Protein AF-A0A1Z3U4C2-F1 (afdb_monomer)

Secondary structure (DSSP, 8-state):
--------------------------------PPPEEEEE-EEETTEEEEEEE-TT--EEEEEE-TT-SS-EE-HHHHHHTTPPEEEE---B-TTT-PBPSS-EEEEEEEEEETTEEEEEEEEEE---S-SS--EEE-GGGGTTSEEEEEGGGTEEEEE---TTTSPSSPPEEPPTTS--EEEEEETTEEEEEEEETT--SSEEE-GGGGGGS-BSS--EEEEEEEETTEEEEEEEEEBSSEEEETTEEEES-EEEE-SSS-EEEHHHHTTSEEEEETTTTEEEEE---TTS--GGGGG-EEETTEEEEEETTEEEEEETTS--EEEEEEETTEEEETTEEEEEEEEEEETTEEEEEEEEE----GGGG--

Mean predicted aligned error: 11.45 Å

Nearest PDB structures (foldseek):
  4ehc-assembly1_A  TM=6.414E-01  e=3.547E-07  Mycobacterium tuberculosis
  5c9f-assembly1_C  TM=7.027E-01  e=3.140E-04  Rickettsia conorii
  5c9d-assembly1_B  TM=6.299E-01  e=1.747E-02  Rickettsia conorii
  8fek-assembly1_A  TM=4.007E-01  e=6.788E-02  Streptomyces sp. KCB13F003

InterPro domains:
  IPR021109 Aspartic peptidase domain superfamily [G3DSA:2.40.70.10] (41-152)

Radius of gyration: 27.76 Å; Cα contacts (8 Å, |Δi|>4): 808; chains: 1; bounding box: 92×67×68 Å

Organism: Brevundimonas vesicularis (NCBI:txid41276)

Foldseek 3Di:
DDDDDDDDDDDDDDDDDDDDPPPPPPPPVPCPPKDKDKAFWDDDPLFTWWWKDFPNDDTFTAGAKLLDPFKAFEPVVCVVVVWDFPFADFDAWQAPRHTFPPKTKTWTAQMDIRNRTLGIGIHIYDHWPDPRGGIYGYPCSNPQWKWKDLLLRRMIMTIHDDPLPDDDDDWDFADPVLGGWWWKDDDPDIDIAGEIQRDSDAKEAALVCQVVFQWPDRWDFPAWDQISVGIDTKTWTWGAAWMDTHADIDHRDIYIHGDDGMYGYDVNLSQWIKMDRSVVRIIDTDGPPPPPQQVQVLVADDAPQWGWDDDPNWTWIDHPPDDIFTWDDDDDQKTATPVHRQWIWRFDADSVGTDHIDIDGHPPDPPVPPD

Solvent-accessible surface area (backbone atoms only — not comparable to full-atom values): 21080 Å² total; per-residue (Å²): 137,84,88,82,88,87,81,88,85,86,81,91,79,92,77,87,82,80,85,71,82,82,73,78,76,74,72,79,80,65,84,72,72,68,58,73,47,64,22,60,42,45,75,57,96,71,35,38,29,33,44,31,31,41,69,92,52,67,78,35,41,21,35,46,18,39,66,39,82,57,34,34,33,25,46,70,58,41,58,77,67,68,57,58,80,74,47,79,44,89,51,64,27,88,74,69,71,39,72,64,74,89,42,27,22,28,66,46,47,52,28,23,48,35,80,39,81,59,36,68,42,70,26,36,33,39,79,63,100,50,94,81,47,43,32,38,39,22,71,58,69,60,49,74,30,30,42,32,39,39,45,75,72,37,31,38,36,42,28,46,72,44,89,86,66,53,80,84,76,82,65,28,54,36,42,97,80,69,29,44,22,36,47,36,34,42,76,93,48,76,45,76,16,40,41,17,35,66,38,64,52,46,41,32,33,27,54,85,54,55,84,69,44,63,46,80,50,80,68,40,81,75,51,66,51,77,51,93,67,46,74,46,68,28,25,36,36,43,32,62,56,59,37,35,51,63,72,44,78,42,70,50,43,75,36,36,28,38,61,90,50,40,36,37,8,31,66,50,50,38,60,24,33,38,38,35,30,65,74,78,41,35,19,36,67,38,54,62,56,91,76,57,55,50,82,56,43,65,64,37,48,77,50,97,67,28,39,30,42,64,60,84,93,40,36,35,42,29,44,77,98,51,78,73,42,52,44,38,83,71,56,94,60,28,27,28,32,76,92,42,76,51,38,32,39,39,54,38,72,56,100,90,43,64,78,47,65,48,83,45,74,59,80,79,58,85,77,76,77,82,121

Sequence (371 aa):
MLTRRSVLLTPAALSLVAAHPKAALALDVQNVRPRSEMASLFVSLDRLLIIARIANGIAAPMIFDTGTSGSAIDTPYVTALNLQKTGDAITIDGATGKPLEDRFLTTLPDVNLGGIAVGDQDFAVYSHPSPNEAGIVGPYIFGDRLVCLELSHDRLRVRDKSRFTLPTGASYPYLPDERPGITVEGPGFSVLGLMDTGHTGSLTLPLAMAASLPLEKAPTVIGAATSVGGTQPIYGARMKGAIRVGPLVITDPELQFYGQRVNVGLHLLRQMTIVMDPVGKRSWATTPDRRAASPLSNYAGRYDGIEIRVEGERLIYQRDGRAPRLLTPHDGDLFDFANDPVVQIQFVRNEKGIVGFDIIERTLTAVDRTG

Structure (mmCIF, N/CA/C/O backbone):
data_AF-A0A1Z3U4C2-F1
#
_entry.id   AF-A0A1Z3U4C2-F1
#
loop_
_atom_site.group_PDB
_atom_site.id
_atom_site.type_symbol
_atom_site.label_atom_id
_atom_site.label_alt_id
_atom_site.label_comp_id
_atom_site.label_asym_id
_atom_site.label_entity_id
_atom_site.label_seq_id
_atom_site.pdbx_PDB_ins_code
_atom_site.Cartn_x
_atom_site.Cartn_y
_atom_site.Cartn_z
_atom_site.occupancy
_atom_site.B_iso_or_equiv
_atom_site.auth_seq_id
_atom_site.auth_comp_id
_atom_site.auth_asym_id
_atom_site.auth_atom_id
_atom_site.pdbx_PDB_model_num
ATOM 1 N N . MET A 1 1 ? 44.449 -43.953 39.484 1.00 37.69 1 MET A N 1
ATOM 2 C CA . MET A 1 1 ? 43.983 -43.377 40.762 1.00 37.69 1 MET A CA 1
ATOM 3 C C . MET A 1 1 ? 42.461 -43.300 40.732 1.00 37.69 1 MET A C 1
ATOM 5 O O . MET A 1 1 ? 41.915 -42.569 39.925 1.00 37.69 1 MET A O 1
ATOM 9 N N . LEU A 1 2 ? 41.841 -44.164 41.541 1.00 36.59 2 LEU A N 1
ATOM 10 C CA . LEU A 1 2 ? 40.479 -44.168 42.102 1.00 36.59 2 LEU A CA 1
ATOM 11 C C . LEU A 1 2 ? 39.275 -43.706 41.252 1.00 36.59 2 LEU A C 1
ATOM 13 O O . LEU A 1 2 ? 38.855 -42.556 41.257 1.00 36.59 2 LEU A O 1
ATOM 17 N N . THR A 1 3 ? 38.629 -44.719 40.675 1.00 45.19 3 THR A N 1
ATOM 18 C CA . THR A 1 3 ? 37.183 -44.860 40.445 1.00 45.19 3 THR A CA 1
ATOM 19 C C . THR A 1 3 ? 36.328 -44.551 41.683 1.00 45.19 3 THR A C 1
ATOM 21 O O . THR A 1 3 ? 36.616 -45.064 42.766 1.00 45.19 3 THR A O 1
ATOM 24 N N . ARG A 1 4 ? 35.182 -43.877 41.502 1.00 44.72 4 ARG A N 1
ATOM 25 C CA . ARG A 1 4 ? 34.011 -44.023 42.387 1.00 44.72 4 ARG A CA 1
ATOM 26 C C . ARG A 1 4 ? 32.728 -44.225 41.579 1.00 44.72 4 ARG A C 1
ATOM 28 O O . ARG A 1 4 ? 32.271 -43.334 40.873 1.00 44.72 4 ARG A O 1
ATOM 35 N N . ARG A 1 5 ? 32.171 -45.430 41.724 1.00 43.66 5 ARG A N 1
ATOM 36 C CA . ARG A 1 5 ? 30.758 -45.766 41.522 1.00 43.66 5 ARG A CA 1
ATOM 37 C C . ARG A 1 5 ? 29.973 -45.323 42.759 1.00 43.66 5 ARG A C 1
ATOM 39 O O . ARG A 1 5 ? 30.465 -45.534 43.865 1.00 43.66 5 ARG A O 1
ATOM 46 N N . SER A 1 6 ? 28.740 -44.863 42.563 1.00 38.44 6 SER A N 1
ATOM 47 C CA . SER A 1 6 ? 27.680 -44.914 43.576 1.00 38.44 6 SER A CA 1
ATOM 48 C C . SER A 1 6 ? 26.377 -45.358 42.915 1.00 38.44 6 SER A C 1
ATOM 50 O O . SER A 1 6 ? 26.056 -44.946 41.803 1.00 38.44 6 SER A O 1
ATOM 52 N N . VAL A 1 7 ? 25.693 -46.263 43.604 1.00 35.03 7 VAL A N 1
ATOM 53 C CA . VAL A 1 7 ? 24.529 -47.055 43.199 1.00 35.03 7 VAL A CA 1
ATOM 54 C C . VAL A 1 7 ? 23.283 -46.541 43.935 1.00 35.03 7 VAL A C 1
ATOM 56 O O . VAL A 1 7 ? 23.393 -46.170 45.097 1.00 35.03 7 VAL A O 1
ATOM 59 N N . LEU A 1 8 ? 22.155 -46.554 43.207 1.00 34.78 8 LEU A N 1
ATOM 60 C CA . LEU A 1 8 ? 20.718 -46.586 43.555 1.00 34.78 8 LEU A CA 1
ATOM 61 C C . LEU A 1 8 ? 20.179 -45.970 44.864 1.00 34.78 8 LEU A C 1
ATOM 63 O O . LEU A 1 8 ? 20.612 -46.322 45.953 1.00 34.78 8 LEU A O 1
ATOM 67 N N . LEU A 1 9 ? 19.026 -45.293 44.730 1.00 28.39 9 LEU A N 1
ATOM 68 C CA . LEU A 1 9 ? 17.766 -45.682 45.396 1.00 28.39 9 LEU A CA 1
ATOM 69 C C . LEU A 1 9 ? 16.558 -44.944 44.783 1.00 28.39 9 LEU A C 1
ATOM 71 O O . LEU A 1 9 ? 16.461 -43.723 44.832 1.00 28.39 9 LEU A O 1
ATOM 75 N N . THR A 1 10 ? 15.627 -45.709 44.214 1.00 34.16 10 THR A N 1
ATOM 76 C CA . THR A 1 10 ? 14.236 -45.312 43.938 1.00 34.16 10 THR A CA 1
ATOM 77 C C . THR A 1 10 ? 13.369 -45.516 45.177 1.00 34.16 10 THR A C 1
ATOM 79 O O . THR A 1 10 ? 13.543 -46.523 45.866 1.00 34.16 10 THR A O 1
ATOM 82 N N . PRO A 1 11 ? 12.314 -44.704 45.341 1.00 34.03 11 PRO A N 1
ATOM 83 C CA . PRO A 1 11 ? 11.042 -45.210 45.824 1.00 34.03 11 PRO A CA 1
ATOM 84 C C . PRO A 1 11 ? 9.938 -45.023 44.778 1.00 34.03 11 PRO A C 1
ATOM 86 O O . PRO A 1 11 ? 9.843 -44.008 44.089 1.00 34.03 11 PRO A O 1
ATOM 89 N N . ALA A 1 12 ? 9.108 -46.056 44.676 1.00 33.66 12 ALA A N 1
ATOM 90 C CA . ALA A 1 12 ? 7.868 -46.072 43.924 1.00 33.66 12 ALA A CA 1
ATOM 91 C C . ALA A 1 12 ? 6.832 -45.140 44.573 1.00 33.66 12 ALA A C 1
ATOM 93 O O . ALA A 1 12 ? 6.660 -45.159 45.791 1.00 33.66 12 ALA A O 1
ATOM 94 N N . ALA A 1 13 ? 6.101 -44.389 43.750 1.00 31.84 13 ALA A N 1
ATOM 95 C CA . ALA A 1 13 ? 4.863 -43.733 44.145 1.00 31.84 13 ALA A CA 1
ATOM 96 C C . ALA A 1 13 ? 3.733 -44.226 43.235 1.00 31.84 13 ALA A C 1
ATOM 98 O O . ALA A 1 13 ? 3.773 -44.095 42.012 1.00 31.84 13 ALA A O 1
ATOM 99 N N . LEU A 1 14 ? 2.758 -44.851 43.885 1.00 30.80 14 LEU A N 1
ATOM 100 C CA . LEU A 1 14 ? 1.486 -45.313 43.358 1.00 30.80 14 LEU A CA 1
ATOM 101 C C . LEU A 1 14 ? 0.630 -44.079 43.015 1.00 30.80 14 LEU A C 1
ATOM 103 O O . LEU A 1 14 ? 0.342 -43.290 43.912 1.00 30.80 14 LEU A O 1
ATOM 107 N N . SER A 1 15 ? 0.196 -43.919 41.762 1.00 29.88 15 SER A N 1
ATOM 108 C CA . SER A 1 15 ? -0.830 -42.928 41.398 1.00 29.88 15 SER A CA 1
ATOM 109 C C . SER A 1 15 ? -2.025 -43.616 40.751 1.00 29.88 15 SER A C 1
ATOM 111 O O . SER A 1 15 ? -1.913 -44.256 39.706 1.00 29.88 15 SER A O 1
ATOM 113 N N . LEU A 1 16 ? -3.170 -43.474 41.419 1.00 29.39 16 LEU A N 1
ATOM 114 C CA . LEU A 1 16 ? -4.502 -43.863 40.968 1.00 29.39 16 LEU A CA 1
ATOM 115 C C . LEU A 1 16 ? -4.832 -43.178 39.631 1.00 29.39 16 LEU A C 1
ATOM 117 O O . LEU A 1 16 ? -4.857 -41.952 39.541 1.00 29.39 16 LEU A O 1
ATOM 121 N N . VAL A 1 17 ? -5.148 -43.970 38.608 1.00 34.16 17 VAL A N 1
ATOM 122 C CA . VAL A 1 17 ? -5.734 -43.488 37.352 1.00 34.16 17 VAL A CA 1
ATOM 123 C C . VAL A 1 17 ? -7.246 -43.379 37.546 1.00 34.16 17 VAL A C 1
ATOM 125 O O . VAL A 1 17 ? -7.959 -44.377 37.489 1.00 34.16 17 VAL A O 1
ATOM 128 N N . ALA A 1 18 ? -7.749 -42.165 37.770 1.00 38.06 18 ALA A N 1
ATOM 129 C CA . ALA A 1 18 ? -9.170 -41.870 37.612 1.00 38.06 18 ALA A CA 1
ATOM 130 C C . ALA A 1 18 ? -9.452 -41.604 36.125 1.00 38.06 18 ALA A C 1
ATOM 132 O O . ALA A 1 18 ? -9.161 -40.524 35.603 1.00 38.06 18 ALA A O 1
ATOM 133 N N . ALA A 1 19 ? -9.997 -42.607 35.434 1.00 37.22 19 ALA A N 1
ATOM 134 C CA . ALA A 1 19 ? -10.487 -42.470 34.069 1.00 37.22 19 ALA A CA 1
ATOM 135 C C . ALA A 1 19 ? -11.637 -41.451 34.036 1.00 37.22 19 ALA A C 1
ATOM 137 O O . ALA A 1 19 ? -12.755 -41.740 34.455 1.00 37.22 19 ALA A O 1
ATOM 138 N N . HIS A 1 20 ? -11.348 -40.244 33.551 1.00 35.62 20 HIS A N 1
ATOM 139 C CA . HIS A 1 20 ? -12.378 -39.267 33.224 1.00 35.62 20 HIS A CA 1
ATOM 140 C C . HIS A 1 20 ? -12.998 -39.657 31.876 1.00 35.62 20 HIS A C 1
ATOM 142 O O . HIS A 1 20 ? -12.252 -39.917 30.924 1.00 35.62 20 HIS A O 1
ATOM 148 N N . PRO A 1 21 ? -14.335 -39.708 31.750 1.00 41.84 21 PRO A N 1
ATOM 149 C CA . PRO A 1 21 ? -14.968 -39.904 30.458 1.00 41.84 21 PRO A CA 1
ATOM 150 C C . PRO A 1 21 ? -14.584 -38.730 29.550 1.00 41.84 21 PRO A C 1
ATOM 152 O O . PRO A 1 21 ? -14.880 -37.574 29.849 1.00 41.84 21 PRO A O 1
ATOM 155 N N . LYS A 1 22 ? -13.908 -39.029 28.435 1.00 41.81 22 LYS A N 1
ATOM 156 C CA . LYS A 1 22 ? -13.740 -38.095 27.318 1.00 41.81 22 LYS A CA 1
ATOM 157 C C . LYS A 1 22 ? -15.122 -37.834 26.725 1.00 41.81 22 LYS A C 1
ATOM 159 O O . LYS A 1 22 ? -15.538 -38.510 25.788 1.00 41.81 22 LYS A O 1
ATOM 164 N N . ALA A 1 23 ? -15.838 -36.863 27.280 1.00 45.84 23 ALA A N 1
ATOM 165 C CA . ALA A 1 23 ? -16.910 -36.204 26.563 1.00 45.84 23 ALA A CA 1
ATOM 166 C C . ALA A 1 23 ? -16.256 -35.520 25.357 1.00 45.84 23 ALA A C 1
ATOM 168 O O . ALA A 1 23 ? -15.541 -34.528 25.498 1.00 45.84 23 ALA A O 1
ATOM 169 N N . ALA A 1 24 ? -16.424 -36.114 24.178 1.00 44.41 24 ALA A N 1
ATOM 170 C CA . ALA A 1 24 ? -16.146 -35.439 22.928 1.00 44.41 24 ALA A CA 1
ATOM 171 C C . ALA A 1 24 ? -17.098 -34.242 22.864 1.00 44.41 24 ALA A C 1
ATOM 173 O O . ALA A 1 24 ? -18.273 -34.390 22.537 1.00 44.41 24 ALA A O 1
ATOM 174 N N . LEU A 1 25 ? -16.598 -33.065 23.245 1.00 45.31 25 LEU A N 1
ATOM 175 C CA . LEU A 1 25 ? -17.184 -31.799 22.840 1.00 45.31 25 LEU A CA 1
ATOM 176 C C . LEU A 1 25 ? -17.136 -31.804 21.315 1.00 45.31 25 LEU A C 1
ATOM 178 O O . LEU A 1 25 ? -16.103 -31.519 20.711 1.00 45.31 25 LEU A O 1
ATOM 182 N N . ALA A 1 26 ? -18.241 -32.219 20.701 1.00 45.09 26 ALA A N 1
ATOM 183 C CA . ALA A 1 26 ? -18.535 -31.867 19.332 1.00 45.09 26 ALA A CA 1
ATOM 184 C C . ALA A 1 26 ? -18.536 -30.339 19.314 1.00 45.09 26 ALA A C 1
ATOM 186 O O . ALA A 1 26 ? -19.482 -29.706 19.777 1.00 45.09 26 ALA A O 1
ATOM 187 N N . LEU A 1 27 ? -17.412 -29.755 18.892 1.00 43.62 27 LEU A N 1
ATOM 188 C CA . LEU A 1 27 ? -17.373 -28.369 18.469 1.00 43.62 27 LEU A CA 1
ATOM 189 C C . LEU A 1 27 ? -18.444 -28.274 17.395 1.00 43.62 27 LEU A C 1
ATOM 191 O O . LEU A 1 27 ? -18.307 -28.873 16.329 1.00 43.62 27 LEU A O 1
ATOM 195 N N . ASP A 1 28 ? -19.540 -27.611 17.742 1.00 42.50 28 ASP A N 1
ATOM 196 C CA . ASP A 1 28 ? -20.554 -27.204 16.795 1.00 42.50 28 ASP A CA 1
ATOM 197 C C . ASP A 1 28 ? -19.825 -26.301 15.800 1.00 42.50 28 ASP A C 1
ATOM 199 O O . ASP A 1 28 ? -19.542 -25.133 16.076 1.00 42.50 28 ASP A O 1
ATOM 203 N N . VAL A 1 29 ? -19.385 -26.887 14.681 1.00 49.78 29 VAL A N 1
ATOM 204 C CA . VAL A 1 29 ? -18.828 -26.165 13.538 1.00 49.78 29 VAL A CA 1
ATOM 205 C C . VAL A 1 29 ? -20.016 -25.481 12.878 1.00 49.78 29 VAL A C 1
ATOM 207 O O . VAL A 1 29 ? -20.432 -25.822 11.772 1.00 49.78 29 VAL A O 1
ATOM 210 N N . GLN A 1 30 ? -20.620 -24.535 13.594 1.00 45.75 30 GLN A N 1
ATOM 211 C CA . GLN A 1 30 ? -21.519 -23.594 12.975 1.00 45.75 30 GLN A CA 1
ATOM 212 C C . GLN A 1 30 ? -20.704 -22.886 11.904 1.00 45.75 30 GLN A C 1
ATOM 214 O O . GLN A 1 30 ? -19.589 -22.419 12.151 1.00 45.75 30 GLN A O 1
ATOM 219 N N . ASN A 1 31 ? -21.251 -22.872 10.692 1.00 52.53 31 ASN A N 1
ATOM 220 C CA . ASN A 1 31 ? -20.719 -22.171 9.534 1.00 52.53 31 ASN A CA 1
ATOM 221 C C . ASN A 1 31 ? -20.740 -20.657 9.794 1.00 52.53 31 ASN A C 1
ATOM 223 O O . ASN A 1 31 ? -21.536 -19.927 9.203 1.00 52.53 31 ASN A O 1
ATOM 227 N N . VAL A 1 32 ? -19.890 -20.173 10.698 1.00 57.09 32 VAL A N 1
ATOM 228 C CA . VAL A 1 32 ? -19.661 -18.748 10.890 1.00 57.09 32 VAL A CA 1
ATOM 229 C C . VAL A 1 32 ? -18.978 -18.274 9.617 1.00 57.09 32 VAL A C 1
ATOM 231 O O . VAL A 1 32 ? -17.815 -18.587 9.353 1.00 57.09 32 VAL A O 1
ATOM 234 N N . ARG A 1 33 ? -19.747 -17.589 8.766 1.00 58.91 33 ARG A N 1
ATOM 235 C CA . ARG A 1 33 ? -19.209 -16.958 7.563 1.00 58.91 33 ARG A CA 1
ATOM 236 C C . ARG A 1 33 ? -18.099 -15.997 8.007 1.00 58.91 33 ARG A C 1
ATOM 238 O O . ARG A 1 33 ? -18.350 -15.210 8.920 1.00 58.91 33 ARG A O 1
ATOM 245 N N . PRO A 1 34 ? -16.904 -16.044 7.392 1.00 70.62 34 PRO A N 1
ATOM 246 C CA . PRO A 1 34 ? -15.835 -15.104 7.708 1.00 70.62 34 PRO A CA 1
ATOM 247 C C . PRO A 1 34 ? -16.353 -13.670 7.593 1.00 70.62 34 PRO A C 1
ATOM 249 O O . PRO A 1 34 ? -16.944 -13.317 6.567 1.00 70.62 34 PRO A O 1
ATOM 252 N N . ARG A 1 35 ? -16.140 -12.842 8.619 1.00 85.50 35 ARG A N 1
ATOM 253 C CA . ARG A 1 35 ? -16.513 -11.429 8.563 1.00 85.50 35 ARG A CA 1
ATOM 254 C C . ARG A 1 35 ? -15.684 -10.751 7.473 1.00 85.50 35 ARG A C 1
ATOM 256 O O . ARG A 1 35 ? -14.477 -10.971 7.367 1.00 85.50 35 ARG A O 1
ATOM 263 N N . SER A 1 36 ? -16.338 -9.935 6.651 1.00 90.62 36 SER A N 1
ATOM 264 C CA . SER A 1 36 ? -15.684 -9.056 5.682 1.00 90.62 36 SER A CA 1
ATOM 265 C C . SER A 1 36 ? -16.156 -7.636 5.931 1.00 90.62 36 SER A C 1
ATOM 267 O O . SER A 1 36 ? -17.348 -7.362 5.889 1.00 90.62 36 SER A O 1
ATOM 269 N N . GLU A 1 37 ? -15.209 -6.731 6.117 1.00 93.56 37 GLU A N 1
ATOM 270 C CA . GLU A 1 37 ? -15.455 -5.301 6.281 1.00 93.56 37 GLU A CA 1
ATOM 271 C C . GLU A 1 37 ? -14.740 -4.546 5.166 1.00 93.56 37 GLU A C 1
ATOM 273 O O . GLU A 1 37 ? -13.762 -5.041 4.599 1.00 93.56 37 GLU A O 1
ATOM 278 N N . MET A 1 38 ? -15.244 -3.369 4.814 1.00 95.62 38 MET A N 1
ATOM 279 C CA . MET A 1 38 ? -14.746 -2.598 3.682 1.00 95.62 38 MET A CA 1
ATOM 280 C C . MET A 1 38 ? -14.642 -1.126 4.055 1.00 95.62 38 MET A C 1
ATOM 282 O O . MET A 1 38 ? -15.531 -0.590 4.708 1.00 95.62 38 MET A O 1
ATOM 286 N N . ALA A 1 39 ? -13.568 -0.496 3.598 1.00 95.06 39 ALA A N 1
ATOM 287 C CA . ALA A 1 39 ? -13.309 0.926 3.715 1.00 95.06 39 ALA A CA 1
ATOM 288 C C . ALA A 1 39 ? -12.973 1.500 2.336 1.00 95.06 39 ALA A C 1
ATOM 290 O O . ALA A 1 39 ? -12.283 0.860 1.533 1.00 95.06 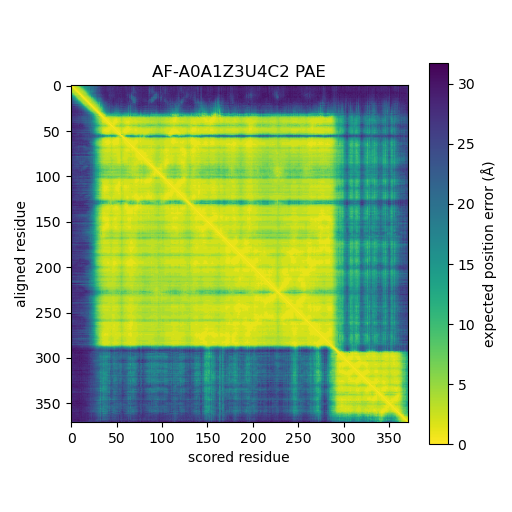39 ALA A O 1
ATOM 291 N N . SER A 1 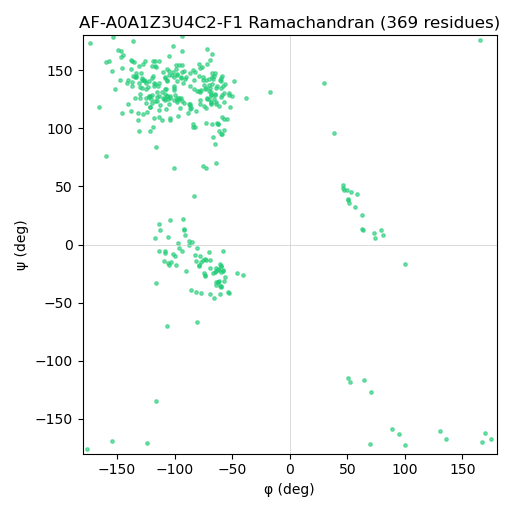40 ? -13.432 2.722 2.079 1.00 96.19 40 SER A N 1
ATOM 292 C CA . SER A 1 40 ? -12.959 3.502 0.937 1.00 96.19 40 SER A CA 1
ATOM 293 C C . SER A 1 40 ? -11.558 4.027 1.217 1.00 96.19 40 SER A C 1
ATOM 295 O O . SER A 1 40 ? -11.264 4.516 2.311 1.00 96.19 40 SER A O 1
ATOM 297 N N . LEU A 1 41 ? -10.712 3.942 0.203 1.00 96.31 41 LEU A N 1
ATOM 298 C CA . LEU A 1 41 ? -9.437 4.629 0.138 1.00 96.31 41 LEU A CA 1
ATOM 299 C C . LEU A 1 41 ? -9.616 5.891 -0.706 1.00 96.31 41 LEU A C 1
ATOM 301 O O . LEU A 1 41 ? -10.495 5.974 -1.559 1.00 96.31 41 LEU A O 1
ATOM 305 N N . PHE A 1 42 ? -8.776 6.880 -0.462 1.00 95.06 42 PHE A N 1
ATOM 306 C CA . PHE A 1 42 ? -8.748 8.128 -1.211 1.00 95.06 42 PHE A CA 1
ATOM 307 C C . PHE A 1 42 ? -7.339 8.345 -1.737 1.00 95.06 42 PHE A C 1
ATOM 309 O O . PHE A 1 42 ? -6.383 7.808 -1.181 1.00 95.06 42 PHE A O 1
ATOM 316 N N . VAL A 1 43 ? -7.190 9.146 -2.789 1.00 91.19 43 VAL A N 1
ATOM 317 C CA . VAL A 1 43 ? -5.870 9.605 -3.221 1.00 91.19 43 VAL A CA 1
ATOM 318 C C . VAL A 1 43 ? -5.813 11.117 -3.215 1.00 91.19 43 VAL A C 1
ATOM 320 O O . VAL A 1 43 ? -6.662 11.782 -3.801 1.00 91.19 43 VAL A O 1
ATOM 323 N N . SER A 1 44 ? -4.798 11.645 -2.539 1.00 89.69 44 SER A N 1
ATOM 324 C CA . SER A 1 44 ? -4.482 13.069 -2.490 1.00 89.69 44 SER A CA 1
ATOM 325 C C . SER A 1 44 ? -2.986 13.230 -2.705 1.00 89.69 44 SER A C 1
ATOM 327 O O . SER A 1 44 ? -2.210 12.592 -2.001 1.00 89.69 44 SER A O 1
ATOM 329 N N . LEU A 1 45 ? -2.582 14.050 -3.681 1.00 85.44 45 LEU A N 1
ATOM 330 C CA . LEU A 1 45 ? -1.168 14.301 -4.005 1.00 85.44 45 LEU A CA 1
ATOM 331 C C . LEU A 1 45 ? -0.338 13.002 -4.111 1.00 85.44 45 LEU A C 1
ATOM 333 O O . LEU A 1 45 ? 0.724 12.880 -3.507 1.00 85.44 45 LEU A O 1
ATOM 337 N N . ASP A 1 46 ? -0.874 12.012 -4.828 1.00 88.06 46 ASP A N 1
ATOM 338 C CA . ASP A 1 46 ? -0.281 10.679 -5.024 1.00 88.06 46 ASP A CA 1
ATOM 339 C C . ASP A 1 46 ? -0.094 9.834 -3.752 1.00 88.06 46 ASP A C 1
ATOM 341 O O . ASP A 1 46 ? 0.563 8.796 -3.787 1.00 88.06 46 ASP A O 1
ATOM 345 N N . ARG A 1 47 ? -0.711 10.215 -2.628 1.00 92.44 47 ARG A N 1
ATOM 346 C CA . ARG A 1 47 ? -0.742 9.415 -1.396 1.00 92.44 47 ARG A CA 1
ATOM 347 C C . ARG A 1 47 ? -2.060 8.677 -1.254 1.00 92.44 47 ARG A C 1
ATOM 349 O O . ARG A 1 47 ? -3.126 9.254 -1.460 1.00 92.44 47 ARG A O 1
ATOM 356 N N . LEU A 1 48 ? -1.982 7.410 -0.853 1.00 95.81 48 LEU A N 1
ATOM 357 C CA . LEU A 1 48 ? -3.141 6.591 -0.523 1.00 95.81 48 LEU A CA 1
ATOM 358 C C . LEU A 1 48 ? -3.600 6.900 0.903 1.00 95.81 48 LEU A C 1
ATOM 360 O O . LEU A 1 48 ? -2.876 6.633 1.859 1.00 95.81 48 LEU A O 1
ATOM 364 N N . LEU A 1 49 ? -4.797 7.454 1.046 1.00 97.50 49 LEU A N 1
ATOM 365 C CA . LEU A 1 49 ? -5.361 7.875 2.320 1.00 97.50 49 LEU A CA 1
ATOM 366 C C . LEU A 1 49 ? -6.521 6.976 2.752 1.00 97.50 49 LEU A C 1
ATOM 368 O O . LEU A 1 49 ? -7.309 6.503 1.934 1.00 97.50 49 LEU A O 1
ATOM 372 N N . ILE A 1 50 ? -6.670 6.816 4.061 1.00 97.94 50 ILE A N 1
ATOM 373 C CA . ILE A 1 50 ? -7.853 6.281 4.731 1.00 97.94 50 ILE A CA 1
ATOM 374 C C . ILE A 1 50 ? -8.272 7.262 5.826 1.00 97.94 50 ILE A C 1
ATOM 376 O O . ILE A 1 50 ? -7.431 7.860 6.493 1.00 97.94 50 ILE A O 1
ATOM 380 N N . ILE A 1 51 ? -9.575 7.460 6.017 1.00 97.75 51 ILE A N 1
ATOM 381 C CA . ILE A 1 51 ? -10.062 8.369 7.059 1.00 97.75 51 ILE A CA 1
ATOM 382 C C . ILE A 1 51 ? -10.183 7.609 8.376 1.00 97.75 51 ILE A C 1
ATOM 384 O O . ILE A 1 51 ? -10.991 6.686 8.488 1.00 97.75 51 ILE A O 1
ATOM 388 N N . ALA A 1 52 ? -9.405 8.018 9.373 1.00 97.12 52 ALA A N 1
ATOM 389 C CA . ALA A 1 52 ? -9.544 7.558 10.743 1.00 97.12 52 ALA A CA 1
ATOM 390 C C . ALA A 1 52 ? -10.575 8.401 11.506 1.00 97.12 52 ALA A C 1
ATOM 392 O O . ALA A 1 52 ? -10.709 9.602 11.274 1.00 97.12 52 ALA A O 1
ATOM 393 N N . ARG A 1 53 ? -11.279 7.781 12.450 1.00 96.12 53 ARG A N 1
ATOM 394 C CA . ARG A 1 53 ? -12.024 8.442 13.527 1.00 96.12 53 ARG A CA 1
ATOM 395 C C . ARG A 1 53 ? -11.501 7.908 14.855 1.00 96.12 53 ARG A C 1
ATOM 397 O O . ARG A 1 53 ? -11.294 6.705 14.980 1.00 96.12 53 ARG A O 1
ATOM 404 N N . ILE A 1 54 ? -11.277 8.801 15.815 1.00 93.50 54 ILE A N 1
ATOM 405 C CA . ILE A 1 54 ? -10.651 8.495 17.111 1.00 93.50 54 ILE A CA 1
ATOM 406 C C . ILE A 1 54 ? -11.598 8.962 18.222 1.00 93.50 54 ILE A C 1
ATOM 408 O O . ILE A 1 54 ? -12.108 10.081 18.132 1.00 93.50 54 ILE A O 1
ATOM 412 N N . ALA A 1 55 ? -11.843 8.136 19.248 1.00 81.31 55 ALA A N 1
ATOM 413 C CA . ALA A 1 55 ? -12.636 8.483 20.440 1.00 81.31 55 ALA A CA 1
ATOM 414 C C . ALA A 1 55 ? -14.030 9.105 20.156 1.00 81.31 55 ALA A C 1
ATOM 416 O O . ALA A 1 55 ? -14.438 10.057 20.821 1.00 81.31 55 ALA A O 1
ATOM 417 N N . ASN A 1 56 ? -14.751 8.620 19.132 1.00 70.75 56 ASN A N 1
ATOM 418 C CA . ASN A 1 56 ? -16.016 9.183 18.603 1.00 70.75 56 ASN A CA 1
ATOM 419 C C . ASN A 1 56 ? -15.932 10.599 17.984 1.00 70.75 56 ASN A C 1
ATOM 421 O O . ASN A 1 56 ? -16.960 11.221 17.712 1.00 70.75 56 ASN A O 1
ATOM 425 N N . GLY A 1 57 ? -14.724 11.106 17.731 1.00 69.69 57 GLY A N 1
ATOM 426 C CA . GLY A 1 57 ? -14.462 12.479 17.305 1.00 69.69 57 GLY A CA 1
ATOM 427 C C . GLY A 1 57 ? -13.856 12.636 15.905 1.00 69.69 57 GLY A C 1
ATOM 428 O O . GLY A 1 57 ? -14.340 12.080 14.912 1.00 69.69 57 GLY A O 1
ATOM 429 N N . ILE A 1 58 ? -12.837 13.502 15.852 1.00 82.75 58 ILE A N 1
ATOM 430 C CA . ILE A 1 58 ? -12.266 14.165 14.670 1.00 82.75 58 ILE A CA 1
ATOM 431 C C . ILE A 1 58 ? -11.891 13.156 13.578 1.00 82.75 58 ILE A C 1
ATOM 433 O O . ILE A 1 58 ? -11.205 12.166 13.829 1.00 82.75 58 ILE A O 1
ATOM 437 N N . ALA A 1 59 ? -12.340 13.437 12.353 1.00 93.19 59 ALA A N 1
ATOM 438 C CA . ALA A 1 59 ? -11.885 12.719 11.173 1.00 93.19 59 ALA A CA 1
ATOM 439 C C . ALA A 1 59 ? -10.439 13.126 10.862 1.00 93.19 59 ALA A C 1
ATOM 441 O O . ALA A 1 59 ? -10.151 14.310 10.703 1.00 93.19 59 ALA A O 1
ATOM 442 N N . ALA A 1 60 ? -9.552 12.145 10.768 1.00 94.56 60 ALA A N 1
ATOM 443 C CA . ALA A 1 60 ? -8.129 12.345 10.564 1.00 94.56 60 ALA A CA 1
ATOM 444 C C . ALA A 1 60 ? -7.685 11.569 9.309 1.00 94.56 60 ALA A C 1
ATOM 446 O O . ALA A 1 60 ? -7.775 10.338 9.299 1.00 94.56 60 ALA A O 1
ATOM 447 N N . PRO A 1 61 ? -7.261 12.241 8.225 1.00 96.25 61 PRO A N 1
ATOM 448 C CA . PRO A 1 61 ? -6.737 11.557 7.046 1.00 96.25 61 PRO A CA 1
ATOM 449 C C . PRO A 1 61 ? -5.398 10.894 7.379 1.00 96.25 61 PRO A C 1
ATOM 451 O O . PRO A 1 61 ? -4.452 11.570 7.762 1.00 96.25 61 PRO A O 1
ATOM 454 N N . MET A 1 62 ? -5.303 9.579 7.225 1.00 97.31 62 MET A N 1
ATOM 455 C CA . MET A 1 62 ? -4.087 8.808 7.489 1.00 97.31 62 MET A CA 1
ATOM 456 C C . MET A 1 62 ? -3.557 8.221 6.188 1.00 97.31 62 MET A C 1
ATOM 458 O O . MET A 1 62 ? -4.338 7.699 5.393 1.00 97.31 62 MET A O 1
ATOM 462 N N . ILE A 1 63 ? -2.243 8.238 5.983 1.00 97.19 63 ILE A N 1
ATOM 463 C CA . ILE A 1 63 ? -1.618 7.491 4.888 1.00 97.19 63 ILE A CA 1
ATOM 464 C C . ILE A 1 63 ? -1.769 6.003 5.198 1.00 97.19 63 ILE A C 1
ATOM 466 O O . ILE A 1 63 ? -1.317 5.543 6.246 1.00 97.19 63 ILE A O 1
ATOM 470 N N . PHE A 1 64 ? -2.385 5.245 4.293 1.00 98.00 64 PHE A N 1
ATOM 471 C CA . PHE A 1 64 ? -2.358 3.791 4.370 1.00 98.00 64 PHE A CA 1
ATOM 472 C C . PHE A 1 64 ? -1.067 3.291 3.726 1.00 98.00 64 PHE A C 1
ATOM 474 O O . PHE A 1 64 ? -0.940 3.284 2.501 1.00 98.00 64 PHE A O 1
ATOM 481 N N . ASP A 1 65 ? -0.105 2.897 4.551 1.00 97.38 65 ASP A N 1
ATOM 482 C CA . ASP A 1 65 ? 1.271 2.626 4.150 1.00 97.38 65 ASP A CA 1
ATOM 483 C C . ASP A 1 65 ? 1.644 1.158 4.415 1.00 97.38 65 ASP A C 1
ATOM 485 O O . ASP A 1 65 ? 1.815 0.711 5.547 1.00 97.38 65 ASP A O 1
ATOM 489 N N . THR A 1 66 ? 1.784 0.364 3.356 1.00 98.25 66 THR A N 1
ATOM 490 C CA . THR A 1 66 ? 2.275 -1.018 3.469 1.00 98.25 66 THR A CA 1
ATOM 491 C C . THR A 1 66 ? 3.784 -1.102 3.703 1.00 98.25 66 THR A C 1
ATOM 493 O O . THR A 1 66 ? 4.284 -2.160 4.079 1.00 98.25 66 THR A O 1
ATOM 496 N N . GLY A 1 67 ? 4.506 0.002 3.514 1.00 96.31 67 GLY A N 1
ATOM 497 C CA . GLY A 1 67 ? 5.931 0.168 3.754 1.00 96.31 67 GLY A CA 1
ATOM 498 C C . GLY A 1 67 ? 6.309 0.406 5.217 1.00 96.31 67 GLY A C 1
ATOM 499 O O . GLY A 1 67 ? 7.504 0.441 5.521 1.00 96.31 67 GLY A O 1
ATOM 500 N N . THR A 1 68 ? 5.347 0.503 6.140 1.00 94.31 68 THR A N 1
ATOM 501 C CA . THR A 1 68 ? 5.603 0.633 7.585 1.00 94.31 68 THR A CA 1
ATOM 502 C C . THR A 1 68 ? 5.289 -0.651 8.365 1.00 94.31 68 THR A C 1
ATOM 504 O O . THR A 1 68 ? 4.419 -1.444 8.001 1.00 94.31 68 THR A O 1
ATOM 507 N N . SER A 1 69 ? 6.006 -0.862 9.471 1.00 91.31 69 SER A N 1
ATOM 508 C CA . SER A 1 69 ? 5.757 -1.935 10.445 1.00 91.31 69 SER A CA 1
ATOM 509 C C . SER A 1 69 ? 4.865 -1.497 11.614 1.00 91.31 69 SER A C 1
ATOM 511 O O . SER A 1 69 ? 4.511 -2.321 12.450 1.00 91.31 69 SER A O 1
ATOM 513 N N . GLY A 1 70 ? 4.512 -0.213 11.696 1.00 92.69 70 GLY A N 1
ATOM 514 C CA . GLY A 1 70 ? 3.694 0.344 12.772 1.00 92.69 70 GLY A CA 1
ATOM 515 C C . GLY A 1 70 ? 2.925 1.585 12.332 1.00 92.69 70 GLY A C 1
ATOM 516 O O . GLY A 1 70 ? 3.047 2.030 11.191 1.00 92.69 70 GLY A O 1
ATOM 517 N N . SER A 1 71 ? 2.137 2.140 13.244 1.00 96.19 71 SER A N 1
ATOM 518 C CA . SER A 1 71 ? 1.349 3.346 12.995 1.00 96.19 71 SER A CA 1
ATOM 519 C C . SER A 1 71 ? 1.980 4.561 13.671 1.00 96.19 71 SER A C 1
ATOM 521 O O . SER A 1 71 ? 2.633 4.445 14.712 1.00 96.19 71 SER A O 1
ATOM 523 N N . ALA A 1 72 ? 1.791 5.732 13.073 1.00 95.62 72 ALA A N 1
ATOM 524 C CA . ALA A 1 72 ? 2.298 6.995 13.581 1.00 95.62 72 ALA A CA 1
ATOM 525 C C . ALA A 1 72 ? 1.266 8.115 13.446 1.00 95.62 72 ALA A C 1
ATOM 527 O O . ALA A 1 72 ? 0.428 8.076 12.549 1.00 95.62 72 ALA A O 1
ATOM 528 N N . ILE A 1 73 ? 1.315 9.097 14.340 1.00 95.88 73 ILE A N 1
ATOM 529 C CA . ILE A 1 73 ? 0.418 10.255 14.363 1.00 95.88 73 ILE A CA 1
ATOM 530 C C . ILE A 1 73 ? 1.215 11.532 14.619 1.00 95.88 73 ILE A C 1
ATOM 532 O O . ILE A 1 73 ? 2.202 11.531 15.356 1.00 95.88 73 ILE A O 1
ATOM 536 N N . ASP A 1 74 ? 0.779 12.624 14.006 1.00 94.38 74 ASP A N 1
ATOM 537 C CA . ASP A 1 74 ? 1.434 13.917 14.113 1.00 94.38 74 ASP A CA 1
ATOM 538 C C . ASP A 1 74 ? 1.208 14.563 15.489 1.00 94.38 74 ASP A C 1
ATOM 540 O O . ASP A 1 74 ? 0.115 14.516 16.070 1.00 94.38 74 ASP A O 1
ATOM 544 N N . THR A 1 75 ? 2.246 15.216 16.010 1.00 94.06 75 THR A N 1
ATOM 545 C CA . THR A 1 75 ? 2.247 15.857 17.337 1.00 94.06 75 THR A CA 1
ATOM 546 C C . THR A 1 75 ? 1.076 16.835 17.560 1.00 94.06 75 THR A C 1
ATOM 548 O O . THR A 1 75 ? 0.486 16.819 18.650 1.00 94.06 75 THR A O 1
ATOM 551 N N . PRO A 1 76 ? 0.679 17.680 16.581 1.00 91.62 76 PRO A N 1
ATOM 552 C CA . PRO A 1 76 ? -0.469 18.570 16.728 1.00 91.62 76 PRO A CA 1
ATOM 553 C C . PRO A 1 76 ? -1.789 17.828 16.967 1.00 91.62 76 PRO A C 1
ATOM 555 O O . PRO A 1 76 ? -2.600 18.303 17.759 1.00 91.62 76 PRO A O 1
ATOM 558 N N . TYR A 1 77 ? -2.000 16.654 16.359 1.00 91.75 77 TYR A N 1
ATOM 559 C CA . TYR A 1 77 ? -3.213 15.856 16.581 1.00 91.75 77 TYR A CA 1
ATOM 560 C C . TYR A 1 77 ? -3.252 15.266 17.990 1.00 91.75 77 TYR A C 1
ATOM 562 O O . TYR A 1 77 ? -4.282 15.328 18.657 1.00 91.75 77 TYR A O 1
ATOM 570 N N . VAL A 1 78 ? -2.119 14.756 18.476 1.00 93.62 78 VAL A N 1
ATOM 571 C CA . VAL A 1 78 ? -1.987 14.237 19.849 1.00 93.62 78 VAL A CA 1
ATOM 572 C C . VAL A 1 78 ? -2.263 15.335 20.872 1.00 93.62 78 VAL A C 1
ATOM 574 O O . VAL A 1 78 ? -3.004 15.120 21.831 1.00 93.62 78 VAL A O 1
ATOM 577 N N . THR A 1 79 ? -1.734 16.535 20.623 1.00 92.88 79 THR A N 1
ATOM 578 C CA . THR A 1 79 ? -1.946 17.713 21.474 1.00 92.88 79 THR A CA 1
ATOM 579 C C . THR A 1 79 ? -3.408 18.165 21.450 1.00 92.88 79 THR A C 1
ATOM 581 O O . THR A 1 79 ? -3.993 18.397 22.505 1.00 92.88 79 THR A O 1
ATOM 584 N N . ALA A 1 80 ? -4.026 18.243 20.266 1.00 90.56 80 ALA A N 1
ATOM 585 C CA . ALA A 1 80 ? -5.429 18.633 20.108 1.00 90.56 80 ALA A CA 1
ATOM 586 C C . ALA A 1 80 ? -6.399 17.656 20.793 1.00 90.56 80 ALA A C 1
ATOM 588 O O . ALA A 1 80 ? -7.441 18.071 21.297 1.00 90.56 80 ALA A O 1
ATOM 589 N N . LEU A 1 81 ? -6.047 16.369 20.836 1.00 91.12 81 LEU A N 1
ATOM 590 C CA . LEU A 1 81 ? -6.811 15.322 21.513 1.00 91.12 81 LEU A CA 1
ATOM 591 C C . LEU A 1 81 ? -6.442 15.162 23.002 1.00 91.12 81 LEU A C 1
ATOM 593 O O . LEU A 1 81 ? -7.033 14.327 23.682 1.00 91.12 81 LEU A O 1
ATOM 597 N N . ASN A 1 82 ? -5.488 15.951 23.517 1.00 93.75 82 ASN A N 1
ATOM 598 C CA . ASN A 1 82 ? -4.961 15.861 24.886 1.00 93.75 82 ASN A CA 1
ATOM 599 C C . ASN A 1 82 ? -4.513 14.434 25.279 1.00 93.75 82 ASN A C 1
ATOM 601 O O . ASN A 1 82 ? -4.680 13.992 26.423 1.00 93.75 82 ASN A O 1
ATOM 605 N N . LEU A 1 83 ? -3.964 13.695 24.312 1.00 94.06 83 LEU A N 1
ATOM 606 C CA . LEU A 1 83 ? -3.513 12.323 24.516 1.00 94.06 83 LEU A CA 1
ATOM 607 C C . LEU A 1 83 ? -2.196 12.304 25.295 1.00 94.06 83 LEU A C 1
ATOM 609 O O . LEU A 1 83 ? -1.317 13.147 25.110 1.00 94.06 83 LEU A O 1
ATOM 613 N N . GLN A 1 84 ? -2.068 11.327 26.188 1.00 96.38 84 GLN A N 1
ATOM 614 C CA . GLN A 1 84 ? -0.923 11.213 27.085 1.00 96.38 84 GLN A CA 1
ATOM 615 C C . GLN A 1 84 ? 0.175 10.345 26.473 1.00 96.38 84 GLN A C 1
ATOM 617 O O . GLN A 1 84 ? -0.093 9.387 25.744 1.00 96.38 84 GLN A O 1
ATOM 622 N N . LYS A 1 85 ? 1.428 10.645 26.819 1.00 97.62 85 LYS A N 1
ATOM 623 C CA . LYS A 1 85 ? 2.556 9.753 26.544 1.00 97.62 85 LYS A CA 1
ATOM 624 C C . LYS A 1 85 ? 2.399 8.464 27.358 1.00 97.62 85 LYS A C 1
ATOM 626 O O . LYS A 1 85 ? 2.305 8.520 28.581 1.00 97.62 85 LYS A O 1
ATOM 631 N N . THR A 1 86 ? 2.419 7.317 26.685 1.00 97.94 86 THR A N 1
ATOM 632 C CA . THR A 1 86 ? 2.330 5.978 27.292 1.00 97.94 86 THR A CA 1
ATOM 633 C C . THR A 1 86 ? 3.667 5.236 27.296 1.00 97.94 86 THR A C 1
ATOM 635 O O . THR A 1 86 ? 3.845 4.297 28.068 1.00 97.94 86 THR A O 1
ATOM 638 N N . GLY A 1 87 ? 4.644 5.681 26.501 1.00 96.62 87 GLY A N 1
ATOM 639 C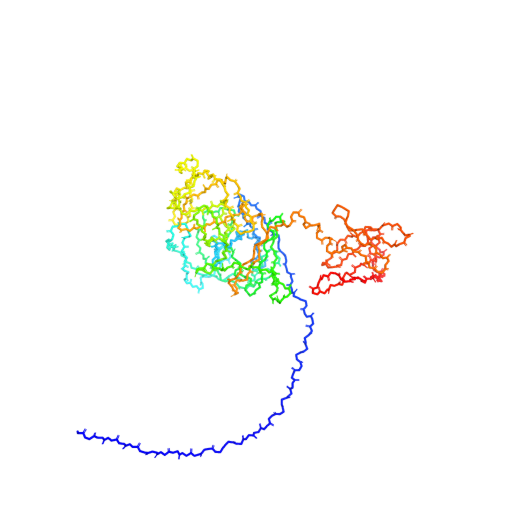 CA . GLY A 1 87 ? 5.984 5.094 26.472 1.00 96.62 87 GLY A CA 1
ATOM 640 C C . GLY A 1 87 ? 6.952 5.841 25.560 1.00 96.62 87 GLY A C 1
ATOM 641 O O . GLY A 1 87 ? 6.614 6.879 24.993 1.00 96.62 87 GLY A O 1
ATOM 642 N N . ASP A 1 88 ? 8.166 5.317 25.415 1.00 94.81 88 ASP A N 1
ATOM 643 C CA . ASP A 1 88 ? 9.140 5.801 24.433 1.00 94.81 88 ASP A CA 1
ATOM 644 C C . ASP A 1 88 ? 8.990 5.039 23.113 1.00 94.81 88 ASP A C 1
ATOM 646 O O . ASP A 1 88 ? 8.750 3.832 23.108 1.00 94.81 88 ASP A O 1
ATOM 650 N N . ALA A 1 89 ? 9.160 5.735 21.988 1.00 93.44 89 ALA A N 1
ATOM 651 C CA . ALA A 1 89 ? 9.130 5.119 20.665 1.00 93.44 89 ALA A CA 1
ATOM 652 C C . ALA A 1 89 ? 10.547 4.995 20.085 1.00 93.44 89 ALA A C 1
ATOM 654 O O . ALA A 1 89 ? 11.409 5.861 20.259 1.00 93.44 89 ALA A O 1
ATOM 655 N N . ILE A 1 90 ? 10.786 3.929 19.325 1.00 89.00 90 ILE A N 1
ATOM 656 C CA . ILE A 1 90 ? 11.954 3.823 18.449 1.00 89.00 90 ILE A CA 1
ATOM 657 C C . ILE A 1 90 ? 11.423 3.826 17.025 1.00 89.00 90 ILE A C 1
ATOM 659 O O . ILE A 1 90 ? 10.774 2.881 16.591 1.00 89.00 90 ILE A O 1
ATOM 663 N N . THR A 1 91 ? 11.672 4.913 16.304 1.00 85.94 91 THR A N 1
ATOM 664 C CA . THR A 1 91 ? 11.305 5.047 14.894 1.00 85.94 91 THR A CA 1
ATOM 665 C C . THR A 1 91 ? 12.570 5.276 14.093 1.00 85.94 91 THR A C 1
ATOM 667 O O . THR A 1 91 ? 13.378 6.136 14.446 1.00 85.94 91 THR A O 1
ATOM 670 N N . ILE A 1 92 ? 12.748 4.482 13.042 1.00 87.19 92 ILE A N 1
ATOM 671 C CA . ILE A 1 92 ? 13.843 4.627 12.089 1.00 87.19 92 ILE A CA 1
ATOM 672 C C . ILE A 1 92 ? 13.274 5.248 10.822 1.00 87.19 92 ILE A C 1
ATOM 674 O O . ILE A 1 92 ? 12.304 4.747 10.258 1.00 87.19 92 ILE A O 1
ATOM 678 N N . ASP A 1 93 ? 13.896 6.328 10.373 1.00 82.94 93 ASP A N 1
ATOM 679 C CA . ASP A 1 93 ? 13.556 6.979 9.124 1.00 82.94 93 ASP A CA 1
ATOM 680 C C . ASP A 1 93 ? 13.835 6.046 7.938 1.00 82.94 93 ASP A C 1
ATOM 682 O O . ASP A 1 93 ? 14.966 5.605 7.723 1.00 82.94 93 ASP A O 1
ATOM 686 N N . GLY A 1 94 ? 12.803 5.739 7.152 1.00 76.81 94 GLY A N 1
ATOM 687 C CA . GLY A 1 94 ? 12.908 4.779 6.051 1.00 76.81 94 GLY A CA 1
ATOM 688 C C . GLY A 1 94 ? 13.817 5.237 4.904 1.00 76.81 94 GLY A C 1
ATOM 689 O O . GLY A 1 94 ? 14.361 4.396 4.186 1.00 76.81 94 GLY A O 1
ATOM 690 N N . ALA A 1 95 ? 14.009 6.548 4.733 1.00 77.25 95 ALA A N 1
ATOM 691 C CA . ALA A 1 95 ? 14.812 7.104 3.649 1.00 77.25 95 ALA A CA 1
ATOM 692 C C . ALA A 1 95 ? 16.307 7.171 3.995 1.00 77.25 95 ALA A C 1
ATOM 694 O O . ALA A 1 95 ? 17.141 6.892 3.132 1.00 77.25 95 ALA A O 1
ATOM 695 N N . THR A 1 96 ? 16.644 7.528 5.238 1.00 77.62 96 THR A N 1
ATOM 696 C CA . THR A 1 96 ? 18.024 7.737 5.709 1.00 77.62 96 THR A CA 1
ATOM 697 C C . THR A 1 96 ? 18.562 6.611 6.589 1.00 77.62 96 THR A C 1
ATOM 699 O O . THR A 1 96 ? 19.776 6.510 6.767 1.00 77.62 96 THR A O 1
ATOM 702 N N . GLY A 1 97 ? 17.691 5.768 7.149 1.00 80.81 97 GLY A N 1
ATOM 703 C CA . GLY A 1 97 ? 18.047 4.699 8.085 1.00 80.81 97 GLY A CA 1
ATOM 704 C C . GLY A 1 97 ? 18.441 5.189 9.481 1.00 80.81 97 GLY A C 1
ATOM 705 O O . GLY A 1 97 ? 18.955 4.403 10.277 1.00 80.81 97 GLY A O 1
ATOM 706 N N . LYS A 1 98 ? 18.240 6.475 9.790 1.00 84.00 98 LYS A N 1
ATOM 707 C CA . LYS A 1 98 ? 18.604 7.071 11.080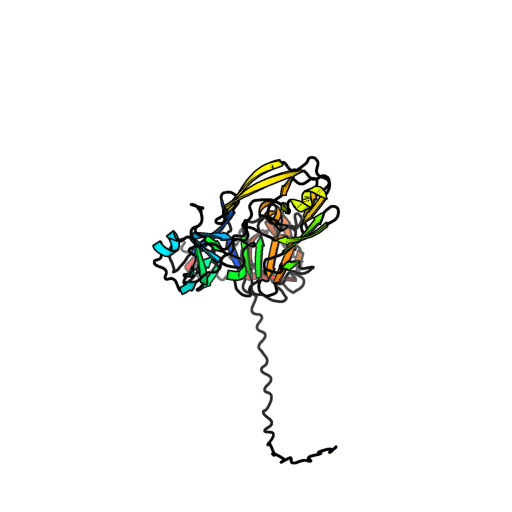 1.00 84.00 98 LYS A CA 1
ATOM 708 C C . LYS A 1 98 ? 17.425 7.053 12.058 1.00 84.00 98 LYS A C 1
ATOM 710 O O . LYS A 1 98 ? 16.283 7.171 11.618 1.00 84.00 98 LYS A O 1
ATOM 715 N N . PRO A 1 99 ? 17.667 6.935 13.375 1.00 86.31 99 PRO A N 1
ATOM 716 C CA . PRO A 1 99 ? 16.621 7.144 14.369 1.00 86.31 99 PRO A CA 1
ATOM 717 C C . PRO A 1 99 ? 16.059 8.565 14.294 1.00 86.31 99 PRO A C 1
ATOM 719 O O . PRO A 1 99 ? 16.818 9.513 14.097 1.00 86.31 99 PRO A O 1
ATOM 722 N N . LEU A 1 100 ? 14.750 8.706 14.485 1.00 86.44 100 LEU A N 1
ATOM 723 C CA . LEU A 1 100 ? 14.124 10.009 14.703 1.00 86.44 100 LEU A CA 1
ATOM 724 C C . LEU A 1 100 ? 14.386 10.496 16.137 1.00 86.44 100 LEU A C 1
ATOM 726 O O . LEU A 1 100 ? 14.578 9.688 17.048 1.00 86.44 100 LEU A O 1
ATOM 730 N N . GLU A 1 101 ? 14.391 11.809 16.346 1.00 87.62 101 GLU A N 1
ATOM 731 C CA . GLU A 1 101 ? 14.457 12.436 17.674 1.00 87.62 101 GLU A CA 1
ATOM 732 C C . GLU A 1 101 ? 13.037 12.741 18.198 1.00 87.62 101 GLU A C 1
ATOM 734 O O . GLU A 1 101 ? 12.068 12.603 17.457 1.00 87.62 101 GLU A O 1
ATOM 739 N N . ASP A 1 102 ? 12.899 13.050 19.494 1.00 85.69 102 ASP A N 1
ATOM 740 C CA . ASP A 1 102 ? 11.648 13.537 20.123 1.00 85.69 102 ASP A CA 1
ATOM 741 C C . ASP A 1 102 ? 10.363 12.733 19.856 1.00 85.69 102 ASP A C 1
ATOM 743 O O . ASP A 1 102 ? 9.264 13.273 19.737 1.00 85.69 102 ASP A O 1
ATOM 747 N N . ARG A 1 103 ? 10.497 11.406 19.818 1.00 91.50 103 ARG A N 1
ATOM 748 C CA . ARG A 1 103 ? 9.395 10.472 19.594 1.00 91.50 103 ARG A CA 1
ATOM 749 C C . ARG A 1 103 ? 8.932 9.816 20.887 1.00 91.50 103 ARG A C 1
ATOM 751 O O . ARG A 1 103 ? 9.733 9.495 21.768 1.00 91.50 103 ARG A O 1
ATOM 758 N N . PHE A 1 104 ? 7.641 9.545 20.972 1.00 96.50 104 PHE A N 1
ATOM 759 C CA . PHE A 1 104 ? 7.049 8.808 22.083 1.00 96.50 104 PHE A CA 1
ATOM 760 C C . PHE A 1 104 ? 5.876 7.956 21.606 1.00 96.50 104 PHE A C 1
ATOM 762 O O . PHE A 1 104 ? 5.426 8.104 20.476 1.00 96.50 104 PHE A O 1
ATOM 769 N N . LEU A 1 105 ? 5.411 7.031 22.438 1.00 97.88 105 LEU A N 1
ATOM 770 C CA . LEU A 1 105 ? 4.191 6.271 22.190 1.00 97.88 105 LEU A CA 1
ATOM 771 C C . LEU A 1 105 ? 3.010 6.949 22.878 1.00 97.88 105 LEU A C 1
ATOM 773 O O . LEU A 1 105 ? 3.145 7.463 23.991 1.00 97.88 105 LEU A O 1
ATOM 777 N N . THR A 1 106 ? 1.857 6.920 22.224 1.00 97.75 106 THR A N 1
AT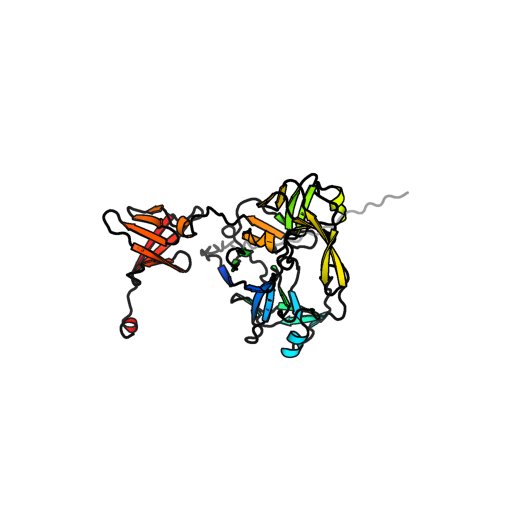OM 778 C CA . THR A 1 106 ? 0.559 7.249 22.815 1.00 97.75 106 THR A CA 1
ATOM 779 C C . THR A 1 106 ? -0.468 6.205 22.390 1.00 97.75 106 THR A C 1
ATOM 781 O O . THR A 1 106 ? -0.289 5.556 21.359 1.00 97.75 106 THR A O 1
ATOM 784 N N . THR A 1 107 ? -1.544 6.054 23.157 1.00 97.62 107 THR A N 1
ATOM 785 C CA . THR A 1 107 ? -2.648 5.151 22.818 1.00 97.62 107 THR A CA 1
ATOM 786 C C . THR A 1 107 ? -3.831 5.976 22.325 1.00 97.62 107 THR A C 1
ATOM 788 O O . THR A 1 107 ? -4.345 6.837 23.040 1.00 97.62 107 THR A O 1
ATOM 791 N N . LEU A 1 108 ? -4.261 5.716 21.093 1.00 96.00 108 LEU A N 1
ATOM 792 C CA . LEU A 1 108 ? -5.484 6.269 20.524 1.00 96.00 108 LEU A CA 1
ATOM 793 C C . LEU A 1 108 ? -6.646 5.350 20.901 1.00 96.00 108 LEU A C 1
ATOM 795 O O . LEU A 1 108 ? -6.610 4.178 20.518 1.00 96.00 108 LEU A O 1
ATOM 799 N N . PRO A 1 109 ? -7.673 5.850 21.604 1.00 95.38 109 PRO A N 1
ATOM 800 C CA . PRO A 1 109 ? -8.814 5.027 21.963 1.00 95.38 109 PRO A CA 1
ATOM 801 C C . PRO A 1 109 ? -9.821 4.919 20.811 1.00 95.38 109 PRO A C 1
ATOM 803 O O . PRO A 1 109 ? -10.003 5.865 20.032 1.00 95.38 109 PRO A O 1
ATOM 806 N N . ASP A 1 110 ? -10.503 3.775 20.735 1.00 94.69 110 ASP A N 1
ATOM 807 C CA . ASP A 1 110 ? -11.624 3.516 19.820 1.00 94.69 110 ASP A CA 1
ATOM 808 C C . ASP A 1 110 ? -11.341 3.890 18.350 1.00 94.69 110 ASP A C 1
ATOM 810 O O . ASP A 1 110 ? -12.147 4.549 17.682 1.00 94.69 110 ASP A O 1
ATOM 814 N N . VAL A 1 111 ? -10.182 3.491 17.819 1.00 96.69 111 VAL A N 1
ATOM 815 C CA . VAL A 1 111 ? -9.820 3.780 16.427 1.00 96.69 111 VAL A CA 1
ATOM 816 C C . VAL A 1 111 ? -10.780 3.067 15.477 1.00 96.69 111 VAL A C 1
ATOM 818 O O . VAL A 1 111 ? -10.984 1.849 15.535 1.00 96.69 111 VAL A O 1
ATOM 821 N N . ASN A 1 112 ? -11.339 3.836 14.547 1.00 97.06 112 ASN A N 1
ATOM 822 C CA . ASN A 1 112 ? -12.107 3.347 13.413 1.00 97.06 112 ASN A CA 1
ATOM 823 C C . ASN A 1 112 ? -11.463 3.837 12.112 1.00 97.06 112 ASN A C 1
ATOM 825 O O . ASN A 1 112 ? -11.249 5.035 11.945 1.00 97.06 112 ASN A O 1
ATOM 829 N N . LEU A 1 113 ? -11.163 2.928 11.186 1.00 96.94 113 LEU A N 1
ATOM 830 C CA . LEU A 1 113 ? -10.553 3.248 9.896 1.00 96.94 113 LEU A CA 1
ATOM 831 C C . LEU A 1 113 ? -11.551 3.013 8.765 1.00 96.94 113 LEU A C 1
ATOM 833 O O . LEU A 1 113 ? -11.855 1.872 8.421 1.00 96.94 113 LEU A O 1
ATOM 837 N N . GLY A 1 114 ? -12.068 4.094 8.182 1.00 95.19 114 GLY A N 1
ATOM 838 C CA . GLY A 1 114 ? -12.994 4.033 7.051 1.00 95.19 114 GLY A CA 1
ATOM 839 C C . GLY A 1 114 ? -14.256 3.206 7.321 1.00 95.19 114 GLY A C 1
ATOM 840 O O . GLY A 1 114 ? -14.765 2.567 6.409 1.00 95.19 114 GLY A O 1
ATOM 841 N N . GLY A 1 115 ? -14.739 3.188 8.567 1.00 94.88 115 GLY A N 1
ATOM 842 C CA . GLY A 1 115 ? -15.881 2.386 9.012 1.00 94.88 115 GLY A CA 1
ATOM 843 C C . GLY A 1 115 ? -15.491 1.099 9.743 1.00 94.88 115 GLY A C 1
ATOM 844 O O . GLY A 1 115 ? -16.313 0.557 10.479 1.00 94.88 115 GLY A O 1
ATOM 845 N N . ILE A 1 116 ? -14.244 0.640 9.630 1.00 96.75 116 ILE A N 1
ATOM 846 C CA . ILE A 1 116 ? -13.776 -0.611 10.237 1.00 96.75 116 ILE A CA 1
ATOM 847 C C . ILE A 1 116 ? -13.317 -0.345 11.668 1.00 96.75 116 ILE A C 1
ATOM 849 O O . ILE A 1 116 ? -12.373 0.413 11.888 1.00 96.75 116 ILE A O 1
ATOM 853 N N . ALA A 1 117 ? -13.963 -0.986 12.641 1.00 96.12 117 ALA A N 1
ATOM 854 C CA . ALA A 1 117 ? -13.543 -0.903 14.034 1.00 96.12 117 ALA A CA 1
ATOM 855 C C . ALA A 1 117 ? -12.202 -1.626 14.232 1.00 96.12 117 ALA A C 1
ATOM 857 O O . ALA A 1 117 ? -12.028 -2.782 13.829 1.00 96.12 117 ALA A O 1
ATOM 858 N N . VAL A 1 118 ? -11.262 -0.921 14.854 1.00 96.31 118 VAL A N 1
ATOM 859 C CA . VAL A 1 118 ? -9.929 -1.422 15.191 1.00 96.31 118 VAL A CA 1
ATOM 860 C C . VAL A 1 118 ? -9.730 -1.472 16.709 1.00 96.31 118 VAL A C 1
ATOM 862 O O . VAL A 1 118 ? -9.103 -2.404 17.204 1.00 96.31 118 VAL A O 1
ATOM 865 N N . GLY A 1 119 ? -10.341 -0.538 17.443 1.00 95.88 119 GLY A N 1
ATOM 866 C CA . GLY A 1 119 ? -10.241 -0.439 18.902 1.00 95.88 119 GLY A CA 1
ATOM 867 C C . GLY A 1 119 ? -9.054 0.417 19.333 1.00 95.88 119 GLY A C 1
ATOM 868 O O . GLY A 1 119 ? -8.563 1.234 18.554 1.00 95.88 119 GLY A O 1
ATOM 869 N N . ASP A 1 120 ? -8.601 0.241 20.568 1.00 96.94 120 ASP A N 1
ATOM 870 C CA . ASP A 1 120 ? -7.464 0.990 21.104 1.00 96.94 120 ASP A CA 1
ATOM 871 C C . ASP A 1 120 ? -6.167 0.566 20.411 1.00 96.94 120 ASP A C 1
ATOM 873 O O . ASP A 1 120 ? -5.926 -0.627 20.204 1.00 96.94 120 ASP A O 1
ATOM 877 N N . GLN A 1 121 ? -5.342 1.537 20.023 1.00 97.06 121 GLN A N 1
ATOM 878 C CA . GLN A 1 121 ? -4.115 1.291 19.267 1.00 97.06 121 GLN A CA 1
ATOM 879 C C . GLN A 1 121 ? -2.983 2.206 19.715 1.00 97.06 121 GLN A C 1
ATOM 881 O O . GLN A 1 121 ? -3.173 3.411 19.886 1.00 97.06 121 GLN A O 1
ATOM 886 N N . ASP A 1 122 ? -1.782 1.645 19.815 1.00 96.94 122 ASP A N 1
ATOM 887 C CA . ASP A 1 122 ? -0.574 2.416 20.081 1.00 96.94 122 ASP A CA 1
ATOM 888 C C . ASP A 1 122 ? -0.020 3.025 18.793 1.00 96.94 122 ASP A C 1
ATOM 890 O O . ASP A 1 122 ? 0.109 2.364 17.759 1.00 96.94 122 ASP A O 1
ATOM 894 N N . PHE A 1 123 ? 0.321 4.306 18.865 1.00 97.44 123 PHE A N 1
ATOM 895 C CA . PHE A 1 123 ? 0.910 5.065 17.773 1.00 97.44 123 PHE A CA 1
ATOM 896 C C . PHE A 1 123 ? 2.217 5.701 18.236 1.00 97.44 123 PHE A C 1
ATOM 898 O O . PHE A 1 123 ? 2.311 6.249 19.338 1.00 97.44 123 PHE A O 1
ATOM 905 N N . ALA A 1 124 ? 3.219 5.677 17.359 1.00 96.94 124 ALA A N 1
ATOM 906 C CA . ALA A 1 124 ? 4.376 6.545 17.505 1.00 96.94 124 ALA A CA 1
ATOM 907 C C . ALA A 1 124 ? 3.967 7.996 17.221 1.00 96.94 124 ALA A C 1
ATOM 909 O O . ALA A 1 1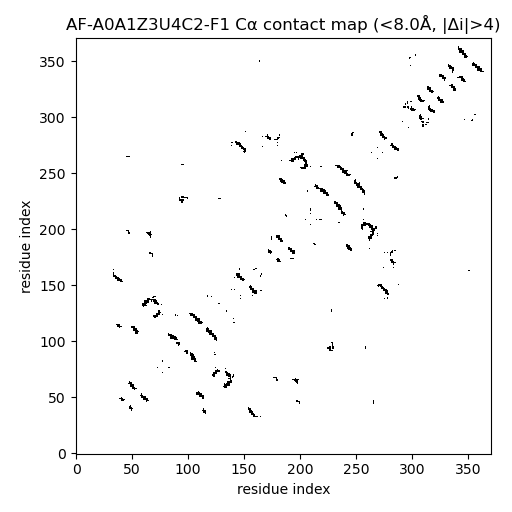24 ? 3.252 8.277 16.264 1.00 96.94 124 ALA A O 1
ATOM 910 N N . VAL A 1 125 ? 4.445 8.922 18.037 1.00 96.25 125 VAL A N 1
ATOM 911 C CA . VAL A 1 125 ? 4.209 10.354 17.882 1.00 96.25 125 VAL A CA 1
ATOM 912 C C . VAL A 1 125 ? 5.499 11.010 17.442 1.00 96.25 125 VAL A C 1
ATOM 914 O O . VAL A 1 125 ? 6.526 10.843 18.101 1.00 96.25 125 VAL A O 1
ATOM 917 N N . TYR A 1 126 ? 5.446 11.734 16.332 1.00 93.06 126 TYR A N 1
ATOM 918 C CA . TYR A 1 126 ? 6.517 12.609 15.865 1.00 93.06 126 TYR A CA 1
ATOM 919 C C . TYR A 1 126 ? 5.950 13.633 14.886 1.00 93.06 126 TYR A C 1
ATOM 921 O O . TYR A 1 126 ? 4.920 13.402 14.256 1.00 93.06 126 TYR A O 1
ATOM 929 N N . SER A 1 127 ? 6.640 14.762 14.738 1.00 89.50 127 SER A N 1
ATOM 930 C CA . SER A 1 127 ? 6.222 15.806 13.805 1.00 89.50 127 SER A CA 1
ATOM 931 C C . SER A 1 127 ? 6.468 15.373 12.362 1.00 89.50 127 SER A C 1
ATOM 933 O O . SER A 1 127 ? 7.621 15.173 11.967 1.00 89.50 127 SER A O 1
ATOM 935 N N . HIS A 1 128 ? 5.408 15.251 11.563 1.00 82.31 128 HIS A N 1
ATOM 936 C CA . HIS A 1 128 ? 5.540 14.968 10.135 1.00 82.31 128 HIS A CA 1
ATOM 937 C C . HIS A 1 128 ? 5.435 16.259 9.300 1.00 82.31 128 HIS A C 1
ATOM 939 O O . HIS A 1 128 ? 4.612 17.129 9.588 1.00 82.31 128 HIS A O 1
ATOM 945 N N . PRO A 1 129 ? 6.231 16.429 8.233 1.00 74.50 129 PRO A N 1
ATOM 946 C CA . PRO A 1 129 ? 6.197 17.634 7.406 1.00 74.50 129 PRO A CA 1
ATOM 947 C C . PRO A 1 129 ? 5.074 17.588 6.353 1.00 74.50 129 PRO A C 1
ATOM 949 O O . PRO A 1 129 ? 5.301 17.948 5.199 1.00 74.50 129 PRO A O 1
ATOM 952 N N . SER A 1 130 ? 3.875 17.121 6.714 1.00 80.88 130 SER A N 1
ATOM 953 C CA . SER A 1 130 ? 2.728 17.099 5.805 1.00 80.88 130 SER A CA 1
ATOM 954 C C . SER A 1 130 ? 1.523 17.829 6.392 1.00 80.88 130 SER A C 1
ATOM 956 O O . SER A 1 130 ? 1.044 17.446 7.452 1.00 80.88 130 SER A O 1
ATOM 958 N N . PRO A 1 131 ? 0.995 18.870 5.726 1.00 77.56 131 PRO A N 1
ATOM 959 C CA . PRO A 1 131 ? -0.154 19.609 6.242 1.00 77.56 131 PRO A CA 1
ATOM 960 C C . PRO A 1 131 ? -1.492 18.878 6.042 1.00 77.56 131 PRO A C 1
ATOM 962 O O . PRO A 1 131 ? -2.490 19.279 6.634 1.00 77.56 131 PRO A O 1
ATOM 965 N N . ASN A 1 132 ? -1.536 17.854 5.183 1.00 87.25 132 ASN A N 1
ATOM 966 C CA . ASN A 1 132 ? -2.790 17.259 4.702 1.00 87.25 132 ASN A CA 1
ATOM 967 C C . ASN A 1 132 ? -3.079 15.872 5.272 1.00 87.25 132 ASN A C 1
ATOM 969 O O . ASN A 1 132 ? -4.158 15.327 5.040 1.00 87.25 132 ASN A O 1
ATOM 973 N N . GLU A 1 133 ? -2.129 15.301 5.999 1.00 93.00 133 GLU A N 1
ATOM 974 C CA . GLU A 1 133 ? -2.295 14.030 6.680 1.00 93.00 133 GLU A CA 1
ATOM 975 C C . GLU A 1 133 ? -2.163 14.247 8.186 1.00 93.00 133 GLU A C 1
ATOM 977 O O . GLU A 1 133 ? -1.649 15.262 8.643 1.00 93.00 133 GLU A O 1
ATOM 982 N N . ALA A 1 134 ? -2.719 13.329 8.959 1.00 94.94 134 ALA A N 1
ATOM 983 C CA . ALA A 1 134 ? -2.631 13.304 10.409 1.00 94.94 134 ALA A CA 1
ATOM 984 C C . ALA A 1 134 ? -1.624 12.262 10.897 1.00 94.94 134 ALA A C 1
ATOM 986 O O . ALA A 1 134 ? -1.269 12.248 12.071 1.00 94.94 134 ALA A O 1
ATOM 987 N N . GLY A 1 135 ? -1.221 11.338 10.027 1.00 95.62 135 GLY A N 1
ATOM 988 C CA . GLY A 1 135 ? -0.430 10.190 10.416 1.00 95.62 135 GLY A CA 1
ATOM 989 C C . GLY A 1 135 ? -0.361 9.115 9.343 1.00 95.62 135 GLY A C 1
ATOM 990 O O . GLY A 1 135 ? -0.769 9.298 8.194 1.00 95.62 135 GLY A O 1
ATOM 991 N N . ILE A 1 136 ? 0.183 7.976 9.749 1.00 96.31 136 ILE A N 1
ATOM 992 C CA . ILE A 1 136 ? 0.469 6.808 8.925 1.00 96.31 136 ILE A CA 1
ATOM 993 C C . ILE A 1 136 ? -0.112 5.587 9.635 1.00 96.31 136 ILE A C 1
ATOM 995 O O . ILE A 1 136 ? 0.076 5.418 10.838 1.00 96.31 136 ILE A O 1
ATOM 999 N N . VAL A 1 137 ? -0.787 4.711 8.898 1.00 97.88 137 VAL A N 1
ATOM 1000 C CA . VAL A 1 137 ? -1.271 3.422 9.401 1.00 97.88 137 VAL A CA 1
ATOM 1001 C C . VAL A 1 137 ? -0.831 2.296 8.477 1.00 97.88 137 VAL A C 1
ATOM 1003 O O . VAL A 1 137 ? -0.944 2.394 7.256 1.00 97.88 137 VAL A O 1
ATOM 1006 N N . GLY A 1 138 ? -0.330 1.218 9.077 1.00 97.31 138 GLY A N 1
ATOM 1007 C CA . GLY A 1 138 ? 0.088 0.016 8.361 1.00 97.31 138 GLY A CA 1
ATOM 1008 C C . GLY A 1 138 ? -0.936 -1.122 8.427 1.00 97.31 138 GLY A C 1
ATOM 1009 O O . GLY A 1 138 ? -1.879 -1.082 9.221 1.00 97.31 138 GLY A O 1
ATOM 1010 N N . PRO A 1 139 ? -0.732 -2.203 7.653 1.00 97.69 139 PRO A N 1
ATOM 1011 C CA . PRO A 1 139 ? -1.642 -3.352 7.625 1.00 97.69 139 PRO A CA 1
ATOM 1012 C C . PRO A 1 139 ? -1.732 -4.098 8.967 1.00 97.69 139 PRO A C 1
ATOM 1014 O O . PRO A 1 139 ? -2.734 -4.760 9.229 1.00 97.69 139 PRO A O 1
ATOM 1017 N N . TYR A 1 140 ? -0.719 -3.973 9.829 1.00 97.12 140 TYR A N 1
ATOM 1018 C CA . TYR A 1 140 ? -0.685 -4.597 11.156 1.00 97.12 140 TYR A CA 1
ATOM 1019 C C . TYR A 1 140 ? -1.767 -4.097 12.111 1.00 97.12 140 TYR A C 1
ATOM 1021 O O . TYR A 1 140 ? -2.113 -4.808 13.051 1.00 97.12 140 TYR A O 1
ATOM 1029 N N . ILE A 1 141 ? -2.346 -2.923 11.844 1.00 97.31 141 ILE A N 1
ATOM 1030 C CA . ILE A 1 141 ? -3.391 -2.351 12.692 1.00 97.31 141 ILE A CA 1
ATOM 1031 C C . ILE A 1 141 ? -4.637 -3.254 12.766 1.00 97.31 141 ILE A C 1
ATOM 1033 O O . ILE A 1 141 ? -5.396 -3.193 13.721 1.00 97.31 141 ILE A O 1
ATOM 1037 N N . PHE A 1 142 ? -4.845 -4.143 11.786 1.00 97.44 142 PHE A N 1
ATOM 1038 C CA . PHE A 1 142 ? -5.995 -5.053 11.748 1.00 97.44 142 PHE A CA 1
ATOM 1039 C C . PHE A 1 142 ? -5.755 -6.418 12.417 1.00 97.44 142 PHE A C 1
ATOM 1041 O O . PHE A 1 142 ? -6.621 -7.293 12.310 1.00 97.44 142 PHE A O 1
ATOM 1048 N N . GLY A 1 143 ? -4.627 -6.601 13.111 1.00 95.81 143 GLY A N 1
ATOM 1049 C CA . GLY A 1 143 ? -4.319 -7.809 13.878 1.00 95.81 143 GLY A CA 1
ATOM 1050 C C . GLY A 1 143 ? -4.029 -9.032 13.003 1.00 95.81 143 GLY A C 1
ATOM 1051 O O . GLY A 1 143 ? -3.171 -8.998 12.122 1.00 95.81 143 GLY A O 1
ATOM 1052 N N . ASP A 1 144 ? -4.732 -10.135 13.260 1.00 96.25 144 ASP A N 1
ATOM 1053 C CA . ASP A 1 144 ? -4.573 -11.428 12.576 1.00 96.25 144 ASP A CA 1
ATOM 1054 C C . ASP A 1 144 ? -5.409 -11.579 11.295 1.00 96.25 144 ASP A C 1
ATOM 1056 O O . ASP A 1 144 ? -5.389 -12.627 10.636 1.00 96.25 144 ASP A O 1
ATOM 1060 N N . ARG A 1 145 ? -6.123 -10.517 10.917 1.00 97.31 145 ARG A N 1
ATOM 1061 C CA . ARG A 1 145 ? -7.000 -10.483 9.749 1.00 97.31 145 ARG A CA 1
ATOM 1062 C C . ARG A 1 145 ? -6.217 -10.299 8.452 1.00 97.31 145 ARG A C 1
ATOM 1064 O O . ARG A 1 145 ? -5.119 -9.745 8.413 1.00 97.31 145 ARG A O 1
ATOM 1071 N N . LEU A 1 146 ? -6.817 -10.752 7.355 1.00 97.81 146 LEU A N 1
ATOM 1072 C CA . LEU A 1 146 ? -6.304 -10.500 6.014 1.00 97.81 146 LEU A CA 1
ATOM 1073 C C . LEU A 1 146 ? -6.636 -9.069 5.596 1.00 97.81 146 LEU A C 1
ATOM 1075 O O . LEU A 1 146 ? -7.793 -8.654 5.682 1.00 97.81 146 LEU A O 1
ATOM 1079 N N . VAL A 1 147 ? -5.645 -8.361 5.061 1.00 98.38 147 VAL A N 1
ATOM 1080 C CA . VAL A 1 147 ? -5.803 -7.008 4.513 1.00 98.38 147 VAL A CA 1
ATOM 1081 C C . VAL A 1 147 ? -5.715 -7.081 2.996 1.00 98.38 147 VAL A C 1
ATOM 1083 O O . VAL A 1 147 ? -4.694 -7.482 2.446 1.00 98.38 147 VAL A O 1
ATOM 1086 N N . CYS A 1 148 ? -6.793 -6.722 2.308 1.00 97.88 148 CYS A N 1
ATOM 1087 C CA . CYS A 1 148 ? -6.907 -6.776 0.857 1.00 97.88 148 CYS A CA 1
ATOM 1088 C C . CYS A 1 148 ? -7.023 -5.362 0.287 1.00 97.88 148 CYS A C 1
ATOM 1090 O O . CYS A 1 148 ? -8.005 -4.668 0.539 1.00 97.88 148 CYS A O 1
ATOM 1092 N N . LEU A 1 149 ? -6.031 -4.952 -0.497 1.00 97.88 149 LEU A N 1
ATOM 1093 C CA . LEU A 1 149 ? -6.021 -3.698 -1.233 1.00 97.88 149 LEU A CA 1
ATOM 1094 C C . LEU A 1 149 ? -6.474 -3.948 -2.669 1.00 97.88 149 LEU A C 1
ATOM 1096 O O . LEU A 1 149 ? -5.769 -4.566 -3.468 1.00 97.88 149 LEU A O 1
ATOM 1100 N N . GLU A 1 150 ? -7.656 -3.440 -2.992 1.00 94.62 150 GLU A N 1
ATOM 1101 C CA . GLU A 1 150 ? -8.223 -3.422 -4.338 1.00 94.62 150 GLU A CA 1
ATOM 1102 C C . GLU A 1 150 ? -8.010 -2.016 -4.919 1.00 94.62 150 GLU A C 1
ATOM 1104 O O . GLU A 1 150 ? -8.951 -1.245 -5.110 1.00 94.62 150 GLU A O 1
ATOM 1109 N N . LEU A 1 151 ? -6.746 -1.649 -5.145 1.00 90.44 151 LEU A N 1
ATOM 1110 C CA . LEU A 1 151 ? -6.335 -0.268 -5.432 1.00 90.44 151 LEU A CA 1
ATOM 1111 C C . LEU A 1 151 ? -6.884 0.291 -6.754 1.00 90.44 151 LEU A C 1
ATOM 1113 O O . LEU A 1 151 ? -7.028 1.501 -6.898 1.00 90.44 151 LEU A O 1
ATOM 1117 N N . SER A 1 152 ? -7.239 -0.567 -7.713 1.00 88.44 152 SER A N 1
ATOM 1118 C CA . SER A 1 152 ? -7.935 -0.146 -8.938 1.00 88.44 152 SER A CA 1
ATOM 1119 C C . SER A 1 152 ? -9.376 0.318 -8.692 1.00 88.44 152 SER A C 1
ATOM 1121 O O . SER A 1 152 ? -9.980 0.899 -9.584 1.00 88.44 152 SER A O 1
ATOM 1123 N N . HIS A 1 153 ? -9.926 0.036 -7.510 1.00 88.12 153 HIS A N 1
ATOM 1124 C CA . HIS A 1 153 ? -11.272 0.419 -7.088 1.00 88.12 153 HIS A CA 1
ATOM 1125 C C . HIS A 1 153 ? -11.256 1.369 -5.885 1.00 88.12 153 HIS A C 1
ATOM 1127 O O . HIS A 1 153 ? -12.318 1.642 -5.340 1.00 88.12 153 HIS A O 1
ATOM 1133 N N . ASP A 1 154 ? -10.075 1.815 -5.440 1.00 93.06 154 ASP A N 1
ATOM 1134 C CA . ASP A 1 154 ? -9.901 2.634 -4.237 1.00 93.06 154 ASP A CA 1
ATOM 1135 C C . ASP A 1 154 ? -10.558 2.001 -2.989 1.00 93.06 154 ASP A C 1
ATOM 1137 O O . ASP A 1 154 ? -11.261 2.655 -2.220 1.00 93.06 154 ASP A O 1
ATOM 1141 N N . ARG A 1 155 ? -10.351 0.689 -2.780 1.00 96.06 155 ARG A N 1
ATOM 1142 C CA . ARG A 1 155 ? -10.940 -0.057 -1.652 1.00 96.06 155 ARG A CA 1
ATOM 1143 C C . ARG A 1 155 ? -9.912 -0.817 -0.829 1.00 96.06 155 ARG A C 1
ATOM 1145 O O . ARG A 1 155 ? -9.008 -1.463 -1.363 1.00 96.06 155 ARG A O 1
ATOM 1152 N N . LEU A 1 156 ? -10.141 -0.813 0.479 1.00 97.75 156 LEU A N 1
ATOM 1153 C CA . LEU A 1 156 ? -9.526 -1.707 1.448 1.00 97.75 156 LEU A CA 1
ATOM 1154 C C . LEU A 1 156 ? -10.596 -2.654 1.988 1.00 97.75 156 LEU A C 1
ATOM 1156 O O . LEU A 1 156 ? -11.673 -2.226 2.397 1.00 97.75 156 LEU A O 1
ATOM 1160 N N . ARG A 1 157 ? -10.298 -3.949 2.005 1.00 97.31 157 ARG A N 1
ATOM 1161 C CA . ARG A 1 157 ? -11.161 -4.980 2.575 1.00 97.31 157 ARG A CA 1
ATOM 1162 C C . ARG A 1 157 ? -10.404 -5.739 3.652 1.00 97.31 157 ARG A C 1
ATOM 1164 O O . ARG A 1 157 ? -9.321 -6.259 3.396 1.00 97.31 157 ARG A O 1
ATOM 1171 N N . VAL A 1 158 ? -10.999 -5.848 4.831 1.00 97.50 158 VAL A N 1
ATOM 1172 C CA . VAL A 1 158 ? -10.458 -6.628 5.948 1.00 97.50 158 VAL A CA 1
ATOM 1173 C C . VAL A 1 158 ? -11.315 -7.868 6.120 1.00 97.50 158 VAL A C 1
ATOM 1175 O O . VAL A 1 158 ? -12.542 -7.776 6.128 1.00 97.50 158 VAL A O 1
ATOM 1178 N N . ARG A 1 159 ? -10.683 -9.038 6.192 1.00 94.50 159 ARG A N 1
ATOM 1179 C CA . ARG A 1 159 ? -11.390 -10.320 6.274 1.00 94.50 159 ARG A CA 1
ATOM 1180 C C . ARG A 1 159 ? -10.808 -11.204 7.350 1.00 94.50 159 ARG A C 1
ATOM 1182 O O . ARG A 1 159 ? -9.587 -11.287 7.477 1.00 94.50 159 ARG A O 1
ATOM 1189 N N . ASP A 1 160 ? -11.670 -11.949 8.023 1.00 90.75 160 ASP A N 1
ATOM 1190 C CA . ASP A 1 160 ? -11.206 -13.017 8.899 1.00 90.75 160 ASP A CA 1
ATOM 1191 C C . ASP A 1 160 ? -10.403 -14.041 8.098 1.00 90.75 160 ASP A C 1
ATOM 1193 O O . ASP A 1 160 ? -10.724 -14.394 6.951 1.00 90.75 160 ASP A O 1
ATOM 1197 N N . LYS A 1 161 ? -9.329 -14.525 8.712 1.00 90.62 161 LYS A N 1
ATOM 1198 C CA . LYS A 1 161 ? -8.460 -15.523 8.109 1.00 90.62 161 LYS A CA 1
ATOM 1199 C C . LYS A 1 161 ? -9.104 -16.900 8.217 1.00 90.62 161 LYS A C 1
ATOM 1201 O O . LYS A 1 161 ? -9.356 -17.417 9.297 1.00 90.62 161 LYS A O 1
ATOM 1206 N N . SER A 1 162 ? -9.327 -17.528 7.071 1.00 87.69 162 SER A N 1
ATOM 1207 C CA . SER A 1 162 ? -9.836 -18.891 6.964 1.00 87.69 162 SER A CA 1
ATOM 1208 C C . SER A 1 162 ? -9.281 -19.547 5.704 1.00 87.69 162 SER A C 1
ATOM 1210 O O . SER A 1 162 ? -8.774 -18.872 4.805 1.00 87.69 162 SER A O 1
ATOM 1212 N N . ARG A 1 163 ? -9.433 -20.867 5.586 1.00 83.81 163 ARG A N 1
ATOM 1213 C CA . ARG A 1 163 ? -9.078 -21.583 4.350 1.00 83.81 163 ARG A CA 1
ATOM 1214 C C . ARG A 1 163 ? -9.825 -21.071 3.108 1.00 83.81 163 ARG A C 1
ATOM 1216 O O . ARG A 1 163 ? -9.343 -21.274 2.006 1.00 83.81 163 ARG A O 1
ATOM 1223 N N . PHE A 1 164 ? -10.980 -20.425 3.292 1.00 78.94 164 PHE A N 1
ATOM 1224 C CA . PHE A 1 164 ? -11.826 -19.907 2.212 1.00 78.94 164 PHE A CA 1
ATOM 1225 C C . PHE A 1 164 ? -11.486 -18.474 1.803 1.00 78.94 164 PHE A C 1
ATOM 1227 O O . PHE A 1 164 ? -11.823 -18.050 0.703 1.00 78.94 164 PHE A O 1
ATOM 1234 N N . THR A 1 165 ? -10.857 -17.708 2.695 1.00 83.38 165 THR A N 1
ATOM 1235 C CA . THR A 1 165 ? -10.498 -16.304 2.447 1.00 83.38 165 THR A CA 1
ATOM 1236 C C . THR A 1 165 ? -9.040 -16.135 2.037 1.00 83.38 165 THR A C 1
ATOM 1238 O O . THR A 1 165 ? -8.690 -15.101 1.463 1.00 83.38 165 THR A O 1
ATOM 1241 N N . LEU A 1 166 ? -8.197 -17.141 2.293 1.00 86.56 166 LEU A N 1
ATOM 1242 C CA . LEU A 1 166 ? -6.825 -17.180 1.803 1.00 86.56 166 LEU A CA 1
ATOM 1243 C C . LEU A 1 166 ? -6.802 -17.273 0.269 1.00 86.56 166 LEU A C 1
ATOM 1245 O O . LEU A 1 166 ? -7.452 -18.157 -0.293 1.00 86.56 166 LEU A O 1
ATOM 1249 N N . PRO A 1 167 ? -6.041 -16.403 -0.418 1.00 91.56 167 PRO A N 1
ATOM 1250 C CA . PRO A 1 167 ? -5.862 -16.526 -1.855 1.00 91.56 167 PRO A CA 1
ATOM 1251 C C . PRO A 1 167 ? -5.228 -17.866 -2.231 1.00 91.56 167 PRO A C 1
ATOM 1253 O O . PRO A 1 167 ? -4.330 -18.371 -1.552 1.00 91.56 167 PRO A O 1
ATOM 1256 N N . THR A 1 168 ? -5.669 -18.421 -3.354 1.00 86.94 168 THR A N 1
ATOM 1257 C CA . THR A 1 168 ? -5.019 -19.570 -3.987 1.00 86.94 168 THR A CA 1
ATOM 1258 C C . THR A 1 168 ? -3.766 -19.130 -4.743 1.00 86.94 168 THR A C 1
ATOM 1260 O O . THR A 1 168 ? -3.718 -18.023 -5.276 1.00 86.94 168 THR A O 1
ATOM 1263 N N . GLY A 1 169 ? -2.785 -20.024 -4.875 1.00 89.88 169 GLY A N 1
ATOM 1264 C CA . GLY A 1 169 ? -1.572 -19.785 -5.661 1.00 89.88 169 GLY A CA 1
ATOM 1265 C C . GLY A 1 169 ? -0.359 -19.381 -4.824 1.00 89.88 169 GLY A C 1
ATOM 1266 O O . GLY A 1 169 ? -0.372 -19.452 -3.593 1.00 89.88 169 GLY A O 1
ATOM 1267 N N . ALA A 1 170 ? 0.719 -19.009 -5.516 1.00 94.19 170 ALA A N 1
ATOM 1268 C CA . ALA A 1 170 ? 1.988 -18.670 -4.886 1.00 94.19 170 ALA A CA 1
ATOM 1269 C C . ALA A 1 170 ? 1.879 -17.361 -4.092 1.00 94.19 170 ALA A C 1
ATOM 1271 O O . ALA A 1 170 ? 1.400 -16.349 -4.604 1.00 94.19 170 ALA A O 1
ATOM 1272 N N . SER A 1 171 ? 2.352 -17.393 -2.849 1.00 97.69 171 SER A N 1
ATOM 1273 C CA . SER A 1 171 ? 2.548 -16.201 -2.029 1.00 97.69 171 SER A CA 1
ATOM 1274 C C . SER A 1 171 ? 3.976 -15.679 -2.158 1.00 97.69 171 SER A C 1
ATOM 1276 O O . SER A 1 171 ? 4.912 -16.454 -2.361 1.00 97.69 171 SER A O 1
ATOM 1278 N N . TYR A 1 172 ? 4.151 -14.389 -1.920 1.00 98.44 172 TYR A N 1
ATOM 1279 C CA . TYR A 1 172 ? 5.434 -13.754 -1.673 1.00 98.44 172 TYR A CA 1
ATOM 1280 C C . TYR A 1 172 ? 5.702 -13.719 -0.161 1.00 98.44 172 TYR A C 1
ATOM 1282 O O . TYR A 1 172 ? 4.778 -13.479 0.624 1.00 98.44 172 TYR A O 1
ATOM 1290 N N . PRO A 1 173 ? 6.940 -13.987 0.279 1.00 98.44 173 PRO A N 1
ATOM 1291 C CA . PRO A 1 173 ? 7.304 -13.813 1.676 1.00 98.44 173 PRO A CA 1
ATOM 1292 C C . PRO A 1 173 ? 7.388 -12.324 2.022 1.00 98.44 173 PRO A C 1
ATOM 1294 O O . PRO A 1 173 ? 7.648 -11.476 1.164 1.00 98.44 173 PRO A O 1
ATOM 1297 N N . TYR A 1 174 ? 7.207 -12.006 3.299 1.00 98.38 174 TYR A N 1
ATOM 1298 C CA . TYR A 1 174 ? 7.605 -10.703 3.820 1.00 98.38 174 TYR A CA 1
ATOM 1299 C C . TYR A 1 174 ? 9.136 -10.575 3.835 1.00 98.38 174 TYR A C 1
ATOM 1301 O O . TYR A 1 174 ? 9.872 -11.564 3.827 1.00 98.38 174 TYR A O 1
ATOM 1309 N N . LEU A 1 175 ? 9.614 -9.336 3.854 1.00 97.94 175 LEU A N 1
ATOM 1310 C CA . LEU A 1 175 ? 11.019 -8.993 4.041 1.00 97.94 175 LEU A CA 1
ATOM 1311 C C . LEU A 1 175 ? 11.494 -9.344 5.468 1.00 97.94 175 LEU A C 1
ATOM 1313 O O . LEU A 1 175 ? 10.662 -9.512 6.362 1.00 97.94 175 LEU A O 1
ATOM 1317 N N . PRO A 1 176 ? 12.819 -9.405 5.723 1.00 96.38 176 PRO A N 1
ATOM 1318 C CA . PRO A 1 176 ? 13.362 -9.682 7.060 1.00 96.38 176 PRO A CA 1
ATOM 1319 C C . PRO A 1 176 ? 12.929 -8.699 8.156 1.00 96.38 176 PRO A C 1
ATOM 1321 O O . PRO A 1 176 ? 12.968 -9.044 9.328 1.00 96.38 176 PRO A O 1
ATOM 1324 N N . ASP A 1 177 ? 12.514 -7.487 7.781 1.00 94.12 177 ASP A N 1
ATOM 1325 C CA . ASP A 1 177 ? 11.948 -6.481 8.688 1.00 94.12 177 ASP A CA 1
ATOM 1326 C C . ASP A 1 177 ? 10.416 -6.537 8.764 1.00 94.12 177 ASP A C 1
ATOM 1328 O O . ASP A 1 177 ? 9.761 -5.566 9.131 1.00 94.12 177 ASP A O 1
ATOM 1332 N N . GLU A 1 178 ? 9.850 -7.688 8.404 1.00 96.00 178 GLU A N 1
ATOM 1333 C CA . GLU A 1 178 ? 8.434 -8.010 8.521 1.00 96.00 178 GLU A CA 1
ATOM 1334 C C . GLU A 1 178 ? 7.504 -7.128 7.683 1.00 96.00 178 GLU A C 1
ATOM 1336 O O . GLU A 1 178 ? 6.320 -6.993 7.991 1.00 96.00 178 GLU A O 1
ATOM 1341 N N . ARG A 1 179 ? 7.987 -6.548 6.589 1.00 97.44 179 ARG A N 1
ATOM 1342 C CA . ARG A 1 179 ? 7.140 -5.785 5.668 1.00 97.44 179 ARG A CA 1
ATOM 1343 C C . ARG A 1 179 ? 6.767 -6.589 4.425 1.00 97.44 179 ARG A C 1
ATOM 1345 O O . ARG A 1 179 ? 7.557 -7.432 3.993 1.00 97.44 179 ARG A O 1
ATOM 1352 N N . PRO A 1 180 ? 5.583 -6.361 3.838 1.00 98.25 180 PRO A N 1
ATOM 1353 C CA . PRO A 1 180 ? 5.106 -7.130 2.698 1.00 98.25 180 PRO A CA 1
ATOM 1354 C C . PRO A 1 180 ? 6.052 -7.019 1.497 1.00 98.25 180 PRO A C 1
ATOM 1356 O O . PRO A 1 180 ? 6.415 -5.926 1.062 1.00 98.25 180 PRO A O 1
ATOM 1359 N N . GLY A 1 181 ? 6.455 -8.176 0.969 1.00 98.31 181 GLY A N 1
ATOM 1360 C CA . GLY A 1 181 ? 7.379 -8.283 -0.154 1.00 98.31 181 GLY A CA 1
ATOM 1361 C C . GLY A 1 181 ? 6.692 -8.665 -1.465 1.00 98.31 181 GLY A C 1
ATOM 1362 O O . GLY A 1 181 ? 5.578 -9.195 -1.473 1.00 98.31 181 GLY A O 1
ATOM 1363 N N . ILE A 1 182 ? 7.382 -8.426 -2.579 1.00 98.56 182 ILE A N 1
ATOM 1364 C CA . ILE A 1 182 ? 7.034 -8.926 -3.913 1.00 98.56 182 ILE A CA 1
ATOM 1365 C C . ILE A 1 182 ? 8.303 -9.183 -4.725 1.00 98.56 182 ILE A C 1
ATOM 1367 O O . ILE A 1 182 ? 9.274 -8.436 -4.624 1.00 98.56 182 ILE A O 1
ATOM 1371 N N . THR A 1 183 ? 8.333 -10.249 -5.522 1.00 98.69 183 THR A N 1
ATOM 1372 C CA . THR A 1 183 ? 9.503 -10.528 -6.366 1.00 98.69 183 THR A CA 1
ATOM 1373 C C . THR A 1 183 ? 9.607 -9.499 -7.491 1.00 98.69 183 THR A C 1
ATOM 1375 O O . THR A 1 183 ? 8.629 -9.241 -8.195 1.00 98.69 183 THR A O 1
ATOM 1378 N N . VAL A 1 184 ? 10.804 -8.951 -7.682 1.00 98.75 184 VAL A N 1
ATOM 1379 C CA . VAL A 1 184 ? 11.173 -8.071 -8.792 1.00 98.75 184 VAL A CA 1
ATOM 1380 C C . VAL A 1 184 ? 12.316 -8.712 -9.562 1.00 98.75 184 VAL A C 1
ATOM 1382 O O . VAL A 1 184 ? 13.357 -9.043 -8.992 1.00 98.75 184 VAL A O 1
ATOM 1385 N N . GLU A 1 185 ? 12.129 -8.875 -10.863 1.00 98.62 185 GLU A N 1
ATOM 1386 C CA . GLU A 1 185 ? 13.077 -9.549 -11.741 1.00 98.62 185 GLU A CA 1
ATOM 1387 C C . GLU A 1 185 ? 13.356 -8.704 -12.973 1.00 98.62 185 GLU A C 1
ATOM 1389 O O . GLU A 1 185 ? 12.450 -8.130 -13.577 1.00 98.62 185 GLU A O 1
ATOM 1394 N N . GLY A 1 186 ? 14.614 -8.670 -13.379 1.00 97.38 186 GLY A N 1
ATOM 1395 C CA . GLY A 1 186 ? 15.042 -7.995 -14.591 1.00 97.38 186 GLY A CA 1
ATOM 1396 C C . GLY A 1 186 ? 16.331 -8.604 -15.129 1.00 97.38 186 GLY A C 1
ATOM 1397 O O . GLY A 1 186 ? 16.762 -9.667 -14.670 1.00 97.38 186 GLY A O 1
ATOM 1398 N N . PRO A 1 187 ? 16.968 -7.955 -16.114 1.00 95.81 187 PRO A N 1
ATOM 1399 C CA . PRO A 1 187 ? 18.198 -8.455 -16.715 1.00 95.81 187 PRO A CA 1
ATOM 1400 C C . PRO A 1 187 ? 19.299 -8.662 -15.664 1.00 95.81 187 PRO A C 1
ATOM 1402 O O . PRO A 1 187 ? 19.848 -7.705 -15.126 1.00 95.81 187 PRO A O 1
ATOM 1405 N N . GLY A 1 188 ? 19.611 -9.925 -15.362 1.00 94.56 188 GLY A N 1
ATOM 1406 C CA . GLY A 1 188 ? 20.689 -10.300 -14.443 1.00 94.56 188 GLY A CA 1
ATOM 1407 C C . GLY A 1 188 ? 20.358 -10.230 -12.948 1.00 94.56 188 GLY A C 1
ATOM 1408 O O . GLY A 1 188 ? 21.268 -10.409 -12.142 1.00 94.56 188 GLY A O 1
ATOM 1409 N N . PHE A 1 189 ? 19.100 -10.004 -12.548 1.00 97.31 189 PHE A N 1
ATOM 1410 C CA . PHE A 1 189 ? 18.727 -9.997 -11.130 1.00 97.31 189 PHE A CA 1
ATOM 1411 C C . PHE A 1 189 ? 17.316 -10.543 -10.865 1.00 97.31 189 PHE A C 1
ATOM 1413 O O . PHE A 1 189 ? 16.410 -10.428 -11.687 1.00 97.31 189 PHE A O 1
ATOM 1420 N N . SER A 1 190 ? 17.133 -11.101 -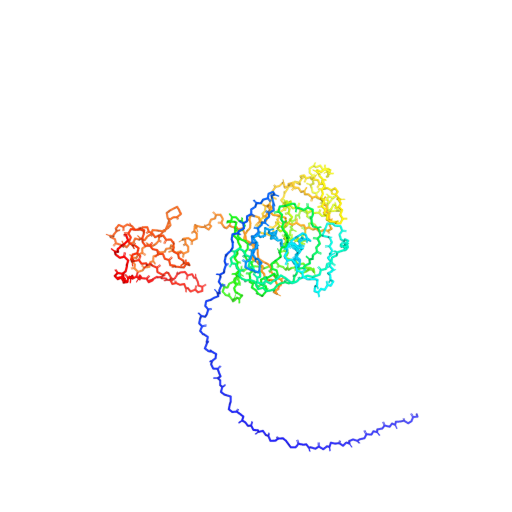9.669 1.00 98.00 190 SER A N 1
ATOM 1421 C CA . SER A 1 190 ? 15.841 -11.492 -9.101 1.00 98.00 190 SER A CA 1
ATOM 1422 C C . SER A 1 190 ? 15.908 -11.269 -7.596 1.00 98.00 190 SER A C 1
ATOM 1424 O O . SER A 1 190 ? 16.685 -11.931 -6.908 1.00 98.00 190 SER A O 1
ATOM 1426 N N . VAL A 1 191 ? 15.135 -10.317 -7.083 1.00 98.12 191 VAL A N 1
ATOM 1427 C CA . VAL A 1 191 ? 15.199 -9.877 -5.682 1.00 98.12 191 VAL A CA 1
ATOM 1428 C C . VAL A 1 191 ? 13.803 -9.699 -5.099 1.00 98.12 191 VAL A C 1
ATOM 1430 O O . VAL A 1 191 ? 12.831 -9.512 -5.826 1.00 98.12 191 VAL A O 1
ATOM 1433 N N . LEU A 1 192 ? 13.694 -9.743 -3.773 1.00 98.44 192 LEU A N 1
ATOM 1434 C CA . LEU A 1 192 ? 12.464 -9.389 -3.071 1.00 98.44 192 LEU A CA 1
ATOM 1435 C C . LEU A 1 192 ? 12.440 -7.869 -2.844 1.00 98.44 192 LEU A C 1
ATOM 1437 O O . LEU A 1 192 ? 13.318 -7.330 -2.171 1.00 98.44 192 LEU A O 1
ATOM 1441 N N . GLY A 1 193 ? 11.460 -7.184 -3.428 1.00 98.38 193 GLY A N 1
ATOM 1442 C CA . GLY A 1 193 ? 11.197 -5.761 -3.226 1.00 98.38 193 GLY A CA 1
ATOM 1443 C C . GLY A 1 193 ? 10.127 -5.518 -2.165 1.00 98.38 193 GLY A C 1
ATOM 1444 O O . GLY A 1 193 ? 9.281 -6.377 -1.926 1.00 98.38 193 GLY A O 1
ATOM 1445 N N . LEU A 1 194 ? 10.163 -4.345 -1.534 1.00 98.50 194 LEU A N 1
ATOM 1446 C CA . LEU A 1 194 ? 9.118 -3.875 -0.622 1.00 98.50 194 LEU A CA 1
ATOM 1447 C C . LEU A 1 194 ? 7.875 -3.457 -1.416 1.00 98.50 194 LEU A C 1
ATOM 1449 O O . LEU A 1 194 ? 8.013 -2.743 -2.404 1.00 98.50 194 LEU A O 1
ATOM 1453 N N . MET A 1 195 ? 6.682 -3.872 -0.988 1.00 98.56 195 MET A N 1
ATOM 1454 C CA . MET A 1 195 ? 5.430 -3.263 -1.445 1.00 98.56 195 MET A CA 1
ATOM 1455 C C . MET A 1 195 ? 5.093 -2.093 -0.528 1.00 98.56 195 MET A C 1
ATOM 1457 O O . MET A 1 195 ? 4.791 -2.299 0.647 1.00 98.56 195 MET A O 1
ATOM 1461 N N . ASP A 1 196 ? 5.133 -0.877 -1.056 1.00 97.69 196 ASP A N 1
ATOM 1462 C CA . ASP A 1 196 ? 5.049 0.355 -0.278 1.00 97.69 196 ASP A CA 1
ATOM 1463 C C . ASP A 1 196 ? 4.012 1.311 -0.876 1.00 97.69 196 ASP A C 1
ATOM 1465 O O . ASP A 1 196 ? 4.274 2.039 -1.832 1.00 97.69 196 ASP A O 1
ATOM 1469 N N . THR A 1 197 ? 2.799 1.314 -0.330 1.00 97.81 197 THR A N 1
ATOM 1470 C CA . THR A 1 197 ? 1.765 2.277 -0.733 1.00 97.81 197 THR A CA 1
ATOM 1471 C C . THR A 1 197 ? 2.023 3.698 -0.226 1.00 97.81 197 THR A C 1
ATOM 1473 O O . THR A 1 197 ? 1.375 4.622 -0.719 1.00 97.81 197 THR A O 1
ATOM 1476 N N . GLY A 1 198 ? 2.951 3.895 0.720 1.00 95.06 198 GLY A N 1
ATOM 1477 C CA . GLY A 1 198 ? 3.420 5.210 1.160 1.00 95.06 198 GLY A CA 1
ATOM 1478 C C . GLY A 1 198 ? 4.442 5.842 0.208 1.00 95.06 198 GLY A C 1
ATOM 1479 O O . GLY A 1 198 ? 4.641 7.062 0.235 1.00 95.06 198 GLY A O 1
ATOM 1480 N N . HIS A 1 199 ? 5.058 5.040 -0.665 1.00 94.38 199 HIS A N 1
ATOM 1481 C CA . HIS A 1 199 ? 5.989 5.484 -1.700 1.00 94.38 199 HIS A CA 1
ATOM 1482 C C . HIS A 1 199 ? 5.263 5.882 -2.992 1.00 94.38 199 HIS A C 1
ATOM 1484 O O . HIS A 1 199 ? 4.599 5.066 -3.630 1.00 94.38 199 HIS A O 1
ATOM 1490 N N . THR A 1 200 ? 5.423 7.135 -3.424 1.00 91.62 200 THR A N 1
ATOM 1491 C CA . THR A 1 200 ? 4.734 7.694 -4.605 1.00 91.62 200 THR A CA 1
ATOM 1492 C C . THR A 1 200 ? 5.395 7.333 -5.940 1.00 91.62 200 THR A C 1
ATOM 1494 O O . THR A 1 200 ? 4.798 7.501 -7.001 1.00 91.62 200 THR A O 1
ATOM 1497 N N . GLY A 1 201 ? 6.631 6.825 -5.924 1.00 91.44 201 GLY A N 1
ATOM 1498 C CA . GLY A 1 201 ? 7.314 6.369 -7.136 1.00 91.44 201 GLY A CA 1
ATOM 1499 C C . GLY A 1 201 ? 6.730 5.067 -7.699 1.00 91.44 201 GLY A C 1
ATOM 1500 O O . GLY A 1 201 ? 5.961 4.367 -7.050 1.00 91.44 201 GLY A O 1
ATOM 1501 N N . SER A 1 202 ? 7.117 4.706 -8.924 1.00 95.12 202 SER A N 1
ATOM 1502 C CA . SER A 1 202 ? 6.716 3.426 -9.531 1.00 95.12 202 SER A CA 1
ATOM 1503 C C . SER A 1 202 ? 7.586 2.272 -9.027 1.00 95.12 202 SER A C 1
ATOM 1505 O O . SER A 1 202 ? 7.114 1.383 -8.321 1.00 95.12 202 SER A O 1
ATOM 1507 N N . LEU A 1 203 ? 8.872 2.293 -9.381 1.00 98.06 203 LEU A N 1
ATOM 1508 C CA . LEU A 1 203 ? 9.865 1.299 -8.989 1.00 98.06 203 LEU A CA 1
ATOM 1509 C C . LEU A 1 203 ? 11.178 2.013 -8.679 1.00 98.06 203 LEU A C 1
ATOM 1511 O O . LEU A 1 203 ? 11.748 2.675 -9.550 1.00 98.06 203 LEU A O 1
ATOM 1515 N N . THR A 1 204 ? 11.652 1.844 -7.451 1.00 97.88 204 THR A N 1
ATOM 1516 C CA . THR A 1 204 ? 12.949 2.343 -7.001 1.00 97.88 204 THR A CA 1
ATOM 1517 C C . THR A 1 204 ? 13.913 1.181 -6.819 1.00 97.88 204 THR A C 1
ATOM 1519 O O . THR A 1 204 ? 13.570 0.177 -6.196 1.00 97.88 204 THR A O 1
ATOM 1522 N N . LEU A 1 205 ? 15.133 1.328 -7.330 1.00 98.12 205 LEU A N 1
ATOM 1523 C CA . LEU A 1 205 ? 16.243 0.398 -7.137 1.00 98.12 205 LEU A CA 1
ATOM 1524 C C . LEU A 1 205 ? 17.396 1.095 -6.387 1.00 98.12 205 LEU A C 1
ATOM 1526 O O . LEU A 1 205 ? 17.563 2.307 -6.508 1.00 98.12 205 LEU A O 1
ATOM 1530 N N . PRO A 1 206 ? 18.254 0.366 -5.655 1.00 96.94 206 PRO A N 1
ATOM 1531 C CA . PRO A 1 206 ? 19.516 0.919 -5.171 1.00 96.94 206 PRO A CA 1
ATOM 1532 C C . PRO A 1 206 ? 20.367 1.454 -6.328 1.00 96.94 206 PRO A C 1
ATOM 1534 O O . PRO A 1 206 ? 20.512 0.787 -7.354 1.00 96.94 206 PRO A O 1
ATOM 1537 N N . LEU A 1 207 ? 21.007 2.614 -6.151 1.00 96.94 207 LEU A N 1
ATOM 1538 C CA . LEU A 1 207 ? 21.867 3.210 -7.187 1.00 96.94 207 LEU A CA 1
ATOM 1539 C C . LEU A 1 207 ? 23.001 2.272 -7.630 1.00 96.94 207 LEU A C 1
ATOM 1541 O O . LEU A 1 207 ? 23.368 2.261 -8.802 1.00 96.94 207 LEU A O 1
ATOM 1545 N N . ALA A 1 208 ? 23.497 1.423 -6.725 1.00 96.81 208 ALA A N 1
ATOM 1546 C CA . ALA A 1 208 ? 24.507 0.411 -7.030 1.00 96.81 208 ALA A CA 1
ATOM 1547 C C . ALA A 1 208 ? 24.067 -0.600 -8.110 1.00 96.81 208 ALA A C 1
ATOM 1549 O O . ALA A 1 208 ? 24.920 -1.174 -8.781 1.00 96.81 208 ALA A O 1
ATOM 1550 N N . MET A 1 209 ? 22.758 -0.800 -8.319 1.00 98.00 209 MET A N 1
ATOM 1551 C CA . MET A 1 209 ? 22.242 -1.677 -9.376 1.00 98.00 209 MET A CA 1
ATOM 1552 C C . MET A 1 209 ? 22.273 -1.023 -10.763 1.00 98.00 209 MET A C 1
ATOM 1554 O O . MET A 1 209 ? 22.218 -1.733 -11.760 1.00 98.00 209 MET A O 1
ATOM 1558 N N . ALA A 1 210 ? 22.381 0.306 -10.871 1.00 97.88 210 ALA A N 1
ATOM 1559 C CA . ALA A 1 210 ? 22.284 0.996 -12.160 1.00 97.88 210 ALA A CA 1
ATOM 1560 C C . ALA A 1 210 ? 23.349 0.540 -13.172 1.00 97.88 210 ALA A C 1
ATOM 1562 O O . ALA A 1 210 ? 23.063 0.432 -14.361 1.00 97.88 210 ALA A O 1
ATOM 1563 N N . ALA A 1 211 ? 24.561 0.226 -12.702 1.00 96.56 211 ALA A N 1
ATOM 1564 C CA . ALA A 1 211 ? 25.675 -0.184 -13.556 1.00 96.56 211 ALA A CA 1
ATOM 1565 C C . ALA A 1 211 ? 25.489 -1.568 -14.207 1.00 96.56 211 ALA A C 1
ATOM 1567 O O . ALA A 1 211 ? 26.147 -1.858 -15.203 1.00 96.56 211 ALA A O 1
ATOM 1568 N N . SER A 1 212 ? 24.615 -2.424 -13.663 1.00 96.06 212 SER A N 1
ATOM 1569 C CA . SER A 1 212 ? 24.340 -3.759 -14.211 1.00 96.06 212 SER A CA 1
ATOM 1570 C C . SER A 1 212 ? 23.106 -3.803 -15.114 1.00 96.06 212 SER A C 1
ATOM 1572 O O . SER A 1 212 ? 22.780 -4.864 -15.643 1.00 96.06 212 SER A O 1
ATOM 1574 N N . LEU A 1 213 ? 22.389 -2.687 -15.263 1.00 97.81 213 LEU A N 1
ATOM 1575 C CA . LEU A 1 213 ? 21.150 -2.628 -16.031 1.00 97.81 213 LEU A CA 1
ATOM 1576 C C . LEU A 1 213 ? 21.403 -2.088 -17.442 1.00 97.81 213 LEU A C 1
ATOM 1578 O O . LEU A 1 213 ? 22.234 -1.196 -17.625 1.00 97.81 213 LEU A O 1
ATOM 1582 N N . PRO A 1 214 ? 20.654 -2.566 -18.449 1.00 97.81 214 PRO A N 1
ATOM 1583 C CA . PRO A 1 214 ? 20.721 -2.042 -19.809 1.00 97.81 214 PRO A CA 1
ATOM 1584 C C . PRO A 1 214 ? 20.003 -0.684 -19.911 1.00 97.81 214 PRO A C 1
ATOM 1586 O O . PRO A 1 214 ? 18.944 -0.568 -20.525 1.00 97.81 214 PRO A O 1
ATOM 1589 N N . LEU A 1 215 ? 20.551 0.354 -19.277 1.00 98.44 215 LEU A N 1
ATOM 1590 C CA . LEU A 1 215 ? 19.986 1.704 -19.297 1.00 98.44 215 LEU A CA 1
ATOM 1591 C C . LEU A 1 215 ? 20.245 2.398 -20.641 1.00 98.44 215 LEU A C 1
ATOM 1593 O O . LEU A 1 215 ? 21.305 2.235 -21.245 1.00 98.44 215 LEU A O 1
ATOM 1597 N N . GLU A 1 216 ? 19.289 3.201 -21.113 1.00 98.44 216 GLU A N 1
ATOM 1598 C CA . GLU A 1 216 ? 19.464 3.998 -22.335 1.00 98.44 216 GLU A CA 1
ATOM 1599 C C . GLU A 1 216 ? 20.565 5.052 -22.183 1.00 98.44 216 GLU A C 1
ATOM 1601 O O . GLU A 1 216 ? 21.277 5.361 -23.141 1.00 98.44 216 GLU A O 1
ATOM 1606 N N . LYS A 1 217 ? 20.682 5.610 -20.974 1.00 98.25 217 LYS A N 1
ATOM 1607 C CA . LYS A 1 217 ? 21.674 6.603 -20.554 1.00 98.25 217 LYS A CA 1
ATOM 1608 C C . LYS A 1 217 ? 22.028 6.365 -19.085 1.00 98.25 217 LYS A C 1
ATOM 1610 O O . LYS A 1 217 ? 21.271 5.724 -18.359 1.00 98.25 217 LYS A O 1
ATOM 1615 N N . ALA A 1 218 ? 23.163 6.905 -18.642 1.00 98.19 218 ALA A N 1
ATOM 1616 C CA . ALA A 1 218 ? 23.505 6.915 -17.222 1.00 98.19 218 ALA A CA 1
ATOM 1617 C C . ALA A 1 218 ? 22.422 7.658 -16.405 1.00 98.19 218 ALA A C 1
ATOM 1619 O O . ALA A 1 218 ? 21.882 8.647 -16.912 1.00 98.19 218 ALA A O 1
ATOM 1620 N N . PRO A 1 219 ? 22.115 7.227 -15.164 1.00 98.62 219 PRO A N 1
ATOM 1621 C CA . PRO A 1 219 ? 21.147 7.922 -14.325 1.00 98.62 219 PRO A CA 1
ATOM 1622 C C . PRO A 1 219 ? 21.513 9.383 -14.075 1.00 98.62 219 PRO A C 1
ATOM 1624 O O . PRO A 1 219 ? 22.656 9.706 -13.753 1.00 98.62 219 PRO A O 1
ATOM 1627 N N . THR A 1 220 ? 20.519 10.260 -14.170 1.00 98.44 220 THR A N 1
ATOM 1628 C CA . THR A 1 220 ? 20.644 11.696 -13.881 1.00 98.44 220 THR A CA 1
ATOM 1629 C C . THR A 1 220 ? 19.766 12.074 -12.701 1.00 98.44 220 THR A C 1
ATOM 1631 O O . THR A 1 220 ? 18.739 11.440 -12.486 1.00 98.44 220 THR A O 1
ATOM 1634 N N . VAL A 1 221 ? 20.120 13.115 -11.949 1.00 98.31 221 VAL A N 1
ATOM 1635 C CA . VAL A 1 221 ? 19.260 13.612 -10.864 1.00 98.31 221 VAL A CA 1
ATOM 1636 C C . VAL A 1 221 ? 17.950 14.144 -11.458 1.00 98.31 221 VAL A C 1
ATOM 1638 O O . VAL A 1 221 ? 17.981 15.029 -12.310 1.00 98.31 221 VAL A O 1
ATOM 1641 N N . ILE A 1 222 ? 16.814 13.604 -11.013 1.00 97.38 222 ILE A N 1
ATOM 1642 C CA . ILE A 1 222 ? 15.460 13.997 -11.449 1.00 97.38 222 ILE A CA 1
ATOM 1643 C C . ILE A 1 222 ? 14.638 14.648 -10.328 1.00 97.38 222 ILE A C 1
ATOM 1645 O O . ILE A 1 222 ? 13.526 15.108 -10.563 1.00 97.38 222 ILE A O 1
ATOM 1649 N N . GLY A 1 223 ? 15.167 14.675 -9.104 1.00 95.88 223 GLY A N 1
ATOM 1650 C CA . GLY A 1 223 ? 14.496 15.247 -7.944 1.00 95.88 223 GLY A CA 1
ATOM 1651 C C . GLY A 1 223 ? 15.222 14.923 -6.644 1.00 95.88 223 GLY A C 1
ATOM 1652 O O . GLY A 1 223 ? 16.387 14.518 -6.650 1.00 95.88 223 GLY A O 1
ATOM 1653 N N . ALA A 1 224 ? 14.519 15.080 -5.526 1.00 92.75 224 ALA A N 1
ATOM 1654 C CA . ALA A 1 224 ? 15.006 14.707 -4.208 1.00 92.75 224 ALA A CA 1
ATOM 1655 C C . ALA A 1 224 ? 13.881 14.083 -3.373 1.00 92.75 224 ALA A C 1
ATOM 1657 O O . ALA A 1 224 ? 12.737 14.526 -3.434 1.00 92.75 224 ALA A O 1
ATOM 1658 N N . ALA A 1 225 ? 14.216 13.054 -2.600 1.00 88.38 225 ALA A N 1
ATOM 1659 C CA . ALA A 1 225 ? 13.336 12.467 -1.603 1.00 88.38 225 ALA A CA 1
ATOM 1660 C C . ALA A 1 225 ? 13.600 13.170 -0.272 1.00 88.38 225 ALA A C 1
ATOM 1662 O O . ALA A 1 225 ? 14.733 13.146 0.214 1.00 88.38 225 ALA A O 1
ATOM 1663 N N . THR A 1 226 ? 12.565 13.776 0.307 1.00 85.88 226 THR A N 1
ATOM 1664 C CA . THR A 1 226 ? 12.620 14.396 1.634 1.00 85.88 226 THR A CA 1
ATOM 1665 C C . THR A 1 226 ? 11.853 13.544 2.629 1.00 85.88 226 THR A C 1
ATOM 1667 O O . THR A 1 226 ? 10.743 13.086 2.367 1.00 85.88 226 THR A O 1
ATOM 1670 N N . SER A 1 227 ? 12.477 13.336 3.777 1.00 81.44 227 SER A N 1
ATOM 1671 C CA . SER A 1 227 ? 11.983 12.555 4.902 1.00 81.44 227 SER A CA 1
ATOM 1672 C C . SER A 1 227 ? 12.261 13.312 6.197 1.00 81.44 227 SER A C 1
ATOM 1674 O O . SER A 1 227 ? 12.945 14.339 6.176 1.00 81.44 227 SER A O 1
ATOM 1676 N N . VAL A 1 228 ? 11.784 12.797 7.330 1.00 76.38 228 VAL A N 1
ATOM 1677 C CA . VAL A 1 228 ? 12.087 13.403 8.636 1.00 76.38 228 VAL A CA 1
ATOM 1678 C C . VAL A 1 228 ? 13.593 13.324 8.928 1.00 76.38 228 VAL A C 1
ATOM 1680 O O . VAL A 1 228 ? 14.156 14.240 9.518 1.00 76.38 228 VAL A O 1
ATOM 1683 N N . GLY A 1 229 ? 14.278 12.278 8.446 1.00 75.62 229 GLY A N 1
ATOM 1684 C CA . GLY A 1 229 ? 15.726 12.112 8.615 1.00 75.62 229 GLY A CA 1
ATOM 1685 C C . GLY A 1 229 ? 16.604 12.965 7.686 1.00 75.62 229 GLY A C 1
ATOM 1686 O O . GLY A 1 229 ? 17.825 13.008 7.873 1.00 75.62 229 GLY A O 1
ATOM 1687 N N . GLY A 1 230 ? 16.022 13.631 6.682 1.00 83.19 230 GLY A N 1
ATOM 1688 C CA . GLY A 1 230 ? 16.734 14.500 5.743 1.00 83.19 230 GLY A CA 1
ATOM 1689 C C . GLY A 1 230 ? 16.341 14.307 4.277 1.00 83.19 230 GLY A C 1
ATOM 1690 O O . GLY A 1 230 ? 15.342 13.661 3.950 1.00 83.19 230 GLY A O 1
ATOM 1691 N N . THR A 1 231 ? 17.154 14.882 3.389 1.00 87.81 231 THR A N 1
ATOM 1692 C CA . THR A 1 231 ? 16.923 14.907 1.937 1.00 87.81 231 THR A CA 1
ATOM 1693 C C . THR A 1 231 ? 18.033 14.166 1.192 1.00 87.81 231 THR A C 1
ATOM 1695 O O . THR A 1 231 ? 19.211 14.348 1.498 1.00 87.81 231 THR A O 1
ATOM 1698 N N . GLN A 1 232 ? 17.672 13.369 0.184 1.00 91.19 232 GLN A N 1
ATOM 1699 C CA . GLN A 1 232 ? 18.620 12.686 -0.706 1.00 91.19 232 GLN A CA 1
ATOM 1700 C C . GLN A 1 232 ? 18.219 12.830 -2.182 1.00 91.19 232 GLN A C 1
ATOM 1702 O O . GLN A 1 232 ? 17.025 12.890 -2.477 1.00 91.19 232 GLN A O 1
ATOM 1707 N N . PRO A 1 233 ? 19.178 12.882 -3.124 1.00 95.75 233 PRO A N 1
ATOM 1708 C CA . PRO A 1 233 ? 18.864 12.974 -4.545 1.00 95.75 233 PRO A CA 1
ATOM 1709 C C . PRO A 1 233 ? 18.184 11.697 -5.054 1.00 95.75 233 PRO A C 1
ATOM 1711 O O . PRO A 1 233 ? 18.564 10.586 -4.683 1.00 95.75 233 PRO A O 1
ATOM 1714 N N . ILE A 1 234 ? 17.213 11.868 -5.949 1.00 96.75 234 ILE A N 1
ATOM 1715 C CA . ILE A 1 234 ? 16.599 10.791 -6.728 1.00 96.75 234 ILE A CA 1
ATOM 1716 C C . ILE A 1 234 ? 17.224 10.827 -8.115 1.00 96.75 234 ILE A C 1
ATOM 1718 O O . ILE A 1 234 ? 17.167 11.854 -8.795 1.00 96.75 234 ILE A O 1
ATOM 1722 N N . TYR A 1 235 ? 17.789 9.705 -8.549 1.00 98.44 235 TYR A N 1
ATOM 1723 C CA . TYR A 1 235 ? 18.288 9.554 -9.911 1.00 98.44 235 TYR A CA 1
ATOM 1724 C C . TYR A 1 235 ? 17.254 8.829 -10.773 1.00 98.44 235 TYR A C 1
ATOM 1726 O O . TYR A 1 235 ? 16.551 7.951 -10.283 1.00 98.44 235 TYR A O 1
ATOM 1734 N N . GLY A 1 236 ? 17.159 9.182 -12.049 1.00 98.44 236 GLY A N 1
ATOM 1735 C CA . GLY A 1 236 ? 16.247 8.579 -13.015 1.00 98.44 236 GLY A CA 1
ATOM 1736 C C . GLY A 1 236 ? 16.978 8.108 -14.263 1.00 98.44 236 GLY A C 1
ATOM 1737 O O . GLY A 1 236 ? 17.901 8.782 -14.726 1.00 98.44 236 GLY A O 1
ATOM 1738 N N . ALA A 1 237 ? 16.564 6.964 -14.803 1.00 98.50 237 ALA A N 1
ATOM 1739 C CA . ALA A 1 237 ? 16.943 6.513 -16.138 1.00 98.50 237 ALA A CA 1
ATOM 1740 C C . ALA A 1 237 ? 15.892 5.562 -16.711 1.00 98.50 237 ALA A C 1
ATOM 1742 O O . ALA A 1 237 ? 15.311 4.754 -15.984 1.00 98.50 237 ALA A O 1
ATOM 1743 N N . ARG A 1 238 ? 15.750 5.580 -18.036 1.00 98.44 238 ARG A N 1
ATOM 1744 C CA . ARG A 1 238 ? 14.992 4.570 -18.766 1.00 98.44 238 ARG A CA 1
ATOM 1745 C C . ARG A 1 238 ? 15.827 3.312 -18.974 1.00 98.44 238 ARG A C 1
ATOM 1747 O O . ARG A 1 238 ? 16.981 3.390 -19.406 1.00 98.44 238 ARG A O 1
ATOM 1754 N N . MET A 1 239 ? 15.248 2.154 -18.684 1.00 98.19 239 MET A N 1
ATOM 1755 C CA . MET A 1 239 ? 15.850 0.852 -18.977 1.00 98.19 239 MET A CA 1
ATOM 1756 C C . MET A 1 239 ? 15.346 0.325 -20.322 1.00 98.19 239 MET A C 1
ATOM 1758 O O . MET A 1 239 ? 14.177 0.501 -20.630 1.00 98.19 239 MET A O 1
ATOM 1762 N N . LYS A 1 240 ? 16.190 -0.369 -21.092 1.00 98.31 240 LYS A N 1
ATOM 1763 C CA . LYS A 1 240 ? 15.767 -1.169 -22.251 1.00 98.31 240 LYS A CA 1
ATOM 1764 C C . LYS A 1 240 ? 15.376 -2.584 -21.826 1.00 98.31 240 LYS A C 1
ATOM 1766 O O . LYS A 1 240 ? 16.108 -3.237 -21.085 1.00 98.31 240 LYS A O 1
ATOM 1771 N N . GLY A 1 241 ? 14.277 -3.099 -22.361 1.00 97.31 241 GLY A N 1
ATOM 1772 C CA . GLY A 1 241 ? 13.780 -4.444 -22.081 1.00 97.31 241 GLY A CA 1
ATOM 1773 C C . GLY A 1 241 ? 12.727 -4.472 -20.977 1.00 97.31 241 GLY A C 1
ATOM 1774 O O . GLY A 1 241 ? 12.116 -3.459 -20.652 1.00 97.31 241 GLY A O 1
ATOM 1775 N N . ALA A 1 242 ? 12.475 -5.654 -20.417 1.00 98.06 242 ALA A N 1
ATOM 1776 C CA . ALA A 1 242 ? 11.370 -5.863 -19.487 1.00 98.06 242 ALA A CA 1
ATOM 1777 C C . ALA A 1 242 ? 11.838 -6.068 -18.041 1.00 98.06 242 ALA A C 1
ATOM 1779 O O . ALA A 1 242 ? 12.843 -6.736 -17.792 1.00 98.06 242 ALA A O 1
ATOM 1780 N N . ILE A 1 243 ? 11.059 -5.544 -17.093 1.00 98.31 243 ILE A N 1
ATOM 1781 C CA . ILE A 1 243 ? 11.100 -5.927 -15.677 1.00 98.31 243 ILE A CA 1
ATOM 1782 C C . ILE A 1 243 ? 9.778 -6.597 -15.323 1.00 98.31 243 ILE A C 1
ATOM 1784 O O . ILE A 1 243 ? 8.702 -6.114 -15.684 1.00 98.31 243 ILE A O 1
ATOM 1788 N N . ARG A 1 244 ? 9.860 -7.699 -14.582 1.00 98.56 244 ARG A N 1
ATOM 1789 C CA . ARG A 1 244 ? 8.715 -8.356 -13.962 1.00 98.56 244 ARG A CA 1
ATOM 1790 C C . ARG A 1 244 ? 8.607 -7.922 -12.502 1.00 98.56 244 ARG A C 1
ATOM 1792 O O . ARG A 1 244 ? 9.564 -8.057 -11.748 1.00 98.56 244 ARG A O 1
ATOM 1799 N N . VAL A 1 245 ? 7.441 -7.422 -12.100 1.00 98.44 245 VAL A N 1
ATOM 1800 C CA . VAL A 1 245 ? 7.113 -7.043 -10.717 1.00 98.44 245 VAL A CA 1
ATOM 1801 C C . VAL A 1 245 ? 5.908 -7.868 -10.289 1.00 98.44 245 VAL A C 1
ATOM 1803 O O . VAL A 1 245 ? 4.773 -7.563 -10.655 1.00 98.44 245 VAL A O 1
ATOM 1806 N N . GLY A 1 246 ? 6.158 -8.960 -9.571 1.00 97.25 246 GLY A N 1
ATOM 1807 C CA . GLY A 1 246 ? 5.153 -9.978 -9.281 1.00 97.25 246 GLY A CA 1
ATOM 1808 C C . GLY A 1 246 ? 4.418 -10.438 -10.550 1.00 97.25 246 GLY A C 1
ATOM 1809 O O . GLY A 1 246 ? 5.059 -11.027 -11.425 1.00 97.25 246 GLY A O 1
ATOM 1810 N N . PRO A 1 247 ? 3.098 -10.191 -10.679 1.00 96.19 247 PRO A N 1
ATOM 1811 C CA . PRO A 1 247 ? 2.328 -10.583 -11.858 1.00 96.19 247 PRO A CA 1
ATOM 1812 C C . PRO A 1 247 ? 2.439 -9.594 -13.036 1.00 96.19 247 PRO A C 1
ATOM 1814 O O . PRO A 1 247 ? 1.951 -9.896 -14.123 1.00 96.19 247 PRO A O 1
ATOM 1817 N N . LEU A 1 248 ? 3.041 -8.413 -12.849 1.00 96.75 248 LEU A N 1
ATOM 1818 C CA . LEU A 1 248 ? 3.168 -7.397 -13.897 1.00 96.75 248 LEU A CA 1
ATOM 1819 C C . LEU A 1 248 ? 4.453 -7.574 -14.698 1.00 96.75 248 LEU A C 1
ATOM 1821 O O . LEU A 1 248 ? 5.507 -7.865 -14.140 1.00 96.75 248 LEU A O 1
ATOM 1825 N N . VAL A 1 249 ? 4.374 -7.298 -15.999 1.00 97.75 249 VAL A N 1
ATOM 1826 C CA . VAL A 1 249 ? 5.534 -7.151 -16.885 1.00 97.75 249 VAL A CA 1
ATOM 1827 C C . VAL A 1 249 ? 5.513 -5.739 -17.454 1.00 97.75 249 VAL A C 1
ATOM 1829 O O . VAL A 1 249 ? 4.538 -5.336 -18.085 1.00 97.75 249 VAL A O 1
ATOM 1832 N N . ILE A 1 250 ? 6.585 -4.989 -17.221 1.00 97.62 250 ILE A N 1
ATOM 1833 C CA . ILE A 1 250 ? 6.723 -3.588 -17.617 1.00 97.62 250 ILE A CA 1
ATOM 1834 C C . ILE A 1 250 ? 7.843 -3.509 -18.647 1.00 97.62 250 ILE A C 1
ATOM 1836 O O . ILE A 1 250 ? 8.957 -3.954 -18.375 1.00 97.62 250 ILE A O 1
ATOM 1840 N N . THR A 1 251 ? 7.541 -2.971 -19.827 1.00 98.00 251 THR A N 1
ATOM 1841 C CA . THR A 1 251 ? 8.497 -2.854 -20.938 1.00 98.00 251 THR A CA 1
ATOM 1842 C C . THR A 1 251 ? 9.055 -1.441 -21.007 1.00 98.00 251 THR A C 1
ATOM 1844 O O . THR A 1 251 ? 8.305 -0.474 -20.891 1.00 98.00 251 THR A O 1
ATOM 1847 N N . ASP A 1 252 ? 10.367 -1.352 -21.182 1.00 97.62 252 ASP A N 1
ATOM 1848 C CA . ASP A 1 252 ? 11.172 -0.136 -21.224 1.00 97.62 252 ASP A CA 1
ATOM 1849 C C . ASP A 1 252 ? 10.853 0.874 -20.098 1.00 97.62 252 ASP A C 1
ATOM 1851 O O . ASP A 1 252 ? 10.556 2.040 -20.397 1.00 97.62 252 ASP A O 1
ATOM 1855 N N . PRO A 1 253 ? 10.842 0.441 -18.814 1.00 97.88 253 PRO A N 1
ATOM 1856 C CA . PRO A 1 253 ? 10.378 1.264 -17.703 1.00 97.88 253 PRO A CA 1
ATOM 1857 C C . PRO A 1 253 ? 11.294 2.458 -17.419 1.00 97.88 253 PRO A C 1
ATOM 1859 O O . PRO A 1 253 ? 12.521 2.361 -17.502 1.00 97.88 253 PRO A O 1
ATOM 1862 N N . GLU A 1 254 ? 10.682 3.551 -16.962 1.00 98.12 254 GLU A N 1
ATOM 1863 C CA . GLU A 1 254 ? 11.376 4.614 -16.233 1.00 98.12 254 GLU A CA 1
ATOM 1864 C C . GLU A 1 254 ? 11.674 4.135 -14.807 1.00 98.12 254 GLU A C 1
ATOM 1866 O O . GLU A 1 254 ? 10.758 3.798 -14.049 1.00 98.12 254 GLU A O 1
ATOM 1871 N N . LEU A 1 255 ? 12.956 4.081 -14.447 1.00 97.88 255 LEU A N 1
ATOM 1872 C CA . LEU A 1 255 ? 13.427 3.618 -13.144 1.00 97.88 255 LEU A CA 1
ATOM 1873 C C . LEU A 1 255 ? 13.907 4.785 -12.294 1.00 97.88 255 LEU A C 1
ATOM 1875 O O . LEU A 1 255 ? 14.583 5.690 -12.787 1.00 97.88 255 LEU A O 1
ATOM 1879 N N . GLN A 1 256 ? 13.608 4.718 -10.999 1.00 98.31 256 GLN A N 1
ATOM 1880 C CA . GLN A 1 256 ? 14.192 5.598 -9.995 1.00 98.31 256 GLN A CA 1
ATOM 1881 C C . GLN A 1 256 ? 15.310 4.864 -9.255 1.00 98.31 256 GLN A C 1
ATOM 1883 O O . GLN A 1 256 ? 15.209 3.669 -8.980 1.00 98.31 256 GLN A O 1
ATOM 1888 N N . PHE A 1 257 ? 16.371 5.582 -8.900 1.00 97.62 257 PHE A N 1
ATOM 1889 C CA . PHE A 1 257 ? 17.499 5.040 -8.159 1.00 97.62 257 PHE A CA 1
ATOM 1890 C C . PHE A 1 257 ? 17.800 5.882 -6.926 1.00 97.62 257 PHE A C 1
ATOM 1892 O O . PHE A 1 257 ? 18.226 7.031 -7.053 1.00 97.62 257 PHE A O 1
ATOM 1899 N N . TYR A 1 258 ? 17.577 5.306 -5.746 1.00 95.00 258 TYR A N 1
ATOM 1900 C CA . TYR A 1 258 ? 17.971 5.832 -4.434 1.00 95.00 258 TYR A CA 1
ATOM 1901 C C . TYR A 1 258 ? 17.664 4.788 -3.343 1.00 95.00 258 TYR A C 1
ATOM 1903 O O . TYR A 1 258 ? 17.050 3.754 -3.607 1.00 95.00 258 TYR A O 1
ATOM 1911 N N . GLY A 1 259 ? 18.088 5.050 -2.104 1.00 91.19 259 GLY A N 1
ATOM 1912 C CA . GLY A 1 259 ? 17.856 4.139 -0.982 1.00 91.19 259 GLY A CA 1
ATOM 1913 C C . GLY A 1 259 ? 18.668 2.840 -1.059 1.00 91.19 259 GLY A C 1
ATOM 1914 O O . GLY A 1 259 ? 19.577 2.687 -1.875 1.00 91.19 259 GLY A O 1
ATOM 1915 N N . GLN A 1 260 ? 18.358 1.911 -0.152 1.00 91.19 260 GLN A N 1
ATOM 1916 C CA . GLN A 1 260 ? 19.160 0.697 0.084 1.00 91.19 260 GLN A CA 1
ATOM 1917 C C . GLN A 1 260 ? 18.503 -0.596 -0.412 1.00 91.19 260 GLN A C 1
ATOM 1919 O O . GLN A 1 260 ? 19.105 -1.664 -0.334 1.00 91.19 260 GLN A O 1
ATOM 1924 N N . ARG A 1 261 ? 17.258 -0.537 -0.892 1.00 94.75 261 ARG A N 1
ATOM 1925 C CA . ARG A 1 261 ? 16.500 -1.721 -1.315 1.00 94.75 261 ARG A CA 1
ATOM 1926 C C . ARG A 1 261 ? 15.601 -1.423 -2.500 1.00 94.75 261 ARG A C 1
ATOM 1928 O O . ARG A 1 261 ? 15.296 -0.266 -2.773 1.00 94.75 261 ARG A O 1
ATOM 1935 N N . VAL A 1 262 ? 15.150 -2.488 -3.156 1.00 97.94 262 VAL A N 1
ATOM 1936 C CA . VAL A 1 262 ? 14.095 -2.393 -4.163 1.00 97.94 262 VAL A CA 1
ATOM 1937 C C . VAL A 1 262 ? 12.776 -2.040 -3.482 1.00 97.94 262 VAL A C 1
ATOM 1939 O O . VAL A 1 262 ? 12.387 -2.694 -2.511 1.00 97.94 262 VAL A O 1
ATOM 1942 N N . ASN A 1 263 ? 12.105 -1.011 -3.989 1.00 97.94 263 ASN A N 1
ATOM 1943 C CA . ASN A 1 263 ? 10.824 -0.540 -3.484 1.00 97.94 263 ASN A CA 1
ATOM 1944 C C . ASN A 1 263 ? 9.818 -0.392 -4.638 1.00 97.94 263 ASN A C 1
ATOM 1946 O O . ASN A 1 263 ? 10.113 0.258 -5.641 1.00 97.94 263 ASN A O 1
ATOM 1950 N N . VAL A 1 264 ? 8.652 -1.021 -4.504 1.00 98.56 264 VAL A N 1
ATOM 1951 C CA . VAL A 1 264 ? 7.540 -0.993 -5.457 1.00 98.56 264 VAL A CA 1
ATOM 1952 C C . VAL A 1 264 ? 6.475 -0.071 -4.888 1.00 98.56 264 VAL A C 1
ATOM 1954 O O . VAL A 1 264 ? 5.797 -0.428 -3.925 1.00 98.56 264 VAL A O 1
ATOM 1957 N N . GLY A 1 265 ? 6.353 1.111 -5.483 1.00 97.38 265 GLY A N 1
ATOM 1958 C CA . GLY A 1 265 ? 5.471 2.151 -4.978 1.00 97.38 265 GLY A CA 1
ATOM 1959 C C . GLY A 1 265 ? 4.081 2.146 -5.608 1.00 97.38 265 GLY A C 1
ATOM 1960 O O . GLY A 1 265 ? 3.741 1.329 -6.477 1.00 97.38 265 GLY A O 1
ATOM 1961 N N . LEU A 1 266 ? 3.261 3.089 -5.152 1.00 96.38 266 LEU A N 1
ATOM 1962 C CA . LEU A 1 266 ? 1.821 3.130 -5.373 1.00 96.38 266 LEU A CA 1
ATOM 1963 C C . LEU A 1 266 ? 1.428 3.029 -6.854 1.00 96.38 266 LEU A C 1
ATOM 1965 O O . LEU A 1 266 ? 0.491 2.303 -7.179 1.00 96.38 266 LEU A O 1
ATOM 1969 N N . HIS A 1 267 ? 2.143 3.684 -7.771 1.00 94.31 267 HIS A N 1
ATOM 1970 C CA . HIS A 1 267 ? 1.801 3.673 -9.202 1.00 94.31 267 HIS A CA 1
ATOM 1971 C C . HIS A 1 267 ? 1.793 2.270 -9.828 1.00 94.31 267 HIS A C 1
ATOM 1973 O O . HIS A 1 267 ? 0.950 1.970 -10.679 1.00 94.31 267 HIS A O 1
ATOM 1979 N N . LEU A 1 268 ? 2.710 1.391 -9.412 1.00 96.25 268 LEU A N 1
ATOM 1980 C CA . LEU A 1 268 ? 2.696 -0.005 -9.853 1.00 96.25 268 LEU A CA 1
ATOM 1981 C C . LEU A 1 268 ? 1.703 -0.832 -9.049 1.00 96.25 268 LEU A C 1
ATOM 1983 O O . LEU A 1 268 ? 0.963 -1.625 -9.630 1.00 96.25 268 LEU A O 1
ATOM 1987 N N . LEU A 1 269 ? 1.636 -0.618 -7.734 1.00 97.44 269 LEU A N 1
ATOM 1988 C CA . LEU A 1 269 ? 0.720 -1.357 -6.866 1.00 97.44 269 LEU A CA 1
ATOM 1989 C C . LEU A 1 269 ? -0.752 -1.132 -7.246 1.00 97.44 269 LEU A C 1
ATOM 1991 O O . LEU A 1 269 ? -1.547 -2.065 -7.161 1.00 97.44 269 LEU A O 1
ATOM 1995 N N . ARG A 1 270 ? -1.123 0.049 -7.765 1.00 94.88 270 ARG A N 1
ATOM 1996 C CA . ARG A 1 270 ? -2.477 0.343 -8.279 1.00 94.88 270 ARG A CA 1
ATOM 1997 C C . ARG A 1 270 ? -2.926 -0.564 -9.426 1.00 94.88 270 ARG A C 1
ATOM 1999 O O . ARG A 1 270 ? -4.120 -0.666 -9.698 1.00 94.88 270 ARG A O 1
ATOM 2006 N N . GLN A 1 271 ? -1.987 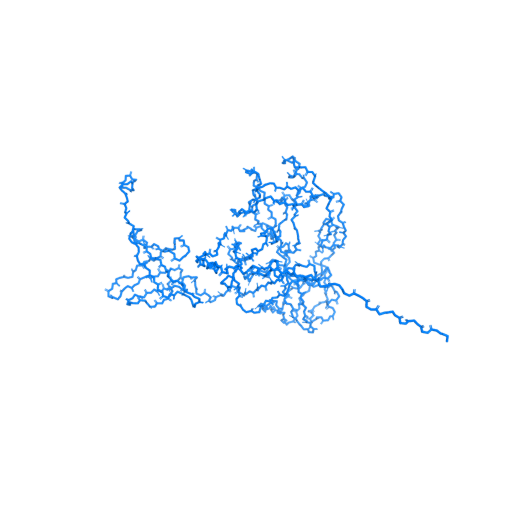-1.231 -10.090 1.00 94.75 271 GLN A N 1
ATOM 2007 C CA . GLN A 1 271 ? -2.255 -2.193 -11.156 1.00 94.75 271 GLN A CA 1
ATOM 2008 C C . GLN A 1 271 ? -2.377 -3.629 -10.623 1.00 94.75 271 GLN A C 1
ATOM 2010 O O . GLN A 1 271 ? -2.321 -4.574 -11.409 1.00 94.75 271 GLN A O 1
ATOM 2015 N N . MET A 1 272 ? -2.511 -3.805 -9.304 1.00 95.25 272 MET A N 1
ATOM 2016 C CA . MET A 1 272 ? -2.609 -5.091 -8.618 1.00 95.25 272 MET A CA 1
ATOM 2017 C C . MET A 1 272 ? -3.791 -5.115 -7.638 1.00 95.25 272 MET A C 1
ATOM 2019 O O . MET A 1 272 ? -4.199 -4.091 -7.092 1.00 95.25 272 MET A O 1
ATOM 2023 N N . THR A 1 273 ? -4.315 -6.312 -7.378 1.00 95.50 273 THR A N 1
ATOM 2024 C CA . THR A 1 273 ? -4.987 -6.626 -6.112 1.00 95.50 273 THR A CA 1
ATOM 2025 C C . THR A 1 273 ? -3.972 -7.290 -5.195 1.00 95.50 273 THR A C 1
ATOM 2027 O O . THR A 1 273 ? -3.359 -8.293 -5.577 1.00 95.50 273 THR A O 1
ATOM 2030 N N . ILE A 1 274 ? -3.798 -6.730 -3.999 1.00 97.81 274 ILE A N 1
ATOM 2031 C CA . ILE A 1 274 ? -2.800 -7.176 -3.024 1.00 97.81 274 ILE A CA 1
ATOM 2032 C C . ILE A 1 274 ? -3.525 -7.716 -1.801 1.00 97.81 274 ILE A C 1
ATOM 2034 O O . ILE A 1 274 ? -4.350 -7.023 -1.218 1.00 97.81 274 ILE A O 1
ATOM 2038 N N . VAL A 1 275 ? -3.201 -8.934 -1.380 1.00 98.19 275 VAL A N 1
ATOM 2039 C CA . VAL A 1 275 ? -3.685 -9.507 -0.119 1.00 98.19 275 VAL A CA 1
ATOM 2040 C C . VAL A 1 275 ? -2.497 -9.732 0.798 1.00 98.19 275 VAL A C 1
ATOM 2042 O O . VAL A 1 275 ? -1.504 -10.321 0.389 1.00 98.19 275 VAL A O 1
ATOM 2045 N N . MET A 1 276 ? -2.603 -9.279 2.037 1.00 98.56 276 MET A N 1
ATOM 2046 C CA . MET A 1 276 ? -1.576 -9.377 3.066 1.00 98.56 276 MET A CA 1
ATOM 2047 C C . MET A 1 276 ? -2.093 -10.220 4.231 1.00 98.56 276 MET A C 1
ATOM 2049 O O . MET A 1 276 ? -3.230 -10.050 4.671 1.00 98.56 276 MET A O 1
ATOM 2053 N N . ASP A 1 277 ? -1.245 -11.119 4.725 1.00 98.06 277 ASP A N 1
ATOM 2054 C CA . ASP A 1 277 ? -1.410 -11.920 5.943 1.00 98.06 277 ASP A CA 1
ATOM 2055 C C . ASP A 1 277 ? -0.290 -11.506 6.916 1.00 98.06 277 ASP A C 1
ATOM 2057 O O . ASP A 1 277 ? 0.771 -12.142 6.920 1.00 98.06 277 ASP A O 1
ATOM 2061 N N . PRO A 1 278 ? -0.475 -10.417 7.697 1.00 96.88 278 PRO A N 1
ATOM 2062 C CA . PRO A 1 278 ? 0.592 -9.844 8.520 1.00 96.88 278 PRO A CA 1
ATOM 2063 C C . PRO A 1 278 ? 1.123 -10.802 9.592 1.00 96.88 278 PRO A C 1
ATOM 2065 O O . PRO A 1 278 ? 2.314 -10.787 9.894 1.00 96.88 278 PRO A O 1
ATOM 2068 N N . VAL A 1 279 ? 0.274 -11.681 10.131 1.00 96.69 279 VAL A N 1
ATOM 2069 C CA . VAL A 1 279 ? 0.690 -12.712 11.098 1.00 96.69 279 VAL A CA 1
ATOM 2070 C C . VAL A 1 279 ? 1.402 -13.868 10.401 1.00 96.69 279 VAL A C 1
ATOM 2072 O O . VAL A 1 279 ? 2.421 -14.350 10.886 1.00 96.69 279 VAL A O 1
ATOM 2075 N N . GLY A 1 280 ? 0.900 -14.311 9.245 1.00 97.50 280 GLY A N 1
ATOM 2076 C CA . GLY A 1 280 ? 1.539 -15.372 8.466 1.00 97.50 280 GLY A CA 1
ATOM 2077 C C . GLY A 1 280 ? 2.819 -14.942 7.747 1.00 97.50 280 GLY A C 1
ATOM 2078 O O . GLY A 1 280 ? 3.528 -15.815 7.250 1.00 97.50 280 GLY A O 1
ATOM 2079 N N . LYS A 1 281 ? 3.101 -13.633 7.670 1.00 97.94 281 LYS A N 1
ATOM 2080 C CA . LYS A 1 281 ? 4.235 -13.035 6.945 1.00 97.94 281 LYS A CA 1
ATOM 2081 C C . LYS A 1 281 ? 4.224 -13.381 5.450 1.00 97.94 281 LYS A C 1
ATOM 2083 O O . LYS A 1 281 ? 5.250 -13.732 4.862 1.00 97.94 281 LYS A O 1
ATOM 2088 N N . ARG A 1 282 ? 3.035 -13.305 4.836 1.00 97.88 282 ARG A N 1
ATOM 2089 C CA . ARG A 1 282 ? 2.791 -13.675 3.429 1.00 97.88 282 ARG A CA 1
ATOM 2090 C C . ARG A 1 282 ? 1.956 -12.623 2.727 1.00 97.88 282 ARG A C 1
ATOM 2092 O O . ARG A 1 282 ? 1.014 -12.087 3.308 1.00 97.88 282 ARG A O 1
ATOM 2099 N N . SER A 1 283 ? 2.248 -12.391 1.461 1.00 98.25 283 SER A N 1
ATOM 2100 C CA . SER A 1 283 ? 1.446 -11.556 0.577 1.00 98.25 283 SER A CA 1
ATOM 2101 C C . SER A 1 283 ? 1.104 -12.295 -0.711 1.00 98.25 283 SER A C 1
ATOM 2103 O O . SER A 1 283 ? 1.814 -13.193 -1.147 1.00 98.25 283 SER A O 1
ATOM 2105 N N . TRP A 1 284 ? 0.016 -11.900 -1.354 1.00 98.19 284 TRP A N 1
ATOM 2106 C CA . TRP A 1 284 ? -0.345 -12.314 -2.703 1.00 98.19 284 TRP A CA 1
ATOM 2107 C C . TRP A 1 284 ? -0.571 -11.060 -3.527 1.00 98.19 284 TRP A C 1
ATOM 2109 O O . TRP A 1 284 ? -1.156 -10.095 -3.038 1.00 98.19 284 TRP A O 1
ATOM 2119 N N . ALA A 1 285 ? -0.131 -11.093 -4.776 1.00 97.19 285 ALA A N 1
ATOM 2120 C CA . ALA A 1 285 ? -0.382 -10.039 -5.737 1.00 97.19 285 ALA A CA 1
ATOM 2121 C C . ALA A 1 285 ? -0.920 -10.677 -7.011 1.00 97.19 285 ALA A C 1
ATOM 2123 O O . ALA A 1 285 ? -0.349 -11.633 -7.535 1.00 97.19 285 ALA A O 1
ATOM 2124 N N . THR A 1 286 ? -2.027 -10.145 -7.504 1.00 94.69 286 THR A N 1
ATOM 2125 C CA . THR A 1 286 ? -2.634 -10.556 -8.772 1.00 94.69 286 THR A CA 1
ATOM 2126 C C . THR A 1 286 ? -2.877 -9.312 -9.603 1.00 94.69 286 THR A C 1
ATOM 2128 O O . THR A 1 286 ? -3.146 -8.245 -9.052 1.00 94.69 286 THR A O 1
ATOM 2131 N N . THR A 1 287 ? -2.778 -9.408 -10.927 1.00 91.12 287 THR A N 1
ATOM 2132 C CA . THR A 1 287 ? -3.351 -8.348 -11.760 1.00 91.12 287 THR A CA 1
ATOM 2133 C C . THR A 1 287 ? -4.859 -8.331 -11.515 1.00 91.12 287 THR A C 1
ATOM 2135 O O . THR A 1 287 ? -5.439 -9.421 -11.502 1.00 91.12 287 THR A O 1
ATOM 2138 N N . PRO A 1 288 ? -5.513 -7.161 -11.358 1.00 79.00 288 PRO A N 1
ATOM 2139 C CA . PRO A 1 288 ? -6.951 -7.070 -11.514 1.00 79.00 288 PRO A CA 1
ATOM 2140 C C . PRO A 1 288 ? -7.218 -7.712 -12.857 1.00 79.00 288 PRO A C 1
ATOM 2142 O O . PRO A 1 288 ? -6.619 -7.330 -13.868 1.00 79.00 288 PRO A O 1
ATOM 2145 N N . ASP A 1 289 ? -7.983 -8.784 -12.838 1.00 63.56 289 ASP A N 1
ATOM 2146 C CA . ASP A 1 289 ? -8.214 -9.541 -14.039 1.00 63.56 289 ASP A CA 1
ATOM 2147 C C . ASP A 1 289 ? -8.955 -8.595 -14.999 1.00 63.56 289 ASP A C 1
ATOM 2149 O O . ASP A 1 289 ? -10.120 -8.264 -14.804 1.00 63.56 289 ASP A O 1
ATOM 2153 N N . ARG A 1 290 ? -8.246 -8.063 -16.010 1.00 53.19 290 ARG A N 1
ATOM 2154 C CA . ARG A 1 290 ? -8.849 -7.189 -17.037 1.00 53.19 290 ARG A CA 1
ATOM 2155 C C . ARG A 1 290 ? -9.947 -7.934 -17.801 1.00 53.19 290 ARG A C 1
ATOM 2157 O O . ARG A 1 290 ? -10.738 -7.303 -18.495 1.00 53.19 290 ARG A O 1
ATOM 2164 N N . ARG A 1 291 ? -9.955 -9.269 -17.696 1.00 43.88 291 ARG A N 1
ATOM 2165 C CA . ARG A 1 291 ? -10.974 -10.192 -18.184 1.00 43.88 291 ARG A CA 1
ATOM 2166 C C . ARG A 1 291 ? -11.732 -10.889 -17.061 1.00 43.88 291 ARG A C 1
ATOM 2168 O O . ARG A 1 291 ? -12.489 -11.803 -17.389 1.00 43.88 291 ARG A O 1
ATOM 2175 N N . ALA A 1 292 ? -11.615 -10.465 -15.799 1.00 45.97 292 ALA A N 1
ATOM 2176 C CA . ALA A 1 292 ? -12.629 -10.827 -14.828 1.00 45.97 292 ALA A CA 1
ATOM 2177 C C . ALA A 1 292 ? -13.841 -10.091 -15.344 1.00 45.97 292 ALA A C 1
ATOM 2179 O O . ALA A 1 292 ? -14.031 -8.899 -15.102 1.00 45.97 292 ALA A O 1
ATOM 2180 N N . ALA A 1 293 ? -14.606 -10.811 -16.162 1.00 49.47 293 ALA A N 1
ATOM 2181 C CA . ALA A 1 293 ? -15.956 -10.490 -16.511 1.00 49.47 293 ALA A CA 1
ATOM 2182 C C . ALA A 1 293 ? -16.551 -9.939 -15.221 1.00 49.47 293 ALA A C 1
ATOM 2184 O O . ALA A 1 293 ? -16.332 -10.562 -14.176 1.00 49.47 293 ALA A O 1
ATOM 2185 N N . SER A 1 294 ? -17.117 -8.725 -15.295 1.00 70.19 294 SER A N 1
ATOM 2186 C CA . SER A 1 294 ? -17.742 -7.976 -14.190 1.00 70.19 294 SER A CA 1
ATOM 2187 C C . SER A 1 294 ? -18.049 -8.899 -13.016 1.00 70.19 294 SER A C 1
ATOM 2189 O O . SER A 1 294 ? -18.643 -9.913 -13.329 1.00 70.19 294 SER A O 1
ATOM 2191 N N . PRO A 1 295 ? -17.721 -8.643 -11.731 1.00 75.94 295 PRO A N 1
ATOM 2192 C CA . PRO A 1 295 ? -17.922 -9.592 -10.615 1.00 75.94 295 PRO A CA 1
ATOM 2193 C C . PRO A 1 295 ? -19.245 -10.391 -10.631 1.00 75.94 295 PRO A C 1
ATOM 2195 O O . PRO A 1 295 ? -19.304 -11.518 -10.139 1.00 75.94 295 PRO A O 1
ATOM 2198 N N . LEU A 1 296 ? -20.269 -9.815 -11.265 1.00 84.81 296 LEU A N 1
ATOM 2199 C CA . LEU A 1 296 ? -21.498 -10.412 -11.799 1.00 84.81 296 LEU A CA 1
ATOM 2200 C C . LEU A 1 296 ? -21.338 -11.723 -12.617 1.00 84.81 296 LEU A C 1
ATOM 2202 O O . LEU A 1 296 ? -22.250 -12.534 -12.673 1.00 84.81 296 LEU A O 1
ATOM 2206 N N . SER A 1 297 ? -20.191 -11.994 -13.220 1.00 87.31 297 SER A N 1
ATOM 2207 C CA . SER A 1 297 ? -19.897 -13.144 -14.070 1.00 87.31 297 SER A CA 1
ATOM 2208 C C . SER A 1 297 ? -19.758 -14.420 -13.266 1.00 87.31 297 SER A C 1
ATOM 2210 O O . SER A 1 297 ? -20.086 -15.489 -13.766 1.00 87.31 297 SER A O 1
ATOM 2212 N N . ASN A 1 298 ? -19.384 -14.297 -11.990 1.00 87.38 298 ASN A N 1
ATOM 2213 C CA . ASN A 1 298 ? -19.421 -15.400 -11.038 1.00 87.38 298 ASN A CA 1
ATOM 2214 C C . ASN A 1 298 ? -20.847 -15.919 -10.809 1.00 87.38 298 ASN A C 1
ATOM 2216 O O . ASN A 1 298 ? -21.010 -17.035 -10.325 1.00 87.38 298 ASN A O 1
ATOM 2220 N N . TYR A 1 299 ? -21.855 -15.101 -11.119 1.00 93.00 299 TYR A N 1
ATOM 2221 C CA . TYR A 1 299 ? -23.272 -15.433 -11.009 1.00 93.00 299 TYR A CA 1
ATOM 2222 C C . TYR A 1 299 ? -23.878 -15.828 -12.357 1.00 93.00 299 TYR A C 1
ATOM 2224 O O . TYR A 1 299 ? -25.017 -16.284 -12.398 1.00 93.00 299 TYR A O 1
ATOM 2232 N N . ALA A 1 300 ? -23.147 -15.637 -13.460 1.00 93.44 300 ALA A N 1
ATOM 2233 C CA . ALA A 1 300 ? -23.610 -16.043 -14.773 1.00 93.44 300 ALA A CA 1
ATOM 2234 C C . ALA A 1 300 ? -23.550 -17.567 -14.907 1.00 93.44 300 ALA A C 1
ATOM 2236 O O . ALA A 1 300 ? -22.560 -18.209 -14.561 1.00 93.44 300 ALA A O 1
ATOM 2237 N N . GLY A 1 301 ? -24.615 -18.146 -15.440 1.00 94.25 301 GLY A N 1
ATOM 2238 C CA . GLY A 1 301 ? -24.783 -19.585 -15.537 1.00 94.25 301 GLY A CA 1
ATOM 2239 C C . GLY A 1 301 ? -26.221 -19.960 -15.858 1.00 94.25 301 GLY A C 1
ATOM 2240 O O . GLY A 1 301 ? -27.106 -19.108 -15.942 1.00 94.25 301 GLY A O 1
ATOM 2241 N N . ARG A 1 302 ? -26.459 -21.259 -16.041 1.00 96.50 302 ARG A N 1
ATOM 2242 C CA . ARG A 1 302 ? -27.804 -21.811 -16.216 1.00 96.50 302 ARG A CA 1
ATOM 2243 C C . ARG A 1 302 ? -28.172 -22.620 -14.974 1.00 96.50 302 ARG A C 1
ATOM 2245 O O . ARG A 1 302 ? -27.429 -23.522 -14.597 1.00 96.50 302 ARG A O 1
ATOM 2252 N N . TYR A 1 303 ? -29.315 -22.307 -14.375 1.00 94.56 303 TYR A N 1
ATOM 2253 C CA . TYR A 1 303 ? -29.820 -22.881 -13.130 1.00 94.56 303 TYR A CA 1
ATOM 2254 C C . TYR A 1 303 ? -31.284 -23.279 -13.343 1.00 94.56 303 TYR A C 1
ATOM 2256 O O . TYR A 1 303 ? -32.134 -22.410 -13.498 1.00 94.56 303 TYR A O 1
ATOM 2264 N N . ASP A 1 304 ? -31.586 -24.574 -13.438 1.00 91.94 304 ASP A N 1
ATOM 2265 C CA . ASP A 1 304 ? -32.962 -25.101 -13.514 1.00 91.94 304 ASP A CA 1
ATOM 2266 C C . ASP A 1 304 ? -33.905 -24.383 -14.511 1.00 91.94 304 ASP A C 1
ATOM 2268 O O . ASP A 1 304 ? -35.037 -24.014 -14.198 1.00 91.94 304 ASP A O 1
ATOM 2272 N N . GLY A 1 305 ? -33.438 -24.168 -15.748 1.00 93.19 305 GLY A N 1
ATOM 2273 C CA . GLY A 1 305 ? -34.224 -23.489 -16.799 1.00 93.19 305 GLY A CA 1
ATOM 2274 C C . GLY A 1 305 ? -34.246 -21.958 -16.689 1.00 93.19 305 GLY A C 1
ATOM 2275 O O . GLY A 1 305 ? -35.041 -21.285 -17.352 1.00 93.19 305 GLY A O 1
ATOM 2276 N N . ILE A 1 306 ? -33.377 -21.401 -15.848 1.00 96.94 306 ILE A N 1
ATOM 2277 C CA . ILE A 1 306 ? -33.113 -19.971 -15.730 1.00 96.94 306 ILE A CA 1
ATOM 2278 C C . ILE A 1 306 ? -31.687 -19.712 -16.201 1.00 96.94 306 ILE A C 1
ATOM 2280 O O . ILE A 1 306 ? -30.742 -20.348 -15.744 1.00 96.94 306 ILE A O 1
ATOM 2284 N N . GLU A 1 307 ? -31.522 -18.770 -17.115 1.00 97.62 307 GLU A N 1
ATOM 2285 C CA . GLU A 1 307 ? -30.228 -18.224 -17.493 1.00 97.62 307 GLU A CA 1
ATOM 2286 C C . GLU A 1 307 ? -29.979 -16.938 -16.705 1.00 97.62 307 GLU A C 1
ATOM 2288 O O . GLU A 1 307 ? -30.791 -16.011 -16.724 1.00 97.62 307 GLU A O 1
ATOM 2293 N N . ILE A 1 308 ? -28.842 -16.886 -16.021 1.00 97.06 308 ILE A N 1
ATOM 2294 C CA . ILE A 1 308 ? -28.259 -15.652 -15.516 1.00 97.06 308 ILE A CA 1
ATOM 2295 C C . ILE A 1 308 ? -27.099 -15.299 -16.439 1.00 97.06 308 ILE A C 1
ATOM 2297 O O . ILE A 1 308 ? -26.204 -16.118 -16.650 1.00 97.06 308 ILE A O 1
ATOM 2301 N N . ARG A 1 309 ? -27.079 -14.088 -16.989 1.00 95.75 309 ARG A N 1
ATOM 2302 C CA . ARG A 1 309 ? -25.978 -13.635 -17.850 1.00 95.75 309 ARG A CA 1
ATOM 2303 C C . ARG A 1 309 ? -25.569 -12.206 -17.553 1.00 95.75 309 ARG A C 1
ATOM 2305 O O . ARG A 1 309 ? -26.337 -11.432 -16.990 1.00 95.75 309 ARG A O 1
ATOM 2312 N N . VAL A 1 310 ? -24.349 -11.862 -17.949 1.00 92.25 310 VAL A N 1
ATOM 2313 C CA . VAL A 1 310 ? -23.825 -10.501 -17.828 1.00 92.25 310 VAL A CA 1
ATOM 2314 C C . VAL A 1 310 ? -23.988 -9.778 -19.158 1.00 92.25 310 VAL A C 1
ATOM 2316 O O . VAL A 1 310 ? -23.479 -10.234 -20.179 1.00 92.25 310 VAL A O 1
ATOM 2319 N N . GLU A 1 311 ? -24.661 -8.632 -19.136 1.00 92.12 311 GLU A N 1
ATOM 2320 C CA . GLU A 1 311 ? -24.752 -7.708 -20.268 1.00 92.12 311 GLU A CA 1
ATOM 2321 C C . GLU A 1 311 ? -24.130 -6.365 -19.856 1.00 92.12 311 GLU A C 1
ATOM 2323 O O . GLU A 1 311 ? -24.728 -5.575 -19.124 1.00 92.12 311 GLU A O 1
ATOM 2328 N N . GLY A 1 312 ? -22.886 -6.117 -20.281 1.00 86.19 312 GLY A N 1
ATOM 2329 C CA . GLY A 1 312 ? -22.099 -4.976 -19.804 1.00 86.19 312 GLY A CA 1
ATOM 2330 C C . GLY A 1 312 ? -21.795 -5.094 -18.306 1.00 86.19 312 GLY A C 1
ATOM 2331 O O . GLY A 1 312 ? -21.130 -6.034 -17.880 1.00 86.19 312 GLY A O 1
ATOM 2332 N N . GLU A 1 313 ? -22.301 -4.156 -17.506 1.00 83.69 313 GLU A N 1
ATOM 2333 C CA . GLU A 1 313 ? -22.169 -4.154 -16.038 1.00 83.69 313 GLU A CA 1
ATOM 2334 C C . GLU A 1 313 ? -23.456 -4.589 -15.320 1.00 83.69 313 GLU A C 1
ATOM 2336 O O . GLU A 1 313 ? -23.673 -4.262 -14.156 1.00 83.69 313 GLU A O 1
ATOM 2341 N N . ARG A 1 314 ? -24.346 -5.300 -16.017 1.00 91.56 314 ARG A N 1
ATOM 2342 C CA . ARG A 1 314 ? -25.658 -5.698 -15.500 1.00 91.56 314 ARG A CA 1
ATOM 2343 C C . ARG A 1 314 ? -25.804 -7.208 -15.470 1.00 91.56 314 ARG A C 1
ATOM 2345 O O . ARG A 1 314 ? -25.344 -7.892 -16.382 1.00 91.56 314 ARG A O 1
ATOM 2352 N N . LEU A 1 315 ? -26.487 -7.708 -14.445 1.00 95.06 315 LEU A N 1
ATOM 2353 C CA . LEU A 1 315 ? -26.848 -9.112 -14.324 1.00 95.06 315 LEU A CA 1
ATOM 2354 C C . LEU A 1 315 ? -28.294 -9.280 -14.799 1.00 95.06 315 LEU A C 1
ATOM 2356 O O . LEU A 1 315 ? -29.204 -8.620 -14.304 1.00 95.06 315 LEU A O 1
ATOM 2360 N N . ILE A 1 316 ? -28.504 -10.130 -15.793 1.00 97.50 316 ILE A N 1
ATOM 2361 C CA . ILE A 1 316 ? -29.806 -10.371 -16.406 1.00 97.50 316 ILE A CA 1
ATOM 2362 C C . ILE A 1 316 ? -30.293 -11.748 -15.986 1.00 97.50 316 ILE A C 1
ATOM 2364 O O . ILE A 1 316 ? -29.610 -12.740 -16.217 1.00 97.50 316 ILE A O 1
ATOM 2368 N N . TYR A 1 317 ? -31.485 -11.797 -15.402 1.00 97.56 317 TYR A N 1
ATOM 2369 C CA . TYR A 1 317 ? -32.233 -13.012 -15.111 1.00 97.56 317 TYR A CA 1
ATOM 2370 C C . TYR A 1 317 ? -33.207 -13.299 -16.252 1.00 97.56 317 TYR A C 1
ATOM 2372 O O . TYR A 1 317 ? -34.047 -12.457 -16.574 1.00 97.56 317 TYR A O 1
ATOM 2380 N N . GLN A 1 318 ? -33.168 -14.495 -16.831 1.00 97.81 318 GLN A N 1
ATOM 2381 C CA . GLN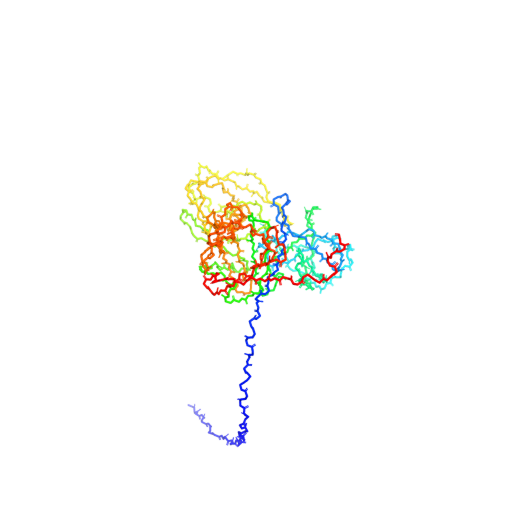 A 1 318 ? -34.121 -14.907 -17.854 1.00 97.81 318 GLN A CA 1
ATOM 2382 C C . GLN A 1 318 ? -34.579 -16.348 -17.638 1.00 97.81 318 GLN A C 1
ATOM 2384 O O . GLN A 1 318 ? -33.816 -17.294 -17.787 1.00 97.81 318 GLN A O 1
ATOM 2389 N N . ARG A 1 319 ? -35.868 -16.523 -17.340 1.00 96.94 319 ARG A N 1
ATOM 2390 C CA . ARG A 1 319 ? -36.519 -17.838 -17.341 1.00 96.94 319 ARG A CA 1
ATOM 2391 C C . ARG A 1 319 ? -36.938 -18.209 -18.764 1.00 96.94 319 ARG A C 1
ATOM 2393 O O . ARG A 1 319 ? -37.421 -17.341 -19.494 1.00 96.94 319 ARG A O 1
ATOM 2400 N N . ASP A 1 320 ? -36.807 -19.481 -19.138 1.00 94.31 320 ASP A N 1
ATOM 2401 C CA . ASP A 1 320 ? -37.190 -19.972 -20.468 1.00 94.31 320 ASP A CA 1
ATOM 2402 C C . ASP A 1 320 ? -38.622 -19.526 -20.856 1.00 94.31 320 ASP A C 1
ATOM 2404 O O . ASP A 1 320 ? -39.583 -19.679 -20.096 1.00 94.31 320 ASP A O 1
ATOM 2408 N N . GLY A 1 321 ? -38.760 -18.909 -22.037 1.00 95.19 321 GLY A N 1
ATOM 2409 C CA . GLY A 1 321 ? -40.033 -18.389 -22.559 1.00 95.19 321 GLY A CA 1
ATOM 2410 C C . GLY A 1 321 ? -40.553 -17.095 -21.909 1.00 95.19 321 GLY A C 1
ATOM 2411 O O . GLY A 1 321 ? -41.664 -16.664 -22.221 1.00 95.19 321 GLY A O 1
ATOM 2412 N N . ARG A 1 322 ? -39.789 -16.459 -21.010 1.00 96.25 322 ARG A N 1
ATOM 2413 C CA . ARG A 1 322 ? -40.142 -15.177 -20.371 1.00 96.25 322 ARG A CA 1
ATOM 2414 C C . ARG A 1 322 ? -39.191 -14.054 -20.797 1.00 96.25 322 ARG A C 1
ATOM 2416 O O . ARG A 1 322 ? -38.064 -14.296 -21.231 1.00 96.25 322 ARG A O 1
ATOM 2423 N N . ALA A 1 323 ? -39.664 -12.814 -20.668 1.00 96.38 323 ALA A N 1
ATOM 2424 C CA . ALA A 1 323 ? -38.842 -11.629 -20.890 1.00 96.38 323 ALA A CA 1
ATOM 2425 C C . ALA A 1 323 ? -37.720 -11.537 -19.832 1.00 96.38 323 ALA A C 1
ATOM 2427 O O . ALA A 1 323 ? -37.950 -11.915 -18.677 1.00 96.38 323 ALA A O 1
ATOM 2428 N N . PRO A 1 324 ? -36.524 -11.044 -20.202 1.00 97.31 324 PRO A N 1
ATOM 2429 C CA . PRO A 1 324 ? -35.426 -10.855 -19.263 1.00 97.31 324 PRO A CA 1
ATOM 2430 C C . PRO A 1 324 ? -35.769 -9.792 -18.211 1.00 97.31 324 PRO A C 1
ATOM 2432 O O . PRO A 1 324 ? -36.469 -8.817 -18.488 1.00 97.31 324 PRO A O 1
ATOM 2435 N N . ARG A 1 325 ? -35.246 -9.970 -16.999 1.00 97.69 325 ARG A N 1
ATOM 2436 C CA . ARG A 1 325 ? -35.363 -9.031 -15.880 1.00 97.69 325 ARG A CA 1
ATOM 2437 C C . ARG A 1 325 ? -33.968 -8.634 -15.410 1.00 97.69 325 ARG A C 1
ATOM 2439 O O . ARG A 1 325 ? -33.074 -9.471 -15.341 1.00 97.69 325 ARG A O 1
ATOM 2446 N N . LEU A 1 326 ? -33.793 -7.362 -15.074 1.00 97.00 326 LEU A N 1
ATOM 2447 C CA . LEU A 1 326 ? -32.545 -6.851 -14.514 1.00 97.00 326 LEU A CA 1
ATOM 2448 C C . LEU A 1 326 ? -32.452 -7.202 -13.025 1.00 97.00 326 LEU A C 1
ATOM 2450 O O . LEU A 1 326 ? -33.403 -6.955 -12.280 1.00 97.00 326 LEU A O 1
ATOM 2454 N N . LEU A 1 327 ? -31.304 -7.738 -12.620 1.00 96.38 327 LEU A N 1
ATOM 2455 C CA . LEU A 1 327 ? -30.916 -7.925 -11.230 1.00 96.38 327 LEU A CA 1
ATOM 2456 C C . LEU A 1 327 ? -29.977 -6.795 -10.800 1.00 96.38 327 LEU A C 1
ATOM 2458 O O . LEU A 1 327 ? -28.965 -6.529 -11.456 1.00 96.38 327 LEU A O 1
ATOM 2462 N N . THR A 1 328 ? -30.307 -6.159 -9.684 1.00 92.75 328 THR A N 1
ATOM 2463 C CA . THR A 1 328 ? -29.505 -5.110 -9.055 1.00 92.75 328 THR A CA 1
ATOM 2464 C C . THR A 1 328 ? -28.854 -5.688 -7.798 1.00 92.75 328 THR A C 1
ATOM 2466 O O . THR A 1 328 ? -29.564 -6.273 -6.982 1.00 92.75 328 THR A O 1
ATOM 2469 N N . PRO A 1 329 ? -27.527 -5.573 -7.620 1.00 89.69 329 PRO A N 1
ATOM 2470 C CA . PRO A 1 329 ? -26.874 -6.030 -6.395 1.00 89.69 329 PRO A CA 1
ATOM 2471 C C . PRO A 1 329 ? -27.439 -5.304 -5.169 1.00 89.69 329 PRO A C 1
ATOM 2473 O O . PRO A 1 329 ? -27.557 -4.080 -5.201 1.00 89.69 329 PRO A O 1
ATOM 2476 N N . HIS A 1 330 ? -27.737 -6.043 -4.098 1.00 83.25 330 HIS A N 1
ATOM 2477 C CA . HIS A 1 330 ? -28.134 -5.474 -2.808 1.00 83.25 330 HIS A CA 1
ATOM 2478 C C . HIS A 1 330 ? -26.995 -5.615 -1.787 1.00 83.25 330 HIS A C 1
ATOM 2480 O O . HIS A 1 330 ? -26.384 -4.619 -1.409 1.00 83.25 330 HIS A O 1
ATOM 2486 N N . ASP A 1 331 ? -26.697 -6.836 -1.330 1.00 76.38 331 ASP A N 1
ATOM 2487 C CA . ASP A 1 331 ? -25.590 -7.114 -0.403 1.00 76.38 331 ASP A CA 1
ATOM 2488 C C . ASP A 1 331 ? -25.043 -8.538 -0.589 1.00 76.38 331 ASP A C 1
ATOM 2490 O O . ASP A 1 331 ? -25.796 -9.506 -0.669 1.00 76.38 331 ASP A O 1
ATOM 2494 N N . GLY A 1 332 ? -23.718 -8.681 -0.653 1.00 85.56 332 GLY A N 1
ATOM 2495 C CA . GLY A 1 332 ? -23.054 -9.966 -0.882 1.00 85.56 332 GLY A CA 1
ATOM 2496 C C . GLY A 1 332 ? -23.573 -10.709 -2.123 1.00 85.56 332 GLY A C 1
ATOM 2497 O O . GLY A 1 332 ? -23.446 -10.222 -3.244 1.00 85.56 332 GLY A O 1
ATOM 2498 N N . ASP A 1 333 ? -24.132 -11.902 -1.899 1.00 92.12 333 ASP A N 1
ATOM 2499 C CA . ASP A 1 333 ? -24.724 -12.774 -2.925 1.00 92.12 333 ASP A CA 1
ATOM 2500 C C . ASP A 1 333 ? -26.258 -12.519 -3.097 1.00 92.12 333 ASP A C 1
ATOM 2502 O O . ASP A 1 333 ? -26.945 -13.333 -3.715 1.00 92.12 333 ASP A O 1
ATOM 2506 N N . LEU A 1 334 ? -26.815 -11.432 -2.533 1.00 90.81 334 LEU A N 1
ATOM 2507 C CA . LEU A 1 334 ? -28.237 -11.044 -2.604 1.00 90.81 334 LEU A CA 1
ATOM 2508 C C . LEU A 1 334 ? -28.484 -9.948 -3.655 1.00 90.81 334 LEU A C 1
ATOM 2510 O O . LEU A 1 334 ? -27.792 -8.927 -3.684 1.00 90.81 334 LEU A O 1
ATOM 2514 N N . PHE A 1 335 ? -29.514 -10.139 -4.480 1.00 95.44 335 PHE A N 1
ATOM 2515 C CA . PHE A 1 335 ? -29.890 -9.255 -5.584 1.00 95.44 335 PHE A CA 1
ATOM 2516 C C . PHE A 1 335 ? -31.392 -8.968 -5.585 1.00 95.44 335 PHE A C 1
ATOM 2518 O O . PHE A 1 335 ? -32.195 -9.859 -5.319 1.00 95.44 335 PHE A O 1
ATOM 2525 N N . ASP A 1 336 ? -31.770 -7.756 -5.977 1.00 94.12 336 ASP A N 1
ATOM 2526 C CA . ASP A 1 336 ? -33.161 -7.353 -6.192 1.00 94.12 336 ASP A CA 1
ATOM 2527 C C . ASP A 1 336 ? -33.528 -7.410 -7.671 1.00 94.12 336 ASP A C 1
ATOM 2529 O O . ASP A 1 336 ? -32.697 -7.144 -8.543 1.00 94.12 336 ASP A O 1
ATOM 2533 N N . PHE A 1 337 ? -34.800 -7.657 -7.979 1.00 95.75 337 PHE A N 1
ATOM 2534 C CA . PHE A 1 337 ? -35.312 -7.368 -9.314 1.00 95.75 337 PHE A CA 1
ATOM 2535 C C . PHE A 1 337 ? -35.590 -5.869 -9.462 1.00 95.75 337 PHE A C 1
ATOM 2537 O O . PHE A 1 337 ? -36.405 -5.308 -8.736 1.00 95.75 337 PHE A O 1
ATOM 2544 N N . ALA A 1 338 ? -34.988 -5.224 -10.466 1.00 91.19 338 ALA A N 1
ATOM 2545 C CA . ALA A 1 338 ? -35.052 -3.765 -10.629 1.00 91.19 338 ALA A CA 1
ATOM 2546 C C . ALA A 1 338 ? -36.482 -3.184 -10.711 1.00 91.19 338 ALA A C 1
ATOM 2548 O O . ALA A 1 338 ? -36.703 -2.043 -10.320 1.00 91.19 338 ALA A O 1
ATOM 2549 N N . ASN A 1 339 ? -37.450 -3.967 -11.199 1.00 91.88 339 ASN A N 1
ATOM 2550 C CA . ASN A 1 339 ? -38.852 -3.552 -11.340 1.00 91.88 339 ASN A CA 1
ATOM 2551 C C . ASN A 1 339 ? -39.783 -4.178 -10.284 1.00 91.88 339 ASN A C 1
ATOM 2553 O O . ASN A 1 339 ? -40.999 -4.080 -10.420 1.00 91.88 339 ASN A O 1
ATOM 2557 N N . ASP A 1 340 ? -39.237 -4.896 -9.301 1.00 91.75 340 ASP A N 1
ATOM 2558 C CA . ASP A 1 340 ? -40.007 -5.652 -8.311 1.00 91.75 340 ASP A CA 1
ATOM 2559 C C . ASP A 1 340 ? -39.150 -5.929 -7.061 1.00 91.75 340 ASP A C 1
ATOM 2561 O O . ASP A 1 340 ? -38.642 -7.037 -6.880 1.00 91.75 340 ASP A O 1
ATOM 2565 N N . PRO A 1 341 ? -38.950 -4.917 -6.199 1.00 83.00 341 PRO A N 1
ATOM 2566 C CA . PRO A 1 341 ? -38.068 -5.026 -5.034 1.00 83.00 341 PRO A CA 1
ATOM 2567 C C . PRO A 1 341 ? -38.620 -5.952 -3.938 1.00 83.00 341 PRO A C 1
ATOM 2569 O O . PRO A 1 341 ? -37.945 -6.222 -2.948 1.00 83.00 341 PRO A O 1
ATOM 2572 N N . VAL A 1 342 ? -39.859 -6.432 -4.087 1.00 89.50 342 VAL A N 1
ATOM 2573 C CA . VAL A 1 342 ? -40.469 -7.404 -3.170 1.00 89.50 342 VAL A CA 1
ATOM 2574 C C . VAL A 1 342 ? -39.882 -8.797 -3.398 1.00 89.50 342 VAL A C 1
ATOM 2576 O O . VAL A 1 342 ? -39.869 -9.616 -2.481 1.00 89.50 342 VAL A O 1
ATOM 2579 N N . VAL A 1 343 ? -39.355 -9.057 -4.595 1.00 91.69 343 VAL A N 1
ATOM 2580 C CA . VAL A 1 343 ? -38.732 -10.326 -4.957 1.00 91.69 343 VAL A CA 1
ATOM 2581 C C . VAL A 1 343 ? -37.215 -10.152 -5.006 1.00 91.69 343 VAL A C 1
ATOM 2583 O O . VAL A 1 343 ? -36.691 -9.314 -5.740 1.00 91.69 343 VAL A O 1
ATOM 2586 N N . GLN A 1 344 ? -36.505 -10.985 -4.253 1.00 93.62 344 GLN A N 1
ATOM 2587 C CA . GLN A 1 344 ? -35.046 -11.022 -4.211 1.00 93.62 344 GLN A CA 1
ATOM 2588 C C . GLN A 1 344 ? -34.527 -12.384 -4.677 1.00 93.62 344 GLN A C 1
ATOM 2590 O O . GLN A 1 344 ? -35.231 -13.393 -4.618 1.00 93.62 344 GLN A O 1
ATOM 2595 N N . ILE A 1 345 ? -33.275 -12.418 -5.119 1.00 95.75 345 ILE A N 1
ATOM 2596 C CA . ILE A 1 345 ? -32.524 -13.637 -5.406 1.00 95.75 345 ILE A CA 1
ATOM 2597 C C . ILE A 1 345 ? -31.327 -13.703 -4.473 1.00 95.75 345 ILE A C 1
ATOM 2599 O O . ILE A 1 345 ? -30.485 -12.809 -4.482 1.00 95.75 345 ILE A O 1
ATOM 2603 N N . GLN A 1 346 ? -31.224 -14.790 -3.715 1.00 94.81 346 GLN A N 1
ATOM 2604 C CA . GLN A 1 346 ? -30.050 -15.114 -2.917 1.00 94.81 346 GLN A CA 1
ATOM 2605 C C . GLN A 1 346 ? -29.270 -16.222 -3.613 1.00 94.81 346 GLN A C 1
ATOM 2607 O O . GLN A 1 346 ? -29.699 -17.374 -3.629 1.00 94.81 346 GLN A O 1
ATOM 2612 N N . PHE A 1 347 ? -28.104 -15.902 -4.165 1.00 94.81 347 PHE A N 1
ATOM 2613 C CA . PHE A 1 347 ? -27.233 -16.926 -4.725 1.00 94.81 347 PHE A CA 1
ATOM 2614 C C . PHE A 1 347 ? -26.628 -17.802 -3.627 1.00 94.81 347 PHE A C 1
ATOM 2616 O O . PHE A 1 347 ? -26.280 -17.334 -2.538 1.00 94.81 347 PHE A O 1
ATOM 2623 N N . VAL A 1 348 ? -26.512 -19.092 -3.935 1.00 89.25 348 VAL A N 1
ATOM 2624 C CA . VAL A 1 348 ? -25.953 -20.124 -3.064 1.00 89.25 348 VAL A CA 1
ATOM 2625 C C . VAL A 1 348 ? -24.584 -20.512 -3.603 1.00 89.25 348 VAL A C 1
ATOM 2627 O O . VAL A 1 348 ? -24.427 -20.844 -4.780 1.00 89.25 348 VAL A O 1
ATOM 2630 N N . ARG A 1 349 ? -23.581 -20.482 -2.728 1.00 91.25 349 ARG A N 1
ATOM 2631 C CA . ARG A 1 349 ? -22.173 -20.705 -3.064 1.00 91.25 349 ARG A CA 1
ATOM 2632 C C . ARG A 1 349 ? -21.611 -21.914 -2.322 1.00 91.25 349 ARG A C 1
ATOM 2634 O O . ARG A 1 349 ? -21.938 -22.136 -1.159 1.00 91.25 349 ARG A O 1
ATOM 2641 N N . ASN A 1 350 ? -20.713 -22.653 -2.969 1.00 80.56 350 ASN A N 1
ATOM 2642 C CA . ASN A 1 350 ? -19.842 -23.643 -2.332 1.00 80.56 350 ASN A CA 1
ATOM 2643 C C . ASN A 1 350 ? -18.355 -23.352 -2.626 1.00 80.56 350 ASN A C 1
ATOM 2645 O O . ASN A 1 350 ? -18.014 -22.321 -3.205 1.00 80.56 350 ASN A O 1
ATOM 2649 N N . GLU A 1 351 ? -17.459 -24.275 -2.260 1.00 66.69 351 GLU A N 1
ATOM 2650 C CA . GLU A 1 351 ? -16.004 -24.136 -2.465 1.00 66.69 351 GLU A CA 1
ATOM 2651 C C . GLU A 1 351 ? -15.591 -23.968 -3.944 1.00 66.69 351 GLU A C 1
ATOM 2653 O O . GLU A 1 351 ? -14.489 -23.502 -4.223 1.00 66.69 351 GLU A O 1
ATOM 2658 N N . LYS A 1 352 ? -16.461 -24.334 -4.895 1.00 73.31 352 LYS A N 1
ATOM 2659 C CA . LYS A 1 352 ? -16.219 -24.260 -6.343 1.00 73.31 352 LYS A CA 1
ATOM 2660 C C . LYS A 1 352 ? -16.887 -23.059 -7.025 1.00 73.31 352 LYS A C 1
ATOM 2662 O O . LYS A 1 352 ? -16.621 -22.841 -8.202 1.00 73.31 352 LYS A O 1
ATOM 2667 N N . GLY A 1 353 ? -17.733 -22.293 -6.329 1.00 83.56 353 GLY A N 1
ATOM 2668 C CA . GLY A 1 353 ? -18.436 -21.132 -6.892 1.00 83.56 353 GLY A CA 1
ATOM 2669 C C . GLY A 1 353 ? -19.942 -21.126 -6.621 1.00 83.56 353 GLY A C 1
ATOM 2670 O O . GLY A 1 353 ? -20.414 -21.776 -5.687 1.00 83.56 353 GLY A O 1
ATOM 2671 N N . ILE A 1 354 ? -20.691 -20.350 -7.410 1.00 90.56 354 ILE A N 1
ATOM 2672 C CA . ILE A 1 354 ? -22.159 -20.307 -7.347 1.00 90.56 354 ILE A CA 1
ATOM 2673 C C . ILE A 1 354 ? -22.726 -21.620 -7.887 1.00 90.56 354 ILE A C 1
ATOM 2675 O O . ILE A 1 354 ? -22.420 -22.019 -9.008 1.00 90.56 354 ILE A O 1
ATOM 2679 N N . VAL A 1 355 ? -23.563 -22.282 -7.091 1.00 92.00 355 VAL A N 1
ATOM 2680 C CA . VAL A 1 355 ? -24.193 -23.566 -7.441 1.00 92.00 355 VAL A CA 1
ATOM 2681 C C . VAL A 1 355 ? -25.685 -23.460 -7.720 1.00 92.00 355 VAL A C 1
ATOM 2683 O O . VAL A 1 355 ? -26.263 -24.388 -8.272 1.00 92.00 355 VAL A O 1
ATOM 2686 N N . GLY A 1 356 ? -26.308 -22.346 -7.349 1.00 92.12 356 GLY A N 1
ATOM 2687 C CA . GLY A 1 356 ? -27.743 -22.133 -7.482 1.00 92.12 356 GLY A CA 1
ATOM 2688 C C . GLY A 1 356 ? -28.157 -20.812 -6.857 1.00 92.12 356 GLY A C 1
ATOM 2689 O O . GLY A 1 356 ? -27.309 -19.984 -6.513 1.00 92.12 356 GLY A O 1
ATOM 2690 N N . PHE A 1 357 ? -29.460 -20.629 -6.690 1.00 95.75 357 PHE A N 1
ATOM 2691 C CA . PHE A 1 357 ? -30.024 -19.510 -5.952 1.00 95.75 357 PHE A CA 1
ATOM 2692 C C . PHE A 1 357 ? -31.426 -19.836 -5.441 1.00 95.75 357 PHE A C 1
ATOM 2694 O O . PHE A 1 357 ? -32.125 -20.665 -6.020 1.00 95.75 357 PHE A O 1
ATOM 2701 N N . ASP A 1 358 ? -31.839 -19.109 -4.410 1.00 92.19 358 ASP A N 1
ATOM 2702 C CA . ASP A 1 358 ? -33.197 -19.109 -3.881 1.00 92.19 358 ASP A CA 1
ATOM 2703 C C . ASP A 1 358 ? -33.905 -17.804 -4.262 1.00 92.19 358 ASP A C 1
ATOM 2705 O O . ASP A 1 358 ? -33.301 -16.728 -4.243 1.00 92.19 358 ASP A O 1
ATOM 2709 N N . ILE A 1 359 ? -35.193 -17.891 -4.603 1.00 92.25 359 ILE A N 1
ATOM 2710 C CA . ILE A 1 359 ? -36.055 -16.718 -4.792 1.00 92.25 359 ILE A CA 1
ATOM 2711 C C . ILE A 1 359 ? -36.777 -16.449 -3.473 1.00 92.25 359 ILE A C 1
ATOM 2713 O O . ILE A 1 359 ? -37.466 -17.323 -2.950 1.00 92.25 359 ILE A O 1
ATOM 2717 N N . ILE A 1 360 ? -36.622 -15.238 -2.949 1.00 90.62 360 ILE A N 1
ATOM 2718 C CA . ILE A 1 360 ? -37.184 -14.808 -1.670 1.00 90.62 360 ILE A CA 1
ATOM 2719 C C . ILE A 1 360 ? -38.245 -13.748 -1.952 1.00 90.62 360 ILE A C 1
ATOM 2721 O O . ILE A 1 360 ? -37.939 -12.693 -2.502 1.00 90.62 360 ILE A O 1
ATOM 2725 N N . GLU A 1 361 ? -39.487 -14.005 -1.553 1.00 89.19 361 GLU A N 1
ATOM 2726 C CA . GLU A 1 361 ? -40.552 -13.002 -1.578 1.00 89.19 361 GLU A CA 1
ATOM 2727 C C . GLU A 1 361 ? -40.660 -12.348 -0.199 1.00 89.19 361 GLU A C 1
ATOM 2729 O O . GLU A 1 361 ? -40.954 -13.004 0.805 1.00 89.19 361 GLU A O 1
ATOM 2734 N N . ARG A 1 362 ? -40.414 -11.039 -0.122 1.00 81.44 362 ARG A N 1
ATOM 2735 C CA . ARG A 1 362 ? -40.641 -10.278 1.105 1.00 81.44 362 ARG A CA 1
ATOM 2736 C C . ARG A 1 362 ? -42.140 -10.127 1.321 1.00 81.44 362 ARG A C 1
ATOM 2738 O O . ARG A 1 362 ? -42.862 -9.595 0.484 1.00 81.44 362 ARG A O 1
ATOM 2745 N N . THR A 1 363 ? -42.619 -10.528 2.492 1.00 77.81 363 THR A N 1
ATOM 2746 C CA . THR A 1 363 ? -43.949 -10.096 2.924 1.00 77.81 363 THR A CA 1
ATOM 2747 C C . THR A 1 363 ? -43.839 -8.625 3.309 1.00 77.81 363 THR A C 1
ATOM 2749 O O . THR A 1 363 ? -43.277 -8.314 4.356 1.00 77.81 363 THR A O 1
ATOM 2752 N N . LEU A 1 364 ? -44.332 -7.719 2.459 1.00 67.62 364 LEU A N 1
ATOM 2753 C CA . LEU A 1 364 ? -44.442 -6.303 2.816 1.00 67.62 364 LEU A CA 1
ATOM 2754 C C . LEU A 1 364 ? -45.338 -6.194 4.053 1.00 67.62 364 LEU A C 1
ATOM 2756 O O . LEU A 1 364 ? -46.547 -6.439 3.982 1.00 67.62 364 LEU A O 1
ATOM 2760 N N . THR A 1 365 ? -44.755 -5.856 5.199 1.00 65.75 365 THR A N 1
ATOM 2761 C CA . THR A 1 365 ? -45.531 -5.496 6.382 1.00 65.75 365 THR A CA 1
ATOM 2762 C C . THR A 1 365 ? -46.239 -4.172 6.099 1.00 65.75 365 THR A C 1
ATOM 2764 O O . THR A 1 365 ? -45.727 -3.308 5.390 1.00 65.75 365 THR A O 1
ATOM 2767 N N . ALA A 1 366 ? -47.460 -4.010 6.616 1.00 63.31 366 ALA A N 1
ATOM 2768 C CA . ALA A 1 366 ? -48.365 -2.905 6.270 1.00 63.31 366 ALA A CA 1
ATOM 2769 C C . ALA A 1 366 ? -47.810 -1.483 6.532 1.00 63.31 366 ALA A C 1
ATOM 2771 O O . ALA A 1 366 ? -48.450 -0.508 6.152 1.00 63.31 366 ALA A O 1
ATOM 2772 N N . VAL A 1 367 ? -46.633 -1.369 7.151 1.00 61.91 367 VAL A N 1
ATOM 2773 C CA . VAL A 1 367 ? -45.940 -0.115 7.465 1.00 61.91 367 VAL A CA 1
ATOM 2774 C C . VAL A 1 367 ? -45.330 0.543 6.213 1.00 61.91 367 VAL A C 1
ATOM 2776 O O . VAL A 1 367 ? -45.275 1.765 6.152 1.00 61.91 367 VAL A O 1
ATOM 2779 N N . ASP A 1 368 ? -44.986 -0.221 5.170 1.00 54.66 368 ASP A N 1
ATOM 2780 C CA . ASP A 1 368 ? -44.331 0.315 3.959 1.00 54.66 368 ASP A CA 1
ATOM 2781 C C . ASP A 1 368 ? -45.303 0.894 2.907 1.00 54.66 368 ASP A C 1
ATOM 2783 O O . ASP A 1 368 ? -44.884 1.318 1.833 1.00 54.66 368 ASP A O 1
ATOM 2787 N N . ARG A 1 369 ? -46.620 0.917 3.172 1.00 53.69 369 ARG A N 1
ATOM 2788 C CA . ARG A 1 369 ? -47.644 1.369 2.200 1.00 53.69 369 ARG A CA 1
ATOM 2789 C C . ARG A 1 369 ? -48.097 2.824 2.359 1.00 53.69 369 ARG A C 1
ATOM 2791 O O . ARG A 1 369 ? -48.974 3.256 1.617 1.00 53.69 369 ARG A O 1
ATOM 2798 N N . THR A 1 370 ? -47.539 3.567 3.311 1.00 50.53 370 THR A N 1
ATOM 2799 C CA . THR A 1 370 ? -47.921 4.967 3.590 1.00 50.53 370 THR A CA 1
ATOM 2800 C C . THR A 1 370 ? -46.820 5.990 3.290 1.00 50.53 370 THR A C 1
ATOM 2802 O O . THR A 1 370 ? -46.892 7.104 3.803 1.00 50.53 370 THR A O 1
ATOM 2805 N N . GLY A 1 371 ? -45.810 5.618 2.497 1.00 52.31 371 GLY A N 1
ATOM 2806 C CA . GLY A 1 371 ? -44.731 6.505 2.043 1.00 52.31 371 GLY A CA 1
ATOM 2807 C C . GLY A 1 371 ? -44.980 7.084 0.662 1.00 52.31 371 GLY A C 1
ATOM 2808 O O . GLY A 1 371 ? -45.310 6.279 -0.238 1.00 52.31 371 GLY A O 1
#

pLDDT: mean 87.19, std 17.42, range [28.39, 98.75]